Protein AF-0000000084719058 (afdb_homodimer)

Radius of gyration: 31.41 Å; Cα contacts (8 Å, |Δi|>4): 1201; chains: 2; bounding box: 149×82×89 Å

Secondary structure (DSSP, 8-state):
-----------------EEE----EEEEEEEEEEETTEEEEEEEEEETTEEEEEEEEEE-SS---HHHHHHHHHHHHHHTT---TTBPPEEEEEE-SSSEEEEE----EEEHHHHHHHHHHHT-PPPHHHHHHHHHHHHHHHHHHHT-B-TTS-B---------GGGEEEETTS-EEE---HHHHHHHT-----TT------GGG--HHHHTTPPP-HHHHHHHHHHHHHHHHHS--TTTTT-HHHHHHHHHHHHHTSSSSS-------HHHHHHHHHHHHT--HHHHHHHHTTS-HHHHHHHHHHT-SSGGGS-S-HHHHHHHHHHHHHHTT---SHHHHHHHHHHHHS--GGGGTHHHHHHHHTT---------------/-----------------EEE----EEEEEEEEEEETTEEEEEEEEEETTEEEEEEEEEE-SS---HHHHHHHHHHHHHHTT---TTBPPEEEEEE-SSSEEEEE----EEEHHHHHHHHHHHT-PPPHHHHHHHHHHHHHHHHHHHT-B-TTS-B---------GGGEEEETTS-EEE---HHHHHHHT-----TT------GGG--HHHHTTPPP-HHHHHHHHHHHHHHHHHS--TTTTT-HHHHHHHHHHHHHTSSSSS-------HHHHHHHHHHHHT--HHHHHHHHTTS-HHHHHHHHHHT-SSGGGS-S-HHHHHHHHHHHHHHTT---SHHHHHHHHHHHHS--GGGGTHHHHTTTTTT---------------

Sequence (764 aa):
MSSRQNPDPSPKPSPPVVIETGMASFELVRSLGQGHHGELLLTRQRYAGGLGGYTVVKRLNRVVRQEDYQRLVEEARLAGQMRHPNILAVQMLGGSAAEPLLFVEYTEGQRLGDVMRRAERAGRDFSEAFACYVTAEVAEGLHYAHTLVDDKGRHLGIVHRDVTPQGILLGREGEVKLVDFGAAWSRLEGRISTEGDSDLGNVSYSSPERANLDQLDGRSDLFSLGLVFLQLLTGRHLLDAEQRHEAELLGRQLRARGESGWGGLEELSAPRTADLLKRMRELRSEQVEAAIQGLPELPRAVLRRLLAPRREERFATGAELARVLRDHVWSKGWRYGRPELVAEVAALEGPVPGDLENTGDEARRGRGGGKERPGGGGPKGPMSSRQNPDPSPKPSPPVVIETGMASFELVRSLGQGHHGELLLTRQRYAGGLGGYTVVKRLNRVVRQEDYQRLVEEARLAGQMRHPNILAVQMLGGSAAEPLLFVEYTEGQRLGDVMRRAERAGRDFSEAFACYVTAEVAEGLHYAHTLVDDKGRHLGIVHRDVTPQGILLGREGEVKLVDFGAAWSRLEGRISTEGDSDLGNVSYSSPERANLDQLDGRSDLFSLGLVFLQLLTGRHLLDAEQRHEAELLGRQLRARGESGWGGLEELSAPRTADLLKRMRELRSEQVEAAIQGLPELPRAVLRRLLAPRREERFATGAELARVLRDHVWSKGWRYGRPELVAEVAALEGPVPGDLENTGDEARRGRGGGKERPGGGGPKGP

Solvent-accessible surface area (backbone atoms only — not comparable to full-atom values): 42307 Å² total; per-residue (Å²): 137,84,79,76,76,71,77,73,75,73,79,71,78,74,76,80,53,73,45,61,35,33,74,34,44,25,35,58,74,45,76,62,24,44,50,97,78,17,31,37,30,36,25,23,37,58,48,100,89,41,70,32,17,66,34,29,35,37,35,60,75,63,84,49,46,71,70,48,40,54,48,48,50,48,34,43,28,55,44,21,53,50,74,48,89,18,37,62,34,38,72,45,65,29,28,43,84,82,52,49,28,37,34,31,61,57,71,66,59,43,36,40,41,58,53,51,50,45,24,54,74,65,74,46,78,64,52,69,62,52,37,34,49,56,49,22,40,44,24,42,33,49,30,51,46,38,62,33,51,49,101,86,66,46,71,65,68,43,34,50,79,63,50,45,46,71,27,28,36,38,26,70,84,29,44,46,24,38,49,77,56,64,64,26,48,67,48,74,72,68,50,63,76,57,93,70,69,68,70,68,60,76,63,89,39,49,26,33,49,57,53,66,68,45,88,78,52,56,42,41,40,44,22,11,45,30,50,47,42,44,24,43,72,68,73,43,52,70,79,26,70,75,47,78,69,58,41,51,49,55,48,44,55,53,50,71,44,58,74,60,70,45,60,43,78,70,73,59,52,68,68,56,46,50,50,49,33,52,49,36,53,63,48,50,65,66,57,50,50,64,62,37,65,88,48,58,68,66,64,30,55,52,42,54,26,29,55,34,62,53,64,88,61,27,58,83,43,25,55,58,51,19,50,55,34,51,49,48,35,53,74,72,67,51,85,76,52,38,70,48,48,36,51,53,58,52,64,57,66,51,83,54,75,72,65,63,60,64,65,59,58,58,66,64,57,64,68,65,64,75,77,75,71,78,75,75,77,70,78,81,72,137,136,84,79,75,74,71,77,74,76,73,79,71,78,72,76,80,53,74,46,60,36,34,73,34,45,26,34,58,74,44,76,60,26,44,49,96,76,17,31,36,30,36,24,22,36,58,49,100,91,41,68,32,17,65,33,29,36,38,35,60,74,64,83,52,47,72,69,48,39,54,47,49,51,49,36,44,28,56,44,21,52,50,75,48,91,18,38,63,33,39,73,44,65,30,28,42,85,84,50,49,28,38,33,29,62,56,71,66,59,43,39,40,40,57,53,51,50,46,24,56,74,65,72,47,80,63,53,68,62,54,37,35,48,54,48,20,42,45,24,41,33,49,30,50,47,39,62,33,52,50,99,86,66,45,71,65,67,43,32,50,80,63,49,45,45,72,26,27,34,38,26,69,83,29,43,45,23,40,48,78,56,66,63,27,48,67,48,75,71,67,50,65,76,57,94,70,68,68,73,67,61,77,62,89,38,52,26,34,49,57,52,64,68,44,88,79,49,55,43,41,40,45,23,11,45,28,47,48,41,43,24,44,72,68,74,42,51,73,80,26,69,75,48,76,69,56,39,52,50,55,48,43,54,52,51,72,42,57,74,59,73,44,60,42,80,70,74,59,52,70,68,55,46,50,51,50,34,52,51,37,54,62,47,49,65,67,56,50,49,65,63,37,64,89,49,59,68,65,65,30,54,51,43,54,27,28,57,33,62,52,62,90,63,26,58,85,43,24,54,60,51,20,50,55,36,51,49,49,34,53,75,72,68,51,84,76,52,38,70,49,49,35,52,55,56,53,64,58,66,51,83,54,76,73,66,64,62,65,66,61,62,62,70,70,57,65,73,67,67,79,81,76,74,80,83,76,75,82,90,80,82,126

Foldseek 3Di:
DDPPPDPDPDPDPPPDDDDDPPDWDWAFDDWQAAEPAFTKTWIFTDDPVGTHDIWIKGWGDDQQDPVNLVLVVVVLVLQQVDDDLAAWGFPDWDDDSRIIIIIIGDFAFDQQLVLLLLCVLLVHADDLLLLLQLLLSNQVSLQCQQQDADPVRHGLQFEQQADDSRQWTQGLQQGTYGHDSPVRRVPSVPDQPPPPPLPCPPLLLFALCVLVVHDDGSLRVLLSSLQVSLCNHPVFGLVCLVPVPCRVVVSVVSVVQPPDHNYYPPPPDPVVSNVSSVCNNVPDLVSQCSSCVPDDDLSSVQSSQSNPNDSVSHDPGSNVSSVSSVVVCVVVVHDDGRVNNSVSSVVSVPDSVVVVPPVPPPVVPPVPPDPPPPPPPPDPDD/DPPPPDPDPDPDPPPDDDDDPPDWDWAFPDWQAAEPAFTKTWIFTDDPVGTHDIWIKGWGDDQCDPVNLVLVVVVLVLQQVDDDLAAWGFPDWDDDSRIIIIITGDFAFDQQLVLLLLCVLLVHADDLLLLLQLLLSNQVSLQCQQQDADPVRHGLQFEQQADDSRQWTQGLQQGTYGHDSPVRRVPSVPDQPPPPPLPCPPLLLFALCVLVVHDDGSLRVLLSSLQVSLCNHPVFGLVCLPPVPCRVVVSVVSVVQPPDHNYYPPPPDPVVSNVSSVCNNVPDLVSQCSSCVPDDDLSSVQSSQSNPNDSVSHDPGSNVSSVSSVVVCVVVVHDDGRVNNSVSSVVSVPDSVVVVPPVPPPVVPPVPPDPPDDPPPDDDDD

Structure (mmCIF, N/CA/C/O backbone):
data_AF-0000000084719058-model_v1
#
loop_
_entity.id
_entity.type
_entity.pdbx_description
1 polymer 'Putative serine/threonine protein kinase'
#
loop_
_atom_site.group_PDB
_atom_site.id
_atom_site.type_symbol
_atom_site.label_atom_id
_atom_site.label_alt_id
_atom_site.label_comp_id
_atom_site.label_asym_id
_atom_site.label_entity_id
_atom_site.label_seq_id
_atom_site.pdbx_PDB_ins_code
_atom_site.Cartn_x
_atom_site.Cartn_y
_atom_site.Cartn_z
_atom_site.occupancy
_atom_site.B_iso_or_equiv
_atom_site.auth_seq_id
_atom_site.auth_comp_id
_atom_site.auth_asym_id
_atom_site.auth_atom_id
_atom_site.pdbx_PDB_model_num
ATOM 1 N N . MET A 1 1 ? 68.625 -5.832 7.762 1 33.41 1 MET A N 1
ATOM 2 C CA . MET A 1 1 ? 67.875 -5.023 6.809 1 33.41 1 MET A CA 1
ATOM 3 C C . MET A 1 1 ? 66.438 -5.559 6.648 1 33.41 1 MET A C 1
ATOM 5 O O . MET A 1 1 ? 66.25 -6.629 6.07 1 33.41 1 MET A O 1
ATOM 9 N N . SER A 1 2 ? 65.5 -5.352 7.66 1 41.25 2 SER A N 1
ATOM 10 C CA . SER A 1 2 ? 64.125 -5.785 7.809 1 41.25 2 SER A CA 1
ATOM 11 C C . SER A 1 2 ? 63.25 -5.203 6.711 1 41.25 2 SER A C 1
ATOM 13 O O . SER A 1 2 ? 63.188 -3.984 6.535 1 41.25 2 SER A O 1
ATOM 15 N N . SER A 1 3 ? 63 -5.941 5.586 1 41.34 3 SER A N 1
ATOM 16 C CA . SER A 1 3 ? 62.031 -5.656 4.527 1 41.34 3 SER A CA 1
ATOM 17 C C . SER A 1 3 ? 60.656 -5.414 5.098 1 41.34 3 SER A C 1
ATOM 19 O O . SER A 1 3 ? 60 -6.344 5.574 1 41.34 3 SER A O 1
ATOM 21 N N . ARG A 1 4 ? 60.375 -4.203 5.605 1 42.56 4 ARG A N 1
ATOM 22 C CA . ARG A 1 4 ? 59 -3.811 5.914 1 42.56 4 ARG A CA 1
ATOM 23 C C . ARG A 1 4 ? 58.094 -4.027 4.715 1 42.56 4 ARG A C 1
ATOM 25 O O . ARG A 1 4 ? 58.25 -3.381 3.68 1 42.56 4 ARG A O 1
ATOM 32 N N . GLN A 1 5 ? 57.5 -5.238 4.539 1 42.47 5 GLN A N 1
ATOM 33 C CA . GLN A 1 5 ? 56.406 -5.473 3.582 1 42.47 5 GLN A CA 1
ATOM 34 C C . GLN A 1 5 ? 55.312 -4.414 3.707 1 42.47 5 GLN A C 1
ATOM 36 O O . GLN A 1 5 ? 54.812 -4.184 4.801 1 42.47 5 GLN A O 1
ATOM 41 N N . ASN A 1 6 ? 55.375 -3.412 2.869 1 46.06 6 ASN A N 1
ATOM 42 C CA . ASN A 1 6 ? 54.281 -2.438 2.73 1 46.06 6 ASN A CA 1
ATOM 43 C C . ASN A 1 6 ? 52.938 -3.113 2.719 1 46.06 6 ASN A C 1
ATOM 45 O O . ASN A 1 6 ? 52.719 -4.105 2.016 1 46.06 6 ASN A O 1
ATOM 49 N N . PRO A 1 7 ? 52.094 -2.932 3.736 1 47.59 7 PRO A N 1
ATOM 50 C CA . PRO A 1 7 ? 50.75 -3.535 3.707 1 47.59 7 PRO A CA 1
ATOM 51 C C . PRO A 1 7 ? 50.062 -3.334 2.369 1 47.59 7 PRO A C 1
ATOM 53 O O . PRO A 1 7 ? 50.312 -2.355 1.666 1 47.59 7 PRO A O 1
ATOM 56 N N . ASP A 1 8 ? 49.75 -4.379 1.621 1 48.31 8 ASP A N 1
ATOM 57 C CA . ASP A 1 8 ? 48.938 -4.395 0.406 1 48.31 8 ASP A CA 1
ATOM 58 C C . ASP A 1 8 ? 47.812 -3.385 0.493 1 48.31 8 ASP A C 1
ATOM 60 O O . ASP A 1 8 ? 47.125 -3.297 1.517 1 48.31 8 ASP A O 1
ATOM 64 N N . PRO A 1 9 ? 47.875 -2.328 -0.291 1 47.25 9 PRO A N 1
ATOM 65 C CA . PRO A 1 9 ? 46.812 -1.327 -0.229 1 47.25 9 PRO A CA 1
ATOM 66 C C . PRO A 1 9 ? 45.406 -1.954 -0.196 1 47.25 9 PRO A C 1
ATOM 68 O O . PRO A 1 9 ? 45.188 -3.023 -0.772 1 47.25 9 PRO A O 1
ATOM 71 N N . SER A 1 10 ? 44.656 -1.807 0.808 1 51.84 10 SER A N 1
ATOM 72 C CA . SER A 1 10 ? 43.25 -2.186 0.901 1 51.84 10 SER A CA 1
ATOM 73 C C . SER A 1 10 ? 42.5 -1.92 -0.41 1 51.84 10 SER A C 1
ATOM 75 O O . SER A 1 10 ? 42.719 -0.875 -1.034 1 51.84 10 SER A O 1
ATOM 77 N N . PRO A 1 11 ? 42.062 -2.93 -1.131 1 48.12 11 PRO A N 1
ATOM 78 C CA . PRO A 1 11 ? 41.406 -2.719 -2.416 1 48.12 11 PRO A CA 1
ATOM 79 C C . PRO A 1 11 ? 40.438 -1.526 -2.396 1 48.12 11 PRO A C 1
ATOM 81 O O . PRO A 1 11 ? 39.719 -1.316 -1.412 1 48.12 11 PRO A O 1
ATOM 84 N N . LYS A 1 12 ? 40.719 -0.501 -3.096 1 53.31 12 LYS A N 1
ATOM 85 C CA . LYS A 1 12 ? 39.844 0.65 -3.275 1 53.31 12 LYS A CA 1
ATOM 86 C C . LYS A 1 12 ? 38.406 0.207 -3.549 1 53.31 12 LYS A C 1
ATOM 88 O O . LYS A 1 12 ? 38.156 -0.717 -4.332 1 53.31 12 LYS A O 1
ATOM 93 N N . PRO A 1 13 ? 37.438 0.691 -2.707 1 60.03 13 PRO A N 1
ATOM 94 C CA . PRO A 1 13 ? 36.062 0.285 -2.949 1 60.03 13 PRO A CA 1
ATOM 95 C C . PRO A 1 13 ? 35.625 0.504 -4.398 1 60.03 13 PRO A C 1
ATOM 97 O O . PRO A 1 13 ? 36 1.509 -5.012 1 60.03 13 PRO A O 1
ATOM 100 N N . SER A 1 14 ? 35.344 -0.544 -5.141 1 66.62 14 SER A N 1
ATOM 101 C CA . SER A 1 14 ? 34.844 -0.447 -6.512 1 66.62 14 SER A CA 1
ATOM 102 C C . SER A 1 14 ? 33.781 0.646 -6.637 1 66.62 14 SER A C 1
ATOM 104 O O . SER A 1 14 ? 33 0.879 -5.707 1 66.62 14 SER A O 1
ATOM 106 N N . PRO A 1 15 ? 34.062 1.536 -7.555 1 71.62 15 PRO A N 1
ATOM 107 C CA . PRO A 1 15 ? 33.062 2.598 -7.762 1 71.62 15 PRO A CA 1
ATOM 108 C C . PRO A 1 15 ? 31.641 2.072 -7.773 1 71.62 15 PRO A C 1
ATOM 110 O O . PRO A 1 15 ? 31.391 0.942 -8.203 1 71.62 15 PRO A O 1
ATOM 113 N N . PRO A 1 16 ? 30.766 2.902 -7.207 1 77.62 16 PRO A N 1
ATOM 114 C CA . PRO A 1 16 ? 29.359 2.457 -7.176 1 77.62 16 PRO A CA 1
ATOM 115 C C . PRO A 1 16 ? 28.781 2.234 -8.57 1 77.62 16 PRO A C 1
ATOM 117 O O . PRO A 1 16 ? 29.125 2.959 -9.508 1 77.62 16 PRO A O 1
ATOM 120 N N . VAL A 1 17 ? 28.078 1.172 -8.766 1 82.44 17 VAL A N 1
ATOM 121 C CA . VAL A 1 17 ? 27.391 0.888 -10.016 1 82.44 17 VAL A CA 1
ATOM 122 C C . VAL A 1 17 ? 26.141 1.771 -10.125 1 82.44 17 VAL A C 1
ATOM 124 O O . VAL A 1 17 ? 25.312 1.8 -9.219 1 82.44 17 VAL A O 1
ATOM 127 N N . VAL A 1 18 ? 26.156 2.611 -11.219 1 85 18 VAL A N 1
ATOM 128 C CA . VAL A 1 18 ? 25.062 3.566 -11.406 1 85 18 VAL A CA 1
ATOM 129 C C . VAL A 1 18 ? 24.188 3.131 -12.578 1 85 18 VAL A C 1
ATOM 131 O O . VAL A 1 18 ? 24.703 2.721 -13.625 1 85 18 VAL A O 1
ATOM 134 N N . ILE A 1 19 ? 22.844 3.188 -12.383 1 84.31 19 ILE A N 1
ATOM 135 C CA . ILE A 1 19 ? 21.844 2.885 -13.383 1 84.31 19 ILE A CA 1
ATOM 136 C C . ILE A 1 19 ? 21.109 4.164 -13.781 1 84.31 19 ILE A C 1
ATOM 138 O O . ILE A 1 19 ? 20.656 4.93 -12.922 1 84.31 19 ILE A O 1
ATOM 142 N N . GLU A 1 20 ? 21 4.312 -15.062 1 83.62 20 GLU A N 1
ATOM 143 C CA . GLU A 1 20 ? 20.312 5.488 -15.57 1 83.62 20 GLU A CA 1
ATOM 144 C C . GLU A 1 20 ? 18.906 5.133 -16.047 1 83.62 20 GLU A C 1
ATOM 146 O O . GLU A 1 20 ? 18.703 4.094 -16.672 1 83.62 20 GLU A O 1
ATOM 151 N N . THR A 1 21 ? 17.906 5.945 -15.672 1 79.56 21 THR A N 1
ATOM 152 C CA . THR A 1 21 ? 16.516 5.668 -16.031 1 79.56 21 THR A CA 1
ATOM 153 C C . THR A 1 21 ? 16.297 5.863 -17.531 1 79.56 21 THR A C 1
ATOM 155 O O . THR A 1 21 ? 15.312 5.379 -18.078 1 79.56 21 THR A O 1
ATOM 158 N N . GLY A 1 22 ? 17.188 6.5 -18.172 1 78.81 22 GLY A N 1
ATOM 159 C CA . GLY A 1 22 ? 16.859 6.973 -19.5 1 78.81 22 GLY A CA 1
ATOM 160 C C . GLY A 1 22 ? 15.75 8.008 -19.516 1 78.81 22 GLY A C 1
ATOM 161 O O . GLY A 1 22 ? 15.406 8.57 -18.469 1 78.81 22 GLY A O 1
ATOM 162 N N . MET A 1 23 ? 15.258 8.383 -20.719 1 79.38 23 MET A N 1
ATOM 163 C CA . MET A 1 23 ? 14.188 9.367 -20.859 1 79.38 23 MET A CA 1
ATOM 164 C C . MET A 1 23 ? 12.828 8.68 -21.016 1 79.38 23 MET A C 1
ATOM 166 O O . MET A 1 23 ? 12.672 7.82 -21.891 1 79.38 23 MET A O 1
ATOM 170 N N . ALA A 1 24 ? 12.023 8.883 -20.031 1 85.19 24 ALA A N 1
ATOM 171 C CA . ALA A 1 24 ? 10.648 8.43 -20.172 1 85.19 24 ALA A CA 1
ATOM 172 C C . ALA A 1 24 ? 9.695 9.602 -20.375 1 85.19 24 ALA A C 1
ATOM 174 O O . ALA A 1 24 ? 9.93 10.695 -19.859 1 85.19 24 ALA A O 1
ATOM 175 N N . SER A 1 25 ? 8.711 9.344 -21.25 1 88.12 25 SER A N 1
ATOM 176 C CA . SER A 1 25 ? 7.73 10.375 -21.562 1 88.12 25 SER A CA 1
ATOM 177 C C . SER A 1 25 ? 6.367 10.039 -20.953 1 88.12 25 SER A C 1
ATOM 179 O O . SER A 1 25 ? 5.938 8.891 -20.984 1 88.12 25 SER A O 1
ATOM 181 N N . PHE A 1 26 ? 5.75 11.062 -20.391 1 90.56 26 PHE A N 1
ATOM 182 C CA . PHE A 1 26 ? 4.422 10.922 -19.812 1 90.56 26 PHE A CA 1
ATOM 183 C C . PHE A 1 26 ? 3.445 11.906 -20.453 1 90.56 26 PHE A C 1
ATOM 185 O O . PHE A 1 26 ? 3.785 13.07 -20.672 1 90.56 26 PHE A O 1
ATOM 192 N N . GLU A 1 27 ? 2.336 11.398 -20.75 1 93 27 GLU A N 1
ATOM 193 C CA . GLU A 1 27 ? 1.269 12.234 -21.297 1 93 27 GLU A CA 1
ATOM 194 C C . GLU A 1 27 ? 0.389 12.797 -20.172 1 93 27 GLU A C 1
ATOM 196 O O . GLU A 1 27 ? 0.002 12.07 -19.266 1 93 27 GLU A O 1
ATOM 201 N N . LEU A 1 28 ? 0.099 14.086 -20.297 1 92.75 28 LEU A N 1
ATOM 202 C CA . LEU A 1 28 ? -0.793 14.719 -19.328 1 92.75 28 LEU A CA 1
ATOM 203 C C . LEU A 1 28 ? -2.238 14.297 -19.562 1 92.75 28 LEU A C 1
ATOM 205 O O . LEU A 1 28 ? -2.744 14.406 -20.688 1 92.75 28 LEU A O 1
ATOM 209 N N . VAL A 1 29 ? -2.816 13.766 -18.578 1 91.44 29 VAL A N 1
ATOM 210 C CA . VAL A 1 29 ? -4.234 13.422 -18.641 1 91.44 29 VAL A CA 1
ATOM 211 C C . VAL A 1 29 ? -5.074 14.602 -18.156 1 91.44 29 VAL A C 1
ATOM 213 O O . VAL A 1 29 ? -5.938 15.094 -18.891 1 91.44 29 VAL A O 1
ATOM 216 N N . ARG A 1 30 ? -4.801 15.078 -16.922 1 89.19 30 ARG A N 1
ATOM 217 C CA . ARG A 1 30 ? -5.473 16.234 -16.359 1 89.19 30 ARG A CA 1
ATOM 218 C C . ARG A 1 30 ? -4.746 16.734 -15.109 1 89.19 30 ARG A C 1
ATOM 220 O O . ARG A 1 30 ? -3.9 16.031 -14.555 1 89.19 30 ARG A O 1
ATOM 227 N N . SER A 1 31 ? -5.129 17.906 -14.773 1 86.81 31 SER A N 1
ATOM 228 C CA . SER A 1 31 ? -4.668 18.438 -13.492 1 86.81 31 SER A CA 1
ATOM 229 C C . SER A 1 31 ? -5.504 17.906 -12.336 1 86.81 31 SER A C 1
ATOM 231 O O . SER A 1 31 ? -6.727 17.797 -12.445 1 86.81 31 SER A O 1
ATOM 233 N N . LEU A 1 32 ? -4.832 17.484 -11.297 1 80.19 32 LEU A N 1
ATOM 234 C CA . LEU A 1 32 ? -5.527 17.031 -10.102 1 80.19 32 LEU A CA 1
ATOM 235 C C . LEU A 1 32 ? -5.715 18.172 -9.117 1 80.19 32 LEU A C 1
ATOM 237 O O . LEU A 1 32 ? -6.344 18 -8.062 1 80.19 32 LEU A O 1
ATOM 241 N N . GLY A 1 33 ? -5.238 19.281 -9.445 1 72.81 33 GLY A N 1
ATOM 242 C CA . GLY A 1 33 ? -5.398 20.453 -8.609 1 72.81 33 GLY A CA 1
ATOM 243 C C . GLY A 1 33 ? -4.082 21.125 -8.266 1 72.81 33 GLY A C 1
ATOM 244 O O . GLY A 1 33 ? -3.012 20.578 -8.508 1 72.81 33 GLY A O 1
ATOM 245 N N . GLN A 1 34 ? -4.211 22.375 -7.906 1 70.5 34 GLN A N 1
ATOM 246 C CA . GLN A 1 34 ? -3.086 23.219 -7.504 1 70.5 34 GLN A CA 1
ATOM 247 C C . GLN A 1 34 ? -3.135 23.516 -6.012 1 70.5 34 GLN A C 1
ATOM 249 O O . GLN A 1 34 ? -4.207 23.781 -5.457 1 70.5 34 GLN A O 1
ATOM 254 N N . GLY A 1 35 ? -2.062 23.109 -5.32 1 61.66 35 GLY A N 1
ATOM 255 C CA . GLY A 1 35 ? -1.974 23.484 -3.916 1 61.66 35 GLY A CA 1
ATOM 256 C C . GLY A 1 35 ? -0.807 24.406 -3.617 1 61.66 35 GLY A C 1
ATOM 257 O O . GLY A 1 35 ? -0.2 24.969 -4.531 1 61.66 35 GLY A O 1
ATOM 258 N N . HIS A 1 36 ? -0.596 24.656 -2.285 1 59.75 36 HIS A N 1
ATOM 259 C CA . HIS A 1 36 ? 0.451 25.547 -1.796 1 59.75 36 HIS A CA 1
ATOM 260 C C . HIS A 1 36 ? 1.83 25.062 -2.242 1 59.75 36 HIS A C 1
ATOM 262 O O . HIS A 1 36 ? 2.729 25.891 -2.463 1 59.75 36 HIS A O 1
ATOM 268 N N . HIS A 1 37 ? 1.876 23.828 -2.475 1 64.12 37 HIS A N 1
ATOM 269 C CA . HIS A 1 37 ? 3.203 23.281 -2.727 1 64.12 37 HIS A CA 1
ATOM 270 C C . HIS A 1 37 ? 3.371 22.891 -4.191 1 64.12 37 HIS A C 1
ATOM 272 O O . HIS A 1 37 ? 4.371 22.266 -4.566 1 64.12 37 HIS A O 1
ATOM 278 N N . GLY A 1 38 ? 2.451 23.219 -4.977 1 72.81 38 GLY A N 1
ATOM 279 C CA . GLY A 1 38 ? 2.6 22.922 -6.391 1 72.81 38 GLY A CA 1
ATOM 280 C C . GLY A 1 38 ? 1.338 22.344 -7.012 1 72.81 38 GLY A C 1
ATOM 281 O O . GLY A 1 38 ? 0.262 22.406 -6.414 1 72.81 38 GLY A O 1
ATOM 282 N N . GLU A 1 39 ? 1.589 21.969 -8.211 1 80.5 39 GLU A N 1
ATOM 283 C CA . GLU A 1 39 ? 0.494 21.391 -8.977 1 80.5 39 GLU A CA 1
ATOM 284 C C . GLU A 1 39 ? 0.672 19.891 -9.133 1 80.5 39 GLU A C 1
ATOM 286 O O . GLU A 1 39 ? 1.781 19.406 -9.383 1 80.5 39 GLU A O 1
ATOM 291 N N . LEU A 1 40 ? -0.459 19.188 -8.906 1 83.62 40 LEU A N 1
ATOM 292 C CA . LEU A 1 40 ? -0.457 17.75 -9.148 1 83.62 40 LEU A CA 1
ATOM 293 C C . LEU A 1 40 ? -1.077 17.422 -10.5 1 83.62 40 LEU A C 1
ATOM 295 O O . LEU A 1 40 ? -2.178 17.875 -10.812 1 83.62 40 LEU A O 1
ATOM 299 N N . LEU A 1 41 ? -0.3 16.656 -11.289 1 89.5 41 LEU A N 1
ATOM 300 C CA . LEU A 1 41 ? -0.724 16.281 -12.625 1 89.5 41 LEU A CA 1
ATOM 301 C C . LEU A 1 41 ? -0.917 14.766 -12.727 1 89.5 41 LEU A C 1
ATOM 303 O O . LEU A 1 41 ? -0.051 13.992 -12.305 1 89.5 41 LEU A O 1
ATOM 307 N N . LEU A 1 42 ? -2.115 14.438 -13.203 1 91.94 42 LEU A N 1
ATOM 308 C CA . LEU A 1 42 ? -2.314 13.039 -13.57 1 91.94 42 LEU A CA 1
ATOM 309 C C . LEU A 1 42 ? -1.735 12.75 -14.953 1 91.94 42 LEU A C 1
ATOM 311 O O . LEU A 1 42 ? -2.066 13.438 -15.922 1 91.94 42 LEU A O 1
ATOM 315 N N . THR A 1 43 ? -0.864 11.781 -15.016 1 92.75 43 THR A N 1
ATOM 316 C CA . THR A 1 43 ? -0.171 11.477 -16.266 1 92.75 43 THR A CA 1
ATOM 317 C C . THR A 1 43 ? -0.183 9.977 -16.531 1 92.75 43 THR A C 1
ATOM 319 O O . THR A 1 43 ? -0.592 9.188 -15.688 1 92.75 43 THR A O 1
ATOM 322 N N . ARG A 1 44 ? 0.141 9.594 -17.766 1 90.81 44 ARG A N 1
ATOM 323 C CA . ARG A 1 44 ? 0.367 8.211 -18.156 1 90.81 44 ARG A CA 1
ATOM 324 C C . ARG A 1 44 ? 1.633 8.086 -19 1 90.81 44 ARG A C 1
ATOM 326 O O . ARG A 1 44 ? 1.887 8.914 -19.875 1 90.81 44 ARG A O 1
ATOM 333 N N . GLN A 1 45 ? 2.373 7.105 -18.719 1 88.94 45 GLN A N 1
ATOM 334 C CA . GLN A 1 45 ? 3.582 6.93 -19.516 1 88.94 45 GLN A CA 1
ATOM 335 C C . GLN A 1 45 ? 3.242 6.578 -20.969 1 88.94 45 GLN A C 1
ATOM 337 O O . GLN A 1 45 ? 2.338 5.777 -21.219 1 88.94 45 GLN A O 1
ATOM 342 N N . ARG A 1 46 ? 4.023 7.141 -21.781 1 87.38 46 ARG A N 1
ATOM 343 C CA . ARG A 1 46 ? 3.865 6.879 -23.219 1 87.38 46 ARG A CA 1
ATOM 344 C C . ARG A 1 46 ? 4.734 5.703 -23.656 1 87.38 46 ARG A C 1
ATOM 346 O O . ARG A 1 46 ? 5.922 5.648 -23.328 1 87.38 46 ARG A O 1
ATOM 353 N N . TYR A 1 47 ? 4.031 4.785 -24.266 1 81.5 47 TYR A N 1
ATOM 354 C CA . TYR A 1 47 ? 4.711 3.672 -24.906 1 81.5 47 TYR A CA 1
ATOM 355 C C . TYR A 1 47 ? 4.43 3.662 -26.406 1 81.5 47 TYR A C 1
ATOM 357 O O . TYR A 1 47 ? 3.52 4.348 -26.875 1 81.5 47 TYR A O 1
ATOM 365 N N . ALA A 1 48 ? 5.324 3.006 -27.234 1 74.06 48 ALA A N 1
ATOM 366 C CA . ALA A 1 48 ? 5.078 2.873 -28.672 1 74.06 48 ALA A CA 1
ATOM 367 C C . ALA A 1 48 ? 3.678 2.33 -28.938 1 74.06 48 ALA A C 1
ATOM 369 O O . ALA A 1 48 ? 3.004 2.764 -29.875 1 74.06 48 ALA A O 1
ATOM 370 N N . GLY A 1 49 ? 3.152 1.466 -28.047 1 72.88 49 GLY A N 1
ATOM 371 C CA . GLY A 1 49 ? 1.869 0.815 -28.266 1 72.88 49 GLY A CA 1
ATOM 372 C C . GLY A 1 49 ? 0.739 1.456 -27.469 1 72.88 49 GLY A C 1
ATOM 373 O O . GLY A 1 49 ? -0.357 0.898 -27.391 1 72.88 49 GLY A O 1
ATOM 374 N N . GLY A 1 50 ? 0.973 2.646 -26.984 1 79.56 50 GLY A N 1
ATOM 375 C CA . GLY A 1 50 ? -0.107 3.291 -26.25 1 79.56 50 GLY A CA 1
ATOM 376 C C . GLY A 1 50 ? 0.32 3.818 -24.891 1 79.56 50 GLY A C 1
ATOM 377 O O . GLY A 1 50 ? 1.512 4.004 -24.641 1 79.56 50 GLY A O 1
ATOM 378 N N . LEU A 1 51 ? -0.676 4.156 -24.125 1 82.69 51 LEU A N 1
ATOM 379 C CA . LEU A 1 51 ? -0.429 4.738 -22.812 1 82.69 51 LEU A CA 1
ATOM 380 C C . LEU A 1 51 ? -0.436 3.66 -21.734 1 82.69 51 LEU A C 1
ATOM 382 O O . LEU A 1 51 ? -1.208 2.701 -21.812 1 82.69 51 LEU A O 1
ATOM 386 N N . GLY A 1 52 ? 0.478 3.836 -20.844 1 83.38 52 GLY A N 1
ATOM 387 C CA . GLY A 1 52 ? 0.554 2.936 -19.703 1 83.38 52 GLY A CA 1
ATOM 388 C C . GLY A 1 52 ? -0.332 3.359 -18.547 1 83.38 52 GLY A C 1
ATOM 389 O O . GLY A 1 52 ? -1.426 3.887 -18.75 1 83.38 52 GLY A O 1
ATOM 390 N N . GLY A 1 53 ? 0.088 2.988 -17.391 1 80.44 53 GLY A N 1
ATOM 391 C CA . GLY A 1 53 ? -0.685 3.271 -16.203 1 80.44 53 GLY A CA 1
ATOM 392 C C . GLY A 1 53 ? -0.561 4.711 -15.734 1 80.44 53 GLY A C 1
ATOM 393 O O . GLY A 1 53 ? 0.264 5.465 -16.25 1 80.44 53 GLY A O 1
ATOM 394 N N . TYR A 1 54 ? -1.406 5.082 -14.828 1 86.12 54 TYR A N 1
ATOM 395 C CA . TYR A 1 54 ? -1.469 6.441 -14.305 1 86.12 54 TYR A CA 1
ATOM 396 C C . TYR A 1 54 ? -0.319 6.703 -13.336 1 86.12 54 TYR A C 1
ATOM 398 O O . TYR A 1 54 ? 0.094 5.809 -12.594 1 86.12 54 TYR A O 1
ATOM 406 N N . THR A 1 55 ? 0.207 7.84 -13.43 1 87.94 55 THR A N 1
ATOM 407 C CA . THR A 1 55 ? 1.194 8.375 -12.5 1 87.94 55 THR A CA 1
ATOM 408 C C . THR A 1 55 ? 0.878 9.828 -12.156 1 87.94 55 THR A C 1
ATOM 410 O O . THR A 1 55 ? 0.328 10.562 -12.977 1 87.94 55 THR A O 1
ATOM 413 N N . VAL A 1 56 ? 1.255 10.219 -10.922 1 90.06 56 VAL A N 1
ATOM 414 C CA . VAL A 1 56 ? 1.048 11.609 -10.516 1 90.06 56 VAL A CA 1
ATOM 415 C C . VAL A 1 56 ? 2.379 12.359 -10.539 1 90.06 56 VAL A C 1
ATOM 417 O O . VAL A 1 56 ? 3.393 11.844 -10.055 1 90.06 56 VAL A O 1
ATOM 420 N N . VAL A 1 57 ? 2.357 13.484 -11.117 1 89.5 57 VAL A N 1
ATOM 421 C CA . VAL A 1 57 ? 3.535 14.344 -11.156 1 89.5 57 VAL A CA 1
ATOM 422 C C . VAL A 1 57 ? 3.244 15.656 -10.43 1 89.5 57 VAL A C 1
ATOM 424 O O . VAL A 1 57 ? 2.26 16.328 -10.727 1 89.5 57 VAL A O 1
ATOM 427 N N . LYS A 1 58 ? 4.047 15.875 -9.445 1 83.69 58 LYS A N 1
ATOM 428 C CA . LYS A 1 58 ? 3.98 17.172 -8.773 1 83.69 58 LYS A CA 1
ATOM 429 C C . LYS A 1 58 ? 4.965 18.156 -9.383 1 83.69 58 LYS A C 1
ATOM 431 O O . LYS A 1 58 ? 6.16 17.891 -9.469 1 83.69 58 LYS A O 1
ATOM 436 N N . ARG A 1 59 ? 4.434 19.234 -9.805 1 81.62 59 ARG A N 1
ATOM 437 C CA . ARG A 1 59 ? 5.207 20.344 -10.367 1 81.62 59 ARG A CA 1
ATOM 438 C C . ARG A 1 59 ? 5.184 21.547 -9.445 1 81.62 59 ARG A C 1
ATOM 440 O O . ARG A 1 59 ? 4.117 21.969 -8.984 1 81.62 59 ARG A O 1
ATOM 447 N N . LEU A 1 60 ? 6.391 22.062 -9.148 1 70.06 60 LEU A N 1
ATOM 448 C CA . LEU A 1 60 ? 6.465 23.234 -8.266 1 70.06 60 LEU A CA 1
ATOM 449 C C . LEU A 1 60 ? 6 24.484 -8.992 1 70.06 60 LEU A C 1
ATOM 451 O O . LEU A 1 60 ? 6.195 24.625 -10.203 1 70.06 60 LEU A O 1
ATOM 455 N N . ASN A 1 61 ? 5.148 25.266 -8.32 1 62.66 61 ASN A N 1
ATOM 456 C CA . ASN A 1 61 ? 4.621 26.5 -8.891 1 62.66 61 ASN A CA 1
ATOM 457 C C . ASN A 1 61 ? 5.738 27.469 -9.25 1 62.66 61 ASN A C 1
ATOM 459 O O . ASN A 1 61 ? 5.625 28.219 -10.219 1 62.66 61 ASN A O 1
ATOM 463 N N . ARG A 1 62 ? 6.688 27.859 -8.336 1 56.84 62 ARG A N 1
ATOM 464 C CA . ARG A 1 62 ? 7.539 29.047 -8.484 1 56.84 62 ARG A CA 1
ATOM 465 C C . ARG A 1 62 ? 8.852 28.688 -9.164 1 56.84 62 ARG A C 1
ATOM 467 O O . ARG A 1 62 ? 9.258 27.516 -9.18 1 56.84 62 ARG A O 1
ATOM 474 N N . VAL A 1 63 ? 9.281 29.75 -9.953 1 53.06 63 VAL A N 1
ATOM 475 C CA . VAL A 1 63 ? 10.648 29.719 -10.445 1 53.06 63 VAL A CA 1
ATOM 476 C C . VAL A 1 63 ? 11.586 29.25 -9.344 1 53.06 63 VAL A C 1
ATOM 478 O O . VAL A 1 63 ? 11.672 29.859 -8.281 1 53.06 63 VAL A O 1
ATOM 481 N N . VAL A 1 64 ? 11.914 28.031 -9.422 1 58.03 64 VAL A N 1
ATOM 482 C CA . VAL A 1 64 ? 12.719 27.375 -8.398 1 58.03 64 VAL A CA 1
ATOM 483 C C . VAL A 1 64 ? 14.078 28.062 -8.289 1 58.03 64 VAL A C 1
ATOM 485 O O . VAL A 1 64 ? 14.836 28.109 -9.266 1 58.03 64 VAL A O 1
ATOM 488 N N . ARG A 1 65 ? 14.125 29.203 -7.344 1 64.69 65 ARG A N 1
ATOM 489 C CA . ARG A 1 65 ? 15.477 29.609 -6.973 1 64.69 65 ARG A CA 1
ATOM 490 C C . ARG A 1 65 ? 16.328 28.422 -6.57 1 64.69 65 ARG A C 1
ATOM 492 O O . ARG A 1 65 ? 15.805 27.344 -6.27 1 64.69 65 ARG A O 1
ATOM 499 N N . GLN A 1 66 ? 17.578 28.531 -6.824 1 68.44 66 GLN A N 1
ATOM 500 C CA . GLN A 1 66 ? 18.531 27.484 -6.465 1 68.44 66 GLN A CA 1
ATOM 501 C C . GLN A 1 66 ? 18.219 26.922 -5.086 1 68.44 66 GLN A C 1
ATOM 503 O O . GLN A 1 66 ? 18.312 25.703 -4.879 1 68.44 66 GLN A O 1
ATOM 508 N N . GLU A 1 67 ? 17.859 27.875 -4.219 1 67.19 67 GLU A N 1
ATOM 509 C CA . GLU A 1 67 ? 17.531 27.453 -2.857 1 67.19 67 GLU A CA 1
ATOM 510 C C . GLU A 1 67 ? 16.297 26.562 -2.83 1 67.19 67 GLU A C 1
ATOM 512 O O . GLU A 1 67 ? 16.234 25.594 -2.078 1 67.19 67 GLU A O 1
ATOM 517 N N . ASP A 1 68 ? 15.414 26.906 -3.775 1 66.38 68 ASP A N 1
ATOM 518 C CA . ASP A 1 68 ? 14.172 26.141 -3.842 1 66.38 68 ASP A CA 1
ATOM 519 C C . ASP A 1 68 ? 14.422 24.734 -4.383 1 66.38 68 ASP A C 1
ATOM 521 O O . ASP A 1 68 ? 13.828 23.766 -3.912 1 66.38 68 ASP A O 1
ATOM 525 N N . TYR A 1 69 ? 15.359 24.734 -5.203 1 70.5 69 TYR A N 1
ATOM 526 C CA . TYR A 1 69 ? 15.703 23.438 -5.793 1 70.5 69 TYR A CA 1
ATOM 527 C C . TYR A 1 69 ? 16.344 22.531 -4.754 1 70.5 69 TYR A C 1
ATOM 529 O O . TYR A 1 69 ? 15.984 21.344 -4.66 1 70.5 69 TYR A O 1
ATOM 537 N N . GLN A 1 70 ? 17.266 23.078 -4.098 1 72.56 70 GLN A N 1
ATOM 538 C CA . GLN A 1 70 ? 17.953 22.266 -3.09 1 72.56 70 GLN A CA 1
ATOM 539 C C . GLN A 1 70 ? 16.969 21.734 -2.053 1 72.56 70 GLN A C 1
ATOM 541 O O . GLN A 1 70 ? 17.109 20.594 -1.604 1 72.56 70 GLN A O 1
ATOM 546 N N . ARG A 1 71 ? 16.047 22.531 -1.82 1 69.12 71 ARG A N 1
ATOM 547 C CA . ARG A 1 71 ? 15.016 22.125 -0.868 1 69.12 71 ARG A CA 1
ATOM 548 C C . ARG A 1 71 ? 14.18 20.984 -1.426 1 69.12 71 ARG A C 1
ATOM 550 O O . ARG A 1 71 ? 13.867 20.031 -0.711 1 69.12 71 ARG A O 1
ATOM 557 N N . LEU A 1 72 ? 13.82 21.141 -2.613 1 69.88 72 LEU A N 1
ATOM 558 C CA . LEU A 1 72 ? 13.016 20.109 -3.244 1 69.88 72 LEU A CA 1
ATOM 559 C C . LEU A 1 72 ? 13.773 18.797 -3.32 1 69.88 72 LEU A C 1
ATOM 561 O O . LEU A 1 72 ? 13.195 17.719 -3.137 1 69.88 72 LEU A O 1
ATOM 565 N N . VAL A 1 73 ? 15.039 18.953 -3.572 1 75.69 73 VAL A N 1
ATOM 566 C CA . VAL A 1 73 ? 15.898 17.766 -3.67 1 75.69 73 VAL A CA 1
ATOM 567 C C . VAL A 1 73 ? 15.945 17.062 -2.32 1 75.69 73 VAL A C 1
ATOM 569 O O . VAL A 1 73 ? 15.836 15.828 -2.256 1 75.69 73 VAL A O 1
ATOM 572 N N . GLU A 1 74 ? 16.047 17.844 -1.341 1 73.19 74 GLU A N 1
ATOM 573 C CA . GLU A 1 74 ? 16.078 17.25 -0.003 1 73.19 74 GLU A CA 1
ATOM 574 C C . GLU A 1 74 ? 14.727 16.641 0.357 1 73.19 74 GLU A C 1
ATOM 576 O O . GLU A 1 74 ? 14.68 15.555 0.955 1 73.19 74 GLU A O 1
ATOM 581 N N . GLU A 1 75 ? 13.719 17.297 -0.006 1 72.06 75 GLU A N 1
ATOM 582 C CA . GLU A 1 75 ? 12.375 16.75 0.166 1 72.06 75 GLU A CA 1
ATOM 583 C C . GLU A 1 75 ? 12.227 15.414 -0.561 1 72.06 75 GLU A C 1
ATOM 585 O O . GLU A 1 75 ? 11.766 14.438 0.021 1 72.06 75 GLU A O 1
ATOM 590 N N . ALA A 1 76 ? 12.641 15.508 -1.764 1 78.81 76 ALA A N 1
ATOM 591 C CA . ALA A 1 76 ? 12.531 14.297 -2.58 1 78.81 76 ALA A CA 1
ATOM 592 C C . ALA A 1 76 ? 13.344 13.156 -1.979 1 78.81 76 ALA A C 1
ATOM 594 O O . ALA A 1 76 ? 12.891 12.008 -1.957 1 78.81 76 ALA A O 1
ATOM 595 N N . ARG A 1 77 ? 14.43 13.531 -1.487 1 82.06 77 ARG A N 1
ATOM 596 C CA . ARG A 1 77 ? 15.328 12.531 -0.917 1 82.06 77 ARG A CA 1
ATOM 597 C C . ARG A 1 77 ? 14.719 11.898 0.332 1 82.06 77 ARG A C 1
ATOM 599 O O . ARG A 1 77 ? 14.695 10.672 0.465 1 82.06 77 ARG A O 1
ATOM 606 N N . LEU A 1 78 ? 14.195 12.734 1.224 1 78.44 78 LEU A N 1
ATOM 607 C CA . LEU A 1 78 ? 13.625 12.25 2.475 1 78.44 78 LEU A CA 1
ATOM 608 C C . LEU A 1 78 ? 12.273 11.594 2.236 1 78.44 78 LEU A C 1
ATOM 610 O O . LEU A 1 78 ? 11.992 10.516 2.77 1 78.44 78 LEU A O 1
ATOM 614 N N . ALA A 1 79 ? 11.477 12.258 1.433 1 82.75 79 ALA A N 1
ATOM 615 C CA . ALA A 1 79 ? 10.172 11.703 1.104 1 82.75 79 ALA A CA 1
ATOM 616 C C . ALA A 1 79 ? 10.305 10.352 0.399 1 82.75 79 ALA A C 1
ATOM 618 O O . ALA A 1 79 ? 9.484 9.461 0.596 1 82.75 79 ALA A O 1
ATOM 619 N N . GLY A 1 80 ? 11.32 10.297 -0.374 1 82.69 80 GLY A N 1
ATOM 620 C CA . GLY A 1 80 ? 11.562 9.062 -1.097 1 82.69 80 GLY A CA 1
ATOM 621 C C . GLY A 1 80 ? 11.883 7.891 -0.185 1 82.69 80 GLY A C 1
ATOM 622 O O . GLY A 1 80 ? 11.75 6.734 -0.586 1 82.69 80 GLY A O 1
ATOM 623 N N . GLN A 1 81 ? 12.203 8.211 1.001 1 83.06 81 GLN A N 1
ATOM 624 C CA . GLN A 1 81 ? 12.578 7.16 1.944 1 83.06 81 GLN A CA 1
ATOM 625 C C . GLN A 1 81 ? 11.344 6.617 2.67 1 83.06 81 GLN A C 1
ATOM 627 O O . GLN A 1 81 ? 11.406 5.555 3.289 1 83.06 81 GLN A O 1
ATOM 632 N N . MET A 1 82 ? 10.359 7.332 2.65 1 88.38 82 MET A N 1
ATOM 633 C CA . MET A 1 82 ? 9.164 6.922 3.383 1 88.38 82 MET A CA 1
ATOM 634 C C . MET A 1 82 ? 8.336 5.938 2.564 1 88.38 82 MET A C 1
ATOM 636 O O . MET A 1 82 ? 7.875 6.266 1.471 1 88.38 82 MET A O 1
ATOM 640 N N . ARG A 1 83 ? 8.273 4.762 3.07 1 90.12 83 ARG A N 1
ATOM 641 C CA . ARG A 1 83 ? 7.43 3.715 2.494 1 90.12 83 ARG A CA 1
ATOM 642 C C . ARG A 1 83 ? 6.484 3.133 3.539 1 90.12 83 ARG A C 1
ATOM 644 O O . ARG A 1 83 ? 6.918 2.426 4.453 1 90.12 83 ARG A O 1
ATOM 651 N N . HIS A 1 84 ? 5.336 3.477 3.445 1 94.44 84 HIS A N 1
ATOM 652 C CA . HIS A 1 84 ? 4.301 3.033 4.371 1 94.44 84 HIS A CA 1
ATOM 653 C C . HIS A 1 84 ? 2.951 2.912 3.67 1 94.44 84 HIS A C 1
ATOM 655 O O . HIS A 1 84 ? 2.615 3.734 2.816 1 94.44 84 HIS A O 1
ATOM 661 N N . PRO A 1 85 ? 2.146 1.894 4.074 1 95.19 85 PRO A N 1
ATOM 662 C CA . PRO A 1 85 ? 0.851 1.71 3.414 1 95.19 85 PRO A CA 1
ATOM 663 C C . PRO A 1 85 ? -0.063 2.924 3.561 1 95.19 85 PRO A C 1
ATOM 665 O O . PRO A 1 85 ? -0.997 3.098 2.771 1 95.19 85 PRO A O 1
ATOM 668 N N . ASN A 1 86 ? 0.185 3.762 4.551 1 97.5 86 ASN A N 1
ATOM 669 C CA . ASN A 1 86 ? -0.701 4.887 4.824 1 97.5 86 ASN A CA 1
ATOM 670 C C . ASN A 1 86 ? -0.072 6.211 4.398 1 97.5 86 ASN A C 1
ATOM 672 O O . ASN A 1 86 ? -0.484 7.277 4.859 1 97.5 86 ASN A O 1
ATOM 676 N N . ILE A 1 87 ? 0.954 6.191 3.611 1 94.88 87 ILE A N 1
ATOM 677 C CA . ILE A 1 87 ? 1.605 7.379 3.074 1 94.88 87 ILE A CA 1
ATOM 678 C C . ILE A 1 87 ? 1.776 7.234 1.562 1 94.88 87 ILE A C 1
ATOM 680 O O . ILE A 1 87 ? 2.258 6.207 1.082 1 94.88 87 ILE A O 1
ATOM 684 N N . LEU A 1 88 ? 1.312 8.211 0.86 1 92.12 88 LEU A N 1
ATOM 685 C CA . LEU A 1 88 ? 1.574 8.219 -0.575 1 92.12 88 LEU A CA 1
ATOM 686 C C . LEU A 1 88 ? 3.07 8.312 -0.853 1 92.12 88 LEU A C 1
ATOM 688 O O . LEU A 1 88 ? 3.732 9.242 -0.391 1 92.12 88 LEU A O 1
ATOM 692 N N . ALA A 1 89 ? 3.58 7.473 -1.647 1 90.75 89 ALA A N 1
ATOM 693 C CA . ALA A 1 89 ? 5.027 7.34 -1.802 1 90.75 89 ALA A CA 1
ATOM 694 C C . ALA A 1 89 ? 5.543 8.242 -2.92 1 90.75 89 ALA A C 1
ATOM 696 O O . ALA A 1 89 ? 4.965 8.289 -4.008 1 90.75 89 ALA A O 1
ATOM 697 N N . VAL A 1 90 ? 6.586 8.969 -2.607 1 88.19 90 VAL A N 1
ATOM 698 C CA . VAL A 1 90 ? 7.359 9.641 -3.646 1 88.19 90 VAL A CA 1
ATOM 699 C C . VAL A 1 90 ? 8.258 8.641 -4.355 1 88.19 90 VAL A C 1
ATOM 701 O O . VAL A 1 90 ? 9.008 7.898 -3.709 1 88.19 90 VAL A O 1
ATOM 704 N N . GLN A 1 91 ? 8.195 8.633 -5.602 1 87.06 91 GLN A N 1
ATOM 705 C CA . GLN A 1 91 ? 8.898 7.605 -6.367 1 87.06 91 GLN A CA 1
ATOM 706 C C . GLN A 1 91 ? 10.258 8.102 -6.848 1 87.06 91 GLN A C 1
ATOM 708 O O . GLN A 1 91 ? 11.25 7.383 -6.773 1 87.06 91 GLN A O 1
ATOM 713 N N . MET A 1 92 ? 10.297 9.305 -7.352 1 84.94 92 MET A N 1
ATOM 714 C CA . MET A 1 92 ? 11.562 9.82 -7.867 1 84.94 92 MET A CA 1
ATOM 715 C C . MET A 1 92 ? 11.484 11.32 -8.117 1 84.94 92 MET A C 1
ATOM 717 O O . MET A 1 92 ? 10.391 11.875 -8.258 1 84.94 92 MET A O 1
ATOM 721 N N . LEU A 1 93 ? 12.602 11.906 -8.07 1 85.75 93 LEU A N 1
ATOM 722 C CA . LEU A 1 93 ? 12.773 13.258 -8.586 1 85.75 93 LEU A CA 1
ATOM 723 C C . LEU A 1 93 ? 13.305 13.234 -10.016 1 85.75 93 LEU A C 1
ATOM 725 O O . LEU A 1 93 ? 14.344 12.633 -10.281 1 85.75 93 LEU A O 1
ATOM 729 N N . GLY A 1 94 ? 12.531 13.711 -10.859 1 86.19 94 GLY A N 1
ATOM 730 C CA . GLY A 1 94 ? 12.938 13.852 -12.25 1 86.19 94 GLY A CA 1
ATOM 731 C C . GLY A 1 94 ? 12.914 15.281 -12.742 1 86.19 94 GLY A C 1
ATOM 732 O O . GLY A 1 94 ? 13.102 16.219 -11.961 1 86.19 94 GLY A O 1
ATOM 733 N N . GLY A 1 95 ? 12.875 15.375 -14.062 1 81.94 95 GLY A N 1
ATOM 734 C CA . GLY A 1 95 ? 12.898 16.703 -14.656 1 81.94 95 GLY A CA 1
ATOM 735 C C . GLY A 1 95 ? 14.289 17.297 -14.742 1 81.94 95 GLY A C 1
ATOM 736 O O . GLY A 1 95 ? 15.266 16.578 -14.969 1 81.94 95 GLY A O 1
ATOM 737 N N . SER A 1 96 ? 14.273 18.656 -14.773 1 78.38 96 SER A N 1
ATOM 738 C CA . SER A 1 96 ? 15.516 19.422 -14.812 1 78.38 96 SER A CA 1
ATOM 739 C C . SER A 1 96 ? 15.625 20.359 -13.602 1 78.38 96 SER A C 1
ATOM 741 O O . SER A 1 96 ? 14.68 20.5 -12.836 1 78.38 96 SER A O 1
ATOM 743 N N . ALA A 1 97 ? 16.781 20.859 -13.398 1 75.19 97 ALA A N 1
ATOM 744 C CA . ALA A 1 97 ? 16.969 21.812 -12.305 1 75.19 97 ALA A CA 1
ATOM 745 C C . ALA A 1 97 ? 16.016 23 -12.445 1 75.19 97 ALA A C 1
ATOM 747 O O . ALA A 1 97 ? 15.539 23.547 -11.453 1 75.19 97 ALA A O 1
ATOM 748 N N . ALA A 1 98 ? 15.742 23.281 -13.711 1 77.25 98 ALA A N 1
ATOM 749 C CA . ALA A 1 98 ? 14.859 24.422 -13.977 1 77.25 98 ALA A CA 1
ATOM 750 C C . ALA A 1 98 ? 13.398 24.047 -13.75 1 77.25 98 ALA A C 1
ATOM 752 O O . ALA A 1 98 ? 12.57 24.891 -13.414 1 77.25 98 ALA A O 1
ATOM 753 N N . GLU A 1 99 ? 13.125 22.766 -13.945 1 82.12 99 GLU A N 1
ATOM 754 C CA . GLU A 1 99 ? 11.766 22.266 -13.789 1 82.12 99 GLU A CA 1
ATOM 755 C C . GLU A 1 99 ? 11.758 20.891 -13.109 1 82.12 99 GLU A C 1
ATOM 757 O O . GLU A 1 99 ? 11.469 19.875 -13.742 1 82.12 99 GLU A O 1
ATOM 762 N N . PRO A 1 100 ? 12.031 21 -11.805 1 82.38 100 PRO A N 1
ATOM 763 C CA . PRO A 1 100 ? 12 19.719 -11.102 1 82.38 100 PRO A CA 1
ATOM 764 C C . PRO A 1 100 ? 10.602 19.109 -11.016 1 82.38 100 PRO A C 1
ATOM 766 O O . PRO A 1 100 ? 9.617 19.844 -10.859 1 82.38 100 PRO A O 1
ATOM 769 N N . LEU A 1 101 ? 10.516 17.859 -11.234 1 85.69 101 LEU A N 1
ATOM 770 C CA . LEU A 1 101 ? 9.273 17.094 -11.195 1 85.69 101 LEU A CA 1
ATOM 771 C C . LEU A 1 101 ? 9.359 15.977 -10.172 1 85.69 101 LEU A C 1
ATOM 773 O O . LEU A 1 101 ? 10.289 15.172 -10.203 1 85.69 101 LEU A O 1
ATOM 777 N N . LEU A 1 102 ? 8.422 16.047 -9.281 1 86.62 102 LEU A N 1
ATOM 778 C CA . LEU A 1 102 ? 8.344 14.953 -8.312 1 86.62 102 LEU A CA 1
ATOM 779 C C . LEU A 1 102 ? 7.32 13.914 -8.758 1 86.62 102 LEU A C 1
ATOM 781 O O . LEU A 1 102 ? 6.137 14.219 -8.914 1 86.62 102 LEU A O 1
ATOM 785 N N . PHE A 1 103 ? 7.801 12.734 -9.016 1 88.31 103 PHE A N 1
ATOM 786 C CA . PHE A 1 103 ? 6.906 11.641 -9.359 1 88.31 103 PHE A CA 1
ATOM 787 C C . PHE A 1 103 ? 6.395 10.945 -8.109 1 88.31 103 PHE A C 1
ATOM 789 O O . PHE A 1 103 ? 7.184 10.531 -7.254 1 88.31 103 PHE A O 1
ATOM 796 N N . VAL A 1 104 ? 5.086 10.867 -8.016 1 89.5 104 VAL A N 1
ATOM 797 C CA . VAL A 1 104 ? 4.41 10.32 -6.844 1 89.5 104 VAL A CA 1
ATOM 798 C C . VAL A 1 104 ? 3.492 9.172 -7.262 1 89.5 104 VAL A C 1
ATOM 800 O O . VAL A 1 104 ? 2.959 9.172 -8.375 1 89.5 104 VAL A O 1
ATOM 803 N N . GLU A 1 105 ? 3.334 8.203 -6.402 1 89.62 105 GLU A N 1
ATOM 804 C CA . GLU A 1 105 ? 2.467 7.066 -6.695 1 89.62 105 GLU A CA 1
ATOM 805 C C . GLU A 1 105 ? 1.032 7.516 -6.957 1 89.62 105 GLU A C 1
ATOM 807 O O . GLU A 1 105 ? 0.559 8.477 -6.344 1 89.62 105 GLU A O 1
ATOM 812 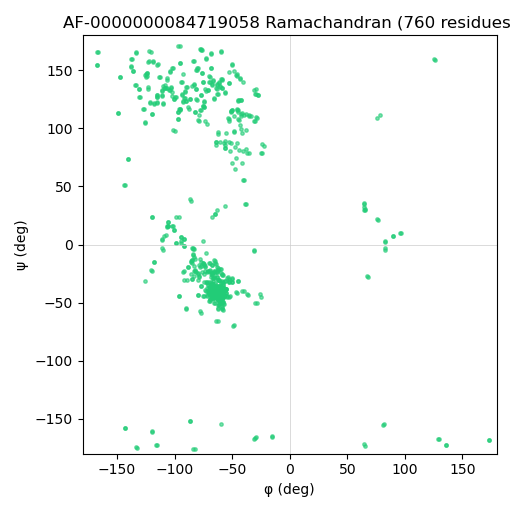N N . TYR A 1 106 ? 0.444 6.82 -7.918 1 89.94 106 TYR A N 1
ATOM 813 C CA . TYR A 1 106 ? -0.977 7.055 -8.148 1 89.94 106 TYR A CA 1
ATOM 814 C C . TYR A 1 106 ? -1.827 6.066 -7.359 1 89.94 106 TYR A C 1
ATOM 816 O O . TYR A 1 106 ? -1.562 4.863 -7.371 1 89.94 106 TYR A O 1
ATOM 824 N N . THR A 1 107 ? -2.77 6.57 -6.652 1 90.25 107 THR A N 1
ATOM 825 C CA . THR A 1 107 ? -3.818 5.781 -6.016 1 90.25 107 THR A CA 1
ATOM 826 C C . THR A 1 107 ? -5.199 6.324 -6.379 1 90.25 107 THR A C 1
ATOM 828 O O . THR A 1 107 ? -5.512 7.484 -6.094 1 90.25 107 THR A O 1
ATOM 831 N N . GLU A 1 108 ? -5.949 5.477 -7.07 1 89.94 108 GLU A N 1
ATOM 832 C CA . GLU A 1 108 ? -7.305 5.898 -7.414 1 89.94 108 GLU A CA 1
ATOM 833 C C . GLU A 1 108 ? -8.164 6.047 -6.164 1 89.94 108 GLU A C 1
ATOM 835 O O . GLU A 1 108 ? -8.227 5.141 -5.328 1 89.94 108 GLU A O 1
ATOM 840 N N . GLY A 1 109 ? -8.727 7.176 -6.035 1 92.06 109 GLY A N 1
ATOM 841 C CA . GLY A 1 109 ? -9.547 7.406 -4.855 1 92.06 109 GLY A CA 1
ATOM 842 C C . GLY A 1 109 ? -10.023 8.836 -4.73 1 92.06 109 GLY A C 1
ATOM 843 O O . GLY A 1 1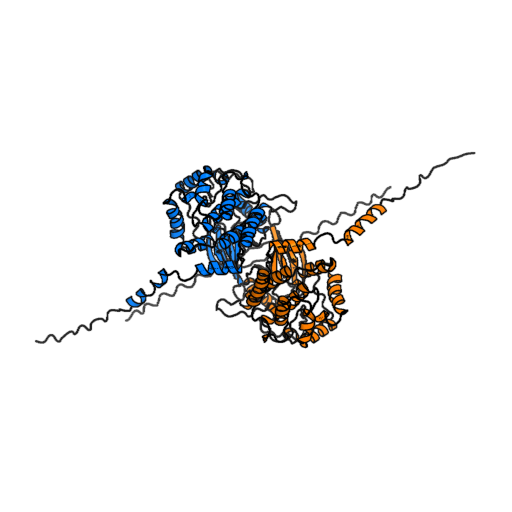09 ? -10.039 9.578 -5.715 1 92.06 109 GLY A O 1
ATOM 844 N N . GLN A 1 110 ? -10.562 9.133 -3.541 1 92.06 110 GLN A N 1
ATOM 845 C CA . GLN A 1 110 ? -11.109 10.453 -3.24 1 92.06 110 GLN A CA 1
ATOM 846 C C . GLN A 1 110 ? -10.477 11.039 -1.981 1 92.06 110 GLN A C 1
ATOM 848 O O . GLN A 1 110 ? -10.148 10.297 -1.047 1 92.06 110 GLN A O 1
ATOM 853 N N . ARG A 1 111 ? -10.352 12.32 -2.047 1 90.56 111 ARG A N 1
ATOM 854 C CA . ARG A 1 111 ? -9.898 12.992 -0.833 1 90.56 111 ARG A CA 1
ATOM 855 C C . ARG A 1 111 ? -10.969 12.945 0.252 1 90.56 111 ARG A C 1
ATOM 857 O O . ARG A 1 111 ? -12.156 13.086 -0.035 1 90.56 111 ARG A O 1
ATOM 864 N N . LEU A 1 112 ? -10.555 12.727 1.48 1 94.56 112 LEU A N 1
ATOM 865 C CA . LEU A 1 112 ? -11.492 12.656 2.596 1 94.56 112 LEU A CA 1
ATOM 866 C C . LEU A 1 112 ? -12.336 13.93 2.672 1 94.56 112 LEU A C 1
ATOM 868 O O . LEU A 1 112 ? -13.531 13.867 2.965 1 94.56 112 LEU A O 1
ATOM 872 N N . GLY A 1 113 ? -11.695 15.109 2.387 1 91.12 113 GLY A N 1
ATOM 873 C CA . GLY A 1 113 ? -12.445 16.359 2.391 1 91.12 113 GLY A CA 1
ATOM 874 C C . GLY A 1 113 ? -13.625 16.344 1.438 1 91.12 113 GLY A C 1
ATOM 875 O O . GLY A 1 113 ? -14.703 16.844 1.771 1 91.12 113 GLY A O 1
ATOM 876 N N . ASP A 1 114 ? -13.445 15.75 0.297 1 88.81 114 ASP A N 1
ATOM 877 C CA . ASP A 1 114 ? -14.516 15.648 -0.688 1 88.81 114 ASP A CA 1
ATOM 878 C C . ASP A 1 114 ? -15.609 14.695 -0.214 1 88.81 114 ASP A C 1
ATOM 880 O O . ASP A 1 114 ? -16.797 14.961 -0.401 1 88.81 114 ASP A O 1
ATOM 884 N N . VAL A 1 115 ? -15.211 13.641 0.36 1 94.12 115 VAL A N 1
ATOM 885 C CA . VAL A 1 115 ? -16.156 12.656 0.878 1 94.12 115 VAL A CA 1
ATOM 886 C C . VAL A 1 115 ? -16.984 13.273 2.004 1 94.12 115 VAL A C 1
ATOM 888 O O . VAL A 1 115 ? -18.203 13.078 2.076 1 94.12 115 VAL A O 1
ATOM 891 N N . MET A 1 116 ? -16.328 14.023 2.848 1 92.38 116 MET A N 1
ATOM 892 C CA . MET A 1 116 ? -17.016 14.703 3.947 1 92.38 116 MET A CA 1
ATOM 893 C C . MET A 1 116 ? -18.047 15.688 3.42 1 92.38 116 MET A C 1
ATOM 895 O O . MET A 1 116 ? -19.156 15.766 3.941 1 92.38 116 MET A O 1
ATOM 899 N N . ARG A 1 117 ? -17.719 16.359 2.428 1 88.69 117 ARG A N 1
ATOM 900 C CA . ARG A 1 117 ? -18.641 17.312 1.822 1 88.69 117 ARG A CA 1
ATOM 901 C C . ARG A 1 117 ? -19.844 16.609 1.216 1 88.69 117 ARG A C 1
ATOM 903 O O . ARG A 1 117 ? -20.984 17.062 1.363 1 88.69 117 ARG A O 1
ATOM 910 N N . ARG A 1 118 ? -19.594 15.586 0.566 1 90.06 118 ARG A N 1
ATOM 911 C CA . ARG A 1 118 ? -20.672 14.805 -0.024 1 90.06 118 ARG A CA 1
ATOM 912 C C . ARG A 1 118 ? -21.609 14.273 1.052 1 90.06 118 ARG A C 1
ATOM 914 O O . ARG A 1 118 ? -22.828 14.305 0.886 1 90.06 118 ARG A O 1
ATOM 921 N N . ALA A 1 119 ? -21.031 13.773 2.051 1 91.31 119 ALA A N 1
ATOM 922 C CA . ALA A 1 119 ? -21.844 13.273 3.16 1 91.31 119 ALA A CA 1
ATOM 923 C C . ALA A 1 119 ? -22.703 14.383 3.75 1 91.31 119 ALA A C 1
ATOM 925 O O . ALA A 1 119 ? -23.891 14.172 4.02 1 91.31 119 ALA A O 1
ATOM 926 N N . GLU A 1 120 ? -22.094 15.5 3.924 1 86.69 120 GLU A N 1
ATOM 927 C CA . GLU A 1 120 ? -22.828 16.641 4.453 1 86.69 120 GLU A CA 1
ATOM 928 C C . GLU A 1 120 ? -24 17.016 3.555 1 86.69 120 GLU A C 1
ATOM 930 O O . GLU A 1 120 ? -25.125 17.219 4.035 1 86.6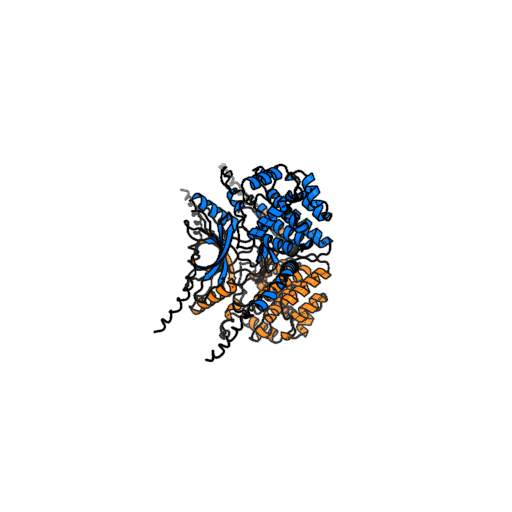9 120 GLU A O 1
ATOM 935 N N . ARG A 1 121 ? -23.781 17.062 2.336 1 85.25 121 ARG A N 1
ATOM 936 C CA . ARG A 1 121 ? -24.812 17.406 1.369 1 85.25 121 ARG A CA 1
ATOM 937 C C . ARG A 1 121 ? -25.938 16.391 1.365 1 85.25 121 ARG A C 1
ATOM 939 O O . ARG A 1 121 ? -27.094 16.734 1.179 1 85.25 121 ARG A O 1
ATOM 946 N N . ALA A 1 122 ? -25.578 15.219 1.55 1 88.19 122 ALA A N 1
ATOM 947 C CA . ALA A 1 122 ? -26.547 14.133 1.536 1 88.19 122 ALA A CA 1
ATOM 948 C C . ALA A 1 122 ? -27.234 13.984 2.895 1 88.19 122 ALA A C 1
ATOM 950 O O . ALA A 1 122 ? -28.141 13.172 3.055 1 88.19 122 ALA A O 1
ATOM 951 N N . GLY A 1 123 ? -26.812 14.781 3.869 1 89 123 GLY A N 1
ATOM 952 C CA . GLY A 1 123 ? -27.359 14.672 5.215 1 89 123 GLY A CA 1
ATOM 953 C C . GLY A 1 123 ? -27.047 13.344 5.883 1 89 123 GLY A C 1
ATOM 954 O O . GLY A 1 123 ? -27.875 12.789 6.605 1 89 123 GLY A O 1
ATOM 955 N N . ARG A 1 124 ? -25.938 12.836 5.543 1 91.31 124 ARG A N 1
ATOM 956 C CA . ARG A 1 124 ? -25.531 11.547 6.09 1 91.31 124 ARG A CA 1
ATOM 957 C C . ARG A 1 124 ? -24.312 11.695 6.996 1 91.31 124 ARG A C 1
ATOM 959 O O . ARG A 1 124 ? -23.438 12.539 6.742 1 91.31 124 ARG A O 1
ATOM 966 N N . ASP A 1 125 ? -24.281 10.906 8.039 1 91.69 125 ASP A N 1
ATOM 967 C CA . ASP A 1 125 ? -23.156 10.875 8.969 1 91.69 125 ASP A CA 1
ATOM 968 C C . ASP A 1 125 ? -22.266 9.656 8.711 1 91.69 125 ASP A C 1
ATOM 970 O O . ASP A 1 125 ? -22.734 8.641 8.188 1 91.69 125 ASP A O 1
ATOM 974 N N . PHE A 1 126 ? -21.031 9.844 9.047 1 95.81 126 PHE A N 1
ATOM 975 C CA . PHE A 1 126 ? -20.141 8.688 9.047 1 95.81 126 PHE A CA 1
ATOM 976 C C . PHE A 1 126 ? -20.391 7.816 10.273 1 95.81 126 PHE A C 1
ATOM 978 O O . PHE A 1 126 ? -20.781 8.32 11.328 1 95.81 126 PHE A O 1
ATOM 985 N N . SER A 1 127 ? -20.203 6.516 10.117 1 97.31 127 SER A N 1
ATOM 986 C CA . SER A 1 127 ? -20.25 5.645 11.289 1 97.31 127 SER A CA 1
ATOM 987 C C . SER A 1 127 ? -19.062 5.902 12.219 1 97.31 127 SER A C 1
ATOM 989 O O . SER A 1 127 ? -18.016 6.375 11.781 1 97.31 127 SER A O 1
ATOM 991 N N . GLU A 1 128 ? -19.234 5.656 13.469 1 97.75 128 GLU A N 1
ATOM 992 C CA . GLU A 1 128 ? -18.141 5.754 14.422 1 97.75 128 GLU A CA 1
ATOM 993 C C . GLU A 1 128 ? -16.984 4.844 14.031 1 97.75 128 GLU A C 1
ATOM 995 O O . GLU A 1 128 ? -15.812 5.211 14.18 1 97.75 128 GLU A O 1
ATOM 1000 N N . ALA A 1 129 ? -17.266 3.627 13.508 1 98.19 129 ALA A N 1
ATOM 1001 C CA . ALA A 1 129 ? -16.25 2.676 13.07 1 98.19 129 ALA A CA 1
ATOM 1002 C C . ALA A 1 129 ? -15.398 3.262 11.945 1 98.19 129 ALA A C 1
ATOM 1004 O O . ALA A 1 129 ? -14.18 3.1 11.938 1 98.19 129 ALA A O 1
ATOM 1005 N N . PHE A 1 130 ? -16.078 3.977 11.055 1 98.19 130 PHE A N 1
ATOM 1006 C CA . PHE A 1 130 ? -15.375 4.652 9.969 1 98.19 130 PHE A CA 1
ATOM 1007 C C . PHE A 1 130 ? -14.398 5.688 10.516 1 98.19 130 PHE A C 1
ATOM 1009 O O . PHE A 1 130 ? -13.227 5.699 10.141 1 98.19 130 PHE A O 1
ATOM 1016 N N . ALA A 1 131 ? -14.922 6.512 11.344 1 98.62 131 ALA A N 1
ATOM 1017 C CA . ALA A 1 131 ? -14.109 7.578 11.93 1 98.62 131 ALA A CA 1
ATOM 1018 C C . ALA A 1 131 ? -12.891 7.012 12.648 1 98.62 131 ALA A C 1
ATOM 1020 O O . ALA A 1 131 ? -11.773 7.504 12.484 1 98.62 131 ALA A O 1
ATOM 1021 N N . CYS A 1 132 ? -13.141 5.945 13.414 1 98.75 132 CYS A N 1
ATOM 1022 C CA . CYS A 1 132 ? -12.062 5.312 14.164 1 98.75 132 CYS A CA 1
ATOM 1023 C C . CYS A 1 132 ? -11.047 4.672 13.227 1 98.75 132 CYS A C 1
ATOM 1025 O O . CYS A 1 132 ? -9.836 4.816 13.422 1 98.75 132 CYS A O 1
ATOM 1027 N N . TYR A 1 133 ? -11.516 4.012 12.219 1 98.38 133 TYR A N 1
ATOM 1028 C CA . TYR A 1 133 ? -10.648 3.289 11.297 1 98.38 133 TYR A CA 1
ATOM 1029 C C . TYR A 1 133 ? -9.758 4.25 10.523 1 98.38 133 TYR A C 1
ATOM 1031 O O . TYR A 1 133 ? -8.539 4.082 10.492 1 98.38 133 TYR A O 1
ATOM 1039 N N . VAL A 1 134 ? -10.344 5.273 9.938 1 98.75 134 VAL A N 1
ATOM 1040 C CA . VAL A 1 134 ? -9.594 6.246 9.148 1 98.75 134 VAL A CA 1
ATOM 1041 C C . VAL A 1 134 ? -8.562 6.945 10.031 1 98.75 134 VAL A C 1
ATOM 1043 O O . VAL A 1 134 ? -7.398 7.07 9.656 1 98.75 134 VAL A O 1
ATOM 1046 N N . THR A 1 135 ? -8.977 7.352 11.211 1 98.88 135 THR A N 1
ATOM 1047 C CA . THR A 1 135 ? -8.086 8.055 12.133 1 98.88 135 THR A CA 1
ATOM 1048 C C . THR A 1 135 ? -6.93 7.148 12.555 1 98.88 135 THR A C 1
ATOM 1050 O O . THR A 1 135 ? -5.777 7.59 12.617 1 98.88 135 THR A O 1
ATOM 1053 N N . ALA A 1 136 ? -7.238 5.902 12.812 1 98.75 136 ALA A N 1
ATOM 1054 C CA . ALA A 1 136 ? -6.195 4.957 13.211 1 98.75 136 ALA A CA 1
ATOM 1055 C C . ALA A 1 136 ? -5.18 4.762 12.086 1 98.75 136 ALA A C 1
ATOM 1057 O O . ALA A 1 136 ? -3.973 4.723 12.336 1 98.75 136 ALA A O 1
ATOM 1058 N N . GLU A 1 137 ? -5.645 4.59 10.859 1 98.56 137 GLU A N 1
ATOM 1059 C CA . GLU A 1 137 ? -4.758 4.406 9.711 1 98.56 137 GLU A CA 1
ATOM 1060 C C . GLU A 1 137 ? -3.84 5.609 9.531 1 98.56 137 GLU A C 1
ATOM 1062 O O . GLU A 1 137 ? -2.635 5.453 9.32 1 98.56 137 GLU A O 1
ATOM 1067 N N . VAL A 1 138 ? -4.395 6.785 9.648 1 98.69 138 VAL A N 1
ATOM 1068 C CA . VAL A 1 138 ? -3.609 8.008 9.5 1 98.69 138 VAL A CA 1
ATOM 1069 C C . VAL A 1 138 ? -2.6 8.109 10.641 1 98.69 138 VAL A C 1
ATOM 1071 O O . VAL A 1 138 ? -1.443 8.477 10.43 1 98.69 138 VAL A O 1
ATOM 1074 N N . ALA A 1 139 ? -3.039 7.785 11.859 1 98.81 139 ALA A N 1
ATOM 1075 C CA . ALA A 1 139 ? -2.156 7.824 13.023 1 98.81 139 ALA A CA 1
ATOM 1076 C C . ALA A 1 139 ? -0.951 6.906 12.828 1 98.81 139 ALA A C 1
ATOM 1078 O O . ALA A 1 139 ? 0.169 7.254 13.211 1 98.81 139 ALA A O 1
ATOM 1079 N N . GLU A 1 140 ? -1.17 5.816 12.227 1 98 140 GLU A N 1
ATOM 1080 C CA . GLU A 1 140 ? -0.076 4.887 11.961 1 98 140 GLU A CA 1
ATOM 1081 C C . GLU A 1 140 ? 0.922 5.469 10.969 1 98 140 GLU A C 1
ATOM 1083 O O . GLU A 1 140 ? 2.135 5.34 11.148 1 98 140 GLU A O 1
ATOM 1088 N N . GLY A 1 141 ? 0.407 6.039 9.914 1 97.38 141 GLY A N 1
ATOM 1089 C CA . GLY A 1 141 ? 1.284 6.707 8.969 1 97.38 141 GLY A CA 1
ATOM 1090 C C . GLY A 1 141 ? 2.113 7.812 9.594 1 97.38 141 GLY A C 1
ATOM 1091 O O . GLY A 1 141 ? 3.314 7.918 9.344 1 97.38 141 GLY A O 1
ATOM 1092 N N . LEU A 1 142 ? 1.471 8.602 10.438 1 97.69 142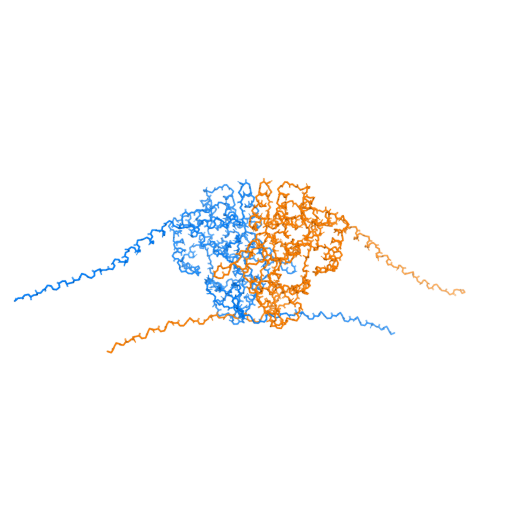 LEU A N 1
ATOM 1093 C CA . LEU A 1 142 ? 2.168 9.68 11.133 1 97.69 142 LEU A CA 1
ATOM 1094 C C . LEU A 1 142 ? 3.234 9.125 12.07 1 97.69 142 LEU A C 1
ATOM 1096 O O . LEU A 1 142 ? 4.344 9.656 12.133 1 97.69 142 LEU A O 1
ATOM 1100 N N . HIS A 1 143 ? 2.842 8.07 12.797 1 97.56 143 HIS A N 1
ATOM 1101 C CA . HIS A 1 143 ? 3.799 7.461 13.711 1 97.56 143 HIS A CA 1
ATOM 1102 C C . HIS A 1 143 ? 5.059 7.02 12.977 1 97.56 143 HIS A C 1
ATOM 1104 O O . HIS A 1 143 ? 6.172 7.258 13.453 1 97.56 143 HIS A O 1
ATOM 1110 N N . TYR A 1 144 ? 4.902 6.414 11.828 1 95.81 144 TYR A N 1
ATOM 1111 C CA . TYR A 1 144 ? 6.023 5.988 11.008 1 95.81 144 TYR A CA 1
ATOM 1112 C C . TYR A 1 144 ? 6.922 7.168 10.648 1 95.81 144 TYR A C 1
ATOM 1114 O O . TYR A 1 144 ? 8.141 7.113 10.836 1 95.81 144 TYR A O 1
ATOM 1122 N N . ALA A 1 145 ? 6.344 8.203 10.148 1 93.88 145 ALA A N 1
ATOM 1123 C CA . ALA A 1 145 ? 7.098 9.391 9.758 1 93.88 145 ALA A CA 1
ATOM 1124 C C . ALA A 1 145 ? 7.824 10 10.953 1 93.88 145 ALA A C 1
ATOM 1126 O O . ALA A 1 145 ? 9 10.359 10.859 1 93.88 145 ALA A O 1
ATOM 1127 N N . HIS A 1 146 ? 7.117 10.078 12.109 1 94.88 146 HIS A N 1
ATOM 1128 C CA . HIS A 1 146 ? 7.656 10.711 13.305 1 94.88 146 HIS A CA 1
ATOM 1129 C C . HIS A 1 146 ? 8.859 9.938 13.844 1 94.88 146 HIS A C 1
ATOM 1131 O O . HIS A 1 146 ? 9.703 10.508 14.531 1 94.88 146 HIS A O 1
ATOM 1137 N N . THR A 1 147 ? 8.93 8.688 13.539 1 94.12 147 THR A N 1
ATOM 1138 C CA . THR A 1 147 ? 9.93 7.844 14.18 1 94.12 147 THR A CA 1
ATOM 1139 C C . THR A 1 147 ? 11 7.418 13.18 1 94.12 147 THR A C 1
ATOM 1141 O O . THR A 1 147 ? 11.852 6.582 13.484 1 94.12 147 THR A O 1
ATOM 1144 N N . LEU A 1 148 ? 10.898 7.91 12.039 1 88.75 148 LEU A N 1
ATOM 1145 C CA . LEU A 1 148 ? 11.883 7.551 11.023 1 88.75 148 LEU A CA 1
ATOM 1146 C C . LEU A 1 148 ? 13.281 7.98 11.453 1 88.75 148 LEU A C 1
ATOM 1148 O O . LEU A 1 148 ? 13.469 9.07 11.992 1 88.75 148 LEU A O 1
ATOM 1152 N N . VAL A 1 149 ? 14.227 7.09 11.164 1 87.44 149 VAL A N 1
ATOM 1153 C CA . VAL A 1 149 ? 15.617 7.367 11.516 1 87.44 149 VAL A CA 1
ATOM 1154 C C . VAL A 1 149 ? 16.484 7.305 10.258 1 87.44 149 VAL A C 1
ATOM 1156 O O . VAL A 1 149 ? 16.109 6.688 9.258 1 87.44 149 VAL A O 1
ATOM 1159 N N . ASP A 1 150 ? 17.578 7.941 10.305 1 78.81 150 ASP A N 1
ATOM 1160 C CA . ASP A 1 150 ? 18.531 7.863 9.195 1 78.81 150 ASP A CA 1
ATOM 1161 C C . ASP A 1 150 ? 19.391 6.613 9.297 1 78.81 150 ASP A C 1
ATOM 1163 O O . ASP A 1 150 ? 19.141 5.742 10.133 1 78.81 150 ASP A O 1
ATOM 1167 N N . ASP A 1 151 ? 20.406 6.488 8.336 1 73.5 151 ASP A N 1
ATOM 1168 C CA . ASP A 1 151 ? 21.25 5.301 8.242 1 73.5 151 ASP A CA 1
ATOM 1169 C C . ASP A 1 151 ? 22.094 5.113 9.5 1 73.5 151 ASP A C 1
ATOM 1171 O O . ASP A 1 151 ? 22.547 4.008 9.789 1 73.5 151 ASP A O 1
ATOM 1175 N N . LYS A 1 152 ? 22.281 6.168 10.32 1 82.25 152 LYS A N 1
ATOM 1176 C CA . LYS A 1 152 ? 23.078 6.117 11.547 1 82.25 152 LYS A CA 1
ATOM 1177 C C . LYS A 1 152 ? 22.203 5.941 12.773 1 82.25 152 LYS A C 1
ATOM 1179 O O . LYS A 1 152 ? 22.672 6.012 13.906 1 82.25 152 LYS A O 1
ATOM 1184 N N . GLY A 1 153 ? 20.875 5.84 12.562 1 85 153 GLY A N 1
ATOM 1185 C CA . GLY A 1 153 ? 19.922 5.582 13.641 1 85 153 GLY A CA 1
ATOM 1186 C C . GLY A 1 153 ? 19.406 6.848 14.297 1 85 153 GLY A C 1
ATOM 1187 O O . GLY A 1 153 ? 18.766 6.793 15.352 1 85 153 GLY A O 1
ATOM 1188 N N . ARG A 1 154 ? 19.734 7.969 13.75 1 86.5 154 ARG A N 1
ATOM 1189 C CA . ARG A 1 154 ? 19.266 9.227 14.32 1 86.5 154 ARG A CA 1
ATOM 1190 C C . ARG A 1 154 ? 17.844 9.555 13.844 1 86.5 154 ARG A C 1
ATOM 1192 O O . ARG A 1 154 ? 17.531 9.391 12.664 1 86.5 154 ARG A O 1
ATOM 1199 N N . HIS A 1 155 ? 17.078 10.008 14.805 1 87.44 155 HIS A N 1
ATOM 1200 C CA . HIS A 1 155 ? 15.719 10.406 14.461 1 87.44 155 HIS A CA 1
ATOM 1201 C C . HIS A 1 155 ? 15.719 11.586 13.492 1 87.44 155 HIS A C 1
ATOM 1203 O O . HIS A 1 155 ? 16.422 12.578 13.711 1 87.44 155 HIS A O 1
ATOM 1209 N N . LEU A 1 156 ? 14.922 11.523 12.453 1 82.12 156 LEU A N 1
ATOM 1210 C CA . LEU A 1 156 ? 14.883 12.555 11.422 1 82.12 156 LEU A CA 1
ATOM 1211 C C . LEU A 1 156 ? 13.938 13.68 11.812 1 82.12 156 LEU A C 1
ATOM 1213 O O . LEU A 1 156 ? 13.977 14.766 11.227 1 82.12 156 LEU A O 1
ATOM 1217 N N . GLY A 1 157 ? 13.094 13.445 12.828 1 82.44 157 GLY A N 1
ATOM 1218 C CA . GLY A 1 157 ? 12.219 14.5 13.328 1 82.44 157 GLY A CA 1
ATOM 1219 C C . GLY A 1 157 ? 11.195 14.969 12.312 1 82.44 157 GLY A C 1
ATOM 1220 O O . GLY A 1 157 ? 10.867 16.156 12.258 1 82.44 157 GLY A O 1
ATOM 1221 N N . ILE A 1 158 ? 10.711 14.109 11.508 1 88.19 158 ILE A N 1
ATOM 1222 C CA . ILE A 1 158 ? 9.75 14.461 10.477 1 88.19 158 ILE A CA 1
ATOM 1223 C C . ILE A 1 158 ? 8.383 14.711 11.102 1 88.19 158 ILE A C 1
ATOM 1225 O O . ILE A 1 158 ? 7.828 13.836 11.773 1 88.19 158 ILE A O 1
ATOM 1229 N N . VAL A 1 159 ? 7.898 15.953 10.945 1 92 159 VAL A N 1
ATOM 1230 C CA . VAL A 1 159 ? 6.543 16.344 11.312 1 92 159 VAL A CA 1
ATOM 1231 C C . VAL A 1 159 ? 5.766 16.75 10.062 1 92 159 VAL A C 1
ATOM 1233 O O . VAL A 1 159 ? 6.254 17.531 9.242 1 92 159 VAL A O 1
ATOM 1236 N N . HIS A 1 160 ? 4.617 16.219 9.836 1 90.31 160 HIS A N 1
ATOM 1237 C CA . HIS A 1 160 ? 3.846 16.453 8.625 1 90.31 160 HIS A CA 1
ATOM 1238 C C . HIS A 1 160 ? 3.467 17.922 8.492 1 90.31 160 HIS A C 1
ATOM 1240 O O . HIS A 1 160 ? 3.672 18.531 7.434 1 90.31 160 HIS A O 1
ATOM 1246 N N . ARG A 1 161 ? 2.795 18.516 9.555 1 88.12 161 ARG A N 1
ATOM 1247 C CA . ARG A 1 161 ? 2.525 19.938 9.742 1 88.12 161 ARG A CA 1
ATOM 1248 C C . ARG A 1 161 ? 1.295 20.375 8.961 1 88.12 161 ARG A C 1
ATOM 1250 O O . ARG A 1 161 ? 0.852 21.516 9.07 1 88.12 161 ARG A O 1
ATOM 1257 N N . ASP A 1 162 ? 0.74 19.484 8.195 1 84.94 162 ASP A N 1
ATOM 1258 C CA . ASP A 1 162 ? -0.423 19.875 7.402 1 84.94 162 ASP A CA 1
ATOM 1259 C C . ASP A 1 162 ? -1.433 18.734 7.316 1 84.94 162 ASP A C 1
ATOM 1261 O O . ASP A 1 162 ? -1.879 18.375 6.227 1 84.94 162 ASP A O 1
ATOM 1265 N N . VAL A 1 163 ? -1.825 18.156 8.406 1 92.75 163 VAL A N 1
ATOM 1266 C CA . VAL A 1 163 ? -2.83 17.094 8.469 1 92.75 163 VAL A CA 1
ATOM 1267 C C . VAL A 1 163 ? -4.227 17.703 8.367 1 92.75 163 VAL A C 1
ATOM 1269 O O . VAL A 1 163 ? -4.656 18.438 9.266 1 92.75 163 VAL A O 1
ATOM 1272 N N . THR A 1 164 ? -4.879 17.547 7.238 1 90.19 164 THR A N 1
ATOM 1273 C CA . THR A 1 164 ? -6.227 18.016 6.949 1 90.19 164 THR A CA 1
ATOM 1274 C C . THR A 1 164 ? -7.031 16.969 6.203 1 90.19 164 THR A C 1
ATOM 1276 O O . THR A 1 164 ? -6.465 15.992 5.691 1 90.19 164 THR A O 1
ATOM 1279 N N . PRO A 1 165 ? -8.375 17.031 6.215 1 92.38 165 PRO A N 1
ATOM 1280 C CA . PRO A 1 165 ? -9.164 16.078 5.43 1 92.38 165 PRO A CA 1
ATOM 1281 C C . PRO A 1 165 ? -8.742 16.031 3.963 1 92.38 165 PRO A C 1
ATOM 1283 O O . PRO A 1 165 ? -8.727 14.961 3.359 1 92.38 165 PRO A O 1
ATOM 1286 N N . GLN A 1 166 ? -8.281 17.172 3.418 1 87 166 GLN A N 1
ATOM 1287 C CA . GLN A 1 166 ? -7.875 17.219 2.018 1 87 166 GLN A CA 1
ATOM 1288 C C . GLN A 1 166 ? -6.535 16.531 1.809 1 87 166 GLN A C 1
ATOM 1290 O O . GLN A 1 166 ? -6.172 16.188 0.679 1 87 166 GLN A O 1
ATOM 1295 N N . GLY A 1 167 ? -5.844 16.344 2.867 1 88.19 167 GLY A N 1
ATOM 1296 C CA . GLY A 1 167 ? -4.555 15.664 2.809 1 88.19 167 GLY A CA 1
ATOM 1297 C C . GLY A 1 167 ? -4.66 14.172 3.033 1 88.19 167 GLY A C 1
ATOM 1298 O O . GLY A 1 167 ? -3.645 13.484 3.154 1 88.19 167 GLY A O 1
ATOM 1299 N N . ILE A 1 168 ? -5.863 13.641 3.15 1 94.62 168 ILE A N 1
ATOM 1300 C CA . ILE A 1 168 ? -6.094 12.219 3.346 1 94.62 168 ILE A CA 1
ATOM 1301 C C . ILE A 1 168 ? -6.84 11.641 2.143 1 94.62 168 ILE A C 1
ATOM 1303 O O . ILE A 1 168 ? -7.898 12.148 1.765 1 94.62 168 ILE A O 1
ATOM 1307 N N . LEU A 1 169 ? -6.234 10.656 1.527 1 94.69 169 LEU A N 1
ATOM 1308 C CA . LEU A 1 169 ? -6.809 9.992 0.36 1 94.69 169 LEU A CA 1
ATOM 1309 C C . LEU A 1 169 ? -7.453 8.664 0.749 1 94.69 169 LEU A C 1
ATOM 1311 O O . LEU A 1 169 ? -6.844 7.855 1.449 1 94.69 169 LEU A O 1
ATOM 1315 N N . LEU A 1 170 ? -8.719 8.5 0.403 1 97.19 170 LEU A N 1
ATOM 1316 C CA . LEU A 1 170 ? -9.406 7.223 0.502 1 97.19 170 LEU A CA 1
ATOM 1317 C C . LEU A 1 170 ? -9.406 6.496 -0.839 1 97.19 170 LEU A C 1
ATOM 1319 O O . LEU A 1 170 ? -10.109 6.898 -1.769 1 97.19 170 LEU A O 1
ATOM 1323 N N . GLY A 1 171 ? -8.609 5.438 -0.912 1 95.88 171 GLY A N 1
ATOM 1324 C CA . GLY A 1 171 ? -8.461 4.699 -2.156 1 95.88 171 GLY A CA 1
ATOM 1325 C C . GLY A 1 171 ? -9.68 3.867 -2.504 1 95.88 171 GLY A C 1
ATOM 1326 O O . GLY A 1 171 ? -10.453 3.488 -1.621 1 95.88 171 GLY A O 1
ATOM 1327 N N . ARG A 1 172 ? -9.797 3.521 -3.74 1 94.44 172 ARG A N 1
ATOM 1328 C CA . ARG A 1 172 ? -10.914 2.732 -4.242 1 94.44 172 ARG A CA 1
ATOM 1329 C C . ARG A 1 172 ? -10.875 1.313 -3.689 1 94.44 172 ARG A C 1
ATOM 1331 O O . ARG A 1 172 ? -11.906 0.642 -3.615 1 94.44 172 ARG A O 1
ATOM 1338 N N . GLU A 1 173 ? -9.672 0.915 -3.326 1 94.81 173 GLU A N 1
ATOM 1339 C CA . GLU A 1 173 ? -9.516 -0.434 -2.791 1 94.81 173 GLU A CA 1
ATOM 1340 C C . GLU A 1 173 ? -9.43 -0.417 -1.268 1 94.81 173 GLU A C 1
ATOM 1342 O O . GLU A 1 173 ? -8.969 -1.384 -0.657 1 94.81 173 GLU A O 1
ATOM 1347 N N . GLY A 1 174 ? -9.773 0.748 -0.648 1 95.81 174 GLY A N 1
ATOM 1348 C CA . GLY A 1 174 ? -9.883 0.843 0.799 1 95.81 174 GLY A CA 1
ATOM 1349 C C . GLY A 1 174 ? -8.633 1.374 1.461 1 95.81 174 GLY A C 1
ATOM 1350 O O . GLY A 1 174 ? -8.5 1.325 2.686 1 95.81 174 GLY A O 1
ATOM 1351 N N . GLU A 1 175 ? -7.715 1.865 0.717 1 96.12 175 GLU A N 1
ATOM 1352 C CA . GLU A 1 175 ? -6.504 2.471 1.268 1 96.12 175 GLU A CA 1
ATOM 1353 C C . GLU A 1 175 ? -6.816 3.797 1.955 1 96.12 175 GLU A C 1
ATOM 1355 O O . GLU A 1 175 ? -7.746 4.504 1.558 1 96.12 175 GLU A O 1
ATOM 1360 N N . VAL A 1 176 ? -6.145 4.09 2.992 1 98.19 176 VAL A N 1
ATOM 1361 C CA . VAL A 1 176 ? -6.125 5.398 3.633 1 98.19 176 VAL A CA 1
ATOM 1362 C C . VAL A 1 176 ? -4.703 5.957 3.625 1 98.19 176 VAL A C 1
ATOM 1364 O O . VAL A 1 176 ? -3.814 5.418 4.289 1 98.19 176 VAL A O 1
ATOM 1367 N N . LYS A 1 177 ? -4.512 7.016 2.861 1 96.69 177 LYS A N 1
ATOM 1368 C CA . LYS A 1 177 ? -3.139 7.473 2.68 1 96.69 177 LYS A CA 1
ATOM 1369 C C . LYS A 1 177 ? -3.02 8.977 2.922 1 96.69 177 LYS A C 1
ATOM 1371 O O . LYS A 1 177 ? -3.875 9.75 2.484 1 96.69 177 LYS A O 1
ATOM 1376 N N . LEU A 1 178 ? -2.031 9.375 3.67 1 94.69 178 LEU A N 1
ATOM 1377 C CA . LEU A 1 178 ? -1.629 10.773 3.766 1 94.69 178 LEU A CA 1
ATOM 1378 C C . LEU A 1 178 ? -0.963 11.234 2.475 1 94.69 178 LEU A C 1
ATOM 1380 O O . LEU A 1 178 ? -0.131 10.523 1.908 1 94.69 178 LEU A O 1
ATOM 1384 N N . VAL A 1 179 ? -1.536 12.445 2.135 1 85.25 179 VAL A N 1
ATOM 1385 C CA . VAL A 1 179 ? -1.026 13.008 0.89 1 85.25 179 VAL A CA 1
ATOM 1386 C C . VAL A 1 179 ? -0.027 14.125 1.197 1 85.25 179 VAL A C 1
ATOM 1388 O O . VAL A 1 179 ? -0.221 14.898 2.139 1 85.25 179 VAL A O 1
ATOM 1391 N N . ASP A 1 180 ? 1.122 14.25 0.691 1 74.75 180 ASP A N 1
ATOM 1392 C CA . ASP A 1 180 ? 2.039 15.375 0.567 1 74.75 180 ASP A CA 1
ATOM 1393 C C . ASP A 1 180 ? 2.729 15.672 1.896 1 74.75 180 ASP A C 1
ATOM 1395 O O . ASP A 1 180 ? 2.143 16.297 2.779 1 74.75 180 ASP A O 1
ATOM 1399 N N . PHE A 1 181 ? 3.83 15.484 2.168 1 74.75 181 PHE A N 1
ATOM 1400 C CA . PHE A 1 181 ? 4.668 15.867 3.297 1 74.75 181 PHE A CA 1
ATOM 1401 C C . PHE A 1 181 ? 5.477 17.125 2.971 1 74.75 181 PHE A C 1
ATOM 1403 O O . PHE A 1 181 ? 6.574 17.312 3.502 1 74.75 181 PHE A O 1
ATOM 1410 N N . GLY A 1 182 ? 4.977 17.875 2.041 1 67.94 182 GLY A N 1
ATOM 1411 C CA . GLY A 1 182 ? 5.672 19.062 1.577 1 67.94 182 GLY A CA 1
ATOM 1412 C C . GLY A 1 182 ? 5.988 20.047 2.693 1 67.94 182 GLY A C 1
ATOM 1413 O O . GLY A 1 182 ? 7.078 20.625 2.732 1 67.94 182 GLY A O 1
ATOM 1414 N N . ALA A 1 183 ? 5.102 20.219 3.617 1 60.41 183 ALA A N 1
ATOM 1415 C CA . ALA A 1 183 ? 5.273 21.156 4.723 1 60.41 183 ALA A CA 1
ATOM 1416 C C . ALA A 1 183 ? 6.328 20.656 5.707 1 60.41 183 ALA A C 1
ATOM 1418 O O . ALA A 1 183 ? 6.906 21.438 6.457 1 60.41 183 ALA A O 1
ATOM 1419 N N . ALA A 1 184 ? 6.516 19.359 5.656 1 63 184 ALA A N 1
ATOM 1420 C CA . ALA A 1 184 ? 7.488 18.766 6.566 1 63 184 ALA A CA 1
ATOM 1421 C C . ALA A 1 184 ? 8.906 19.219 6.23 1 63 184 ALA A C 1
ATOM 1423 O O . ALA A 1 184 ? 9.758 19.312 7.117 1 63 184 ALA A O 1
ATOM 1424 N N . TRP A 1 185 ? 9.094 19.5 5.027 1 60.56 185 TRP A N 1
ATOM 1425 C CA . TRP A 1 185 ? 10.461 19.672 4.559 1 60.56 185 TRP A CA 1
ATOM 1426 C C . TRP A 1 185 ? 10.891 21.141 4.652 1 60.56 185 TRP A C 1
ATOM 1428 O O . TRP A 1 185 ? 12.086 21.438 4.691 1 60.56 185 TRP A O 1
ATOM 1438 N N . SER A 1 186 ? 9.914 22.078 4.668 1 53.19 186 SER A N 1
ATOM 1439 C CA . SER A 1 186 ? 10.266 23.484 4.754 1 53.19 186 SER A CA 1
ATOM 1440 C C . SER A 1 186 ? 10.992 23.797 6.055 1 53.19 186 SER A C 1
ATOM 1442 O O . SER A 1 186 ? 11.812 24.719 6.113 1 53.19 186 SER A O 1
ATOM 1444 N N . ARG A 1 187 ? 10.898 23.031 7.168 1 51.44 187 ARG A N 1
ATOM 1445 C CA . ARG A 1 187 ? 11.43 23.484 8.453 1 51.44 187 ARG A CA 1
ATOM 1446 C C . ARG A 1 187 ? 12.539 22.562 8.945 1 51.44 187 ARG A C 1
ATOM 1448 O O . ARG A 1 187 ? 13.195 22.859 9.945 1 51.44 187 ARG A O 1
ATOM 1455 N N . LEU A 1 188 ? 12.742 21.297 8.391 1 45.94 188 LEU A N 1
ATOM 1456 C CA . LEU A 1 188 ? 13.883 20.5 8.836 1 45.94 188 LEU A CA 1
ATOM 1457 C C . LEU A 1 188 ? 15.18 21.297 8.68 1 45.94 188 LEU A C 1
ATOM 1459 O O . LEU A 1 188 ? 16.141 21.078 9.43 1 45.94 188 LEU A O 1
ATOM 1463 N N . GLU A 1 189 ? 15.297 22.219 7.75 1 42.78 189 GLU A N 1
ATOM 1464 C CA . GLU A 1 189 ? 16.578 22.906 7.586 1 42.78 189 GLU A CA 1
ATOM 1465 C C . GLU A 1 189 ? 16.672 24.109 8.516 1 42.78 189 GLU A C 1
ATOM 1467 O O . GLU A 1 189 ? 17.609 24.906 8.414 1 42.78 189 GLU A O 1
ATOM 1472 N N . GLY A 1 190 ? 16.25 24.109 9.664 1 39.53 190 GLY A N 1
ATOM 1473 C CA . GLY A 1 190 ? 16.516 25.188 10.594 1 39.53 190 GLY A CA 1
ATOM 1474 C C . GLY A 1 190 ? 15.852 26.5 10.219 1 39.53 190 GLY A C 1
ATOM 1475 O O . GLY A 1 190 ? 16.109 27.531 10.82 1 39.53 190 GLY A O 1
ATOM 1476 N N . ARG A 1 191 ? 15.594 26.734 8.961 1 41.03 191 ARG A N 1
ATOM 1477 C CA . ARG A 1 191 ? 15.266 28.141 8.68 1 41.03 191 ARG A CA 1
ATOM 1478 C C . ARG A 1 191 ? 13.867 28.484 9.195 1 41.03 191 ARG A C 1
ATOM 1480 O O . ARG A 1 191 ? 12.93 27.703 9.047 1 41.03 191 ARG A O 1
ATOM 1487 N N . ILE A 1 192 ? 13.883 29.25 10.32 1 36.19 192 ILE A N 1
ATOM 1488 C CA . ILE A 1 192 ? 12.758 30.047 10.797 1 36.19 192 ILE A CA 1
ATOM 1489 C C . ILE A 1 192 ? 11.891 30.484 9.617 1 36.19 192 ILE A C 1
ATOM 1491 O O . ILE A 1 192 ? 12.422 30.875 8.578 1 36.19 192 ILE A O 1
ATOM 1495 N N . SER A 1 193 ? 10.734 29.891 9.539 1 36.72 193 SER A N 1
ATOM 1496 C CA . SER A 1 193 ? 9.836 30.547 8.602 1 36.72 193 SER A CA 1
ATOM 1497 C C . SER A 1 193 ? 10.234 32 8.375 1 36.72 193 SER A C 1
ATOM 1499 O O . SER A 1 193 ? 10.406 32.75 9.336 1 36.72 193 SER A O 1
ATOM 1501 N N . THR A 1 194 ? 11.102 32.375 7.539 1 32.72 194 THR A N 1
ATOM 1502 C CA . THR A 1 194 ? 11.148 33.812 7.27 1 32.72 194 THR A CA 1
ATOM 1503 C C . THR A 1 194 ? 9.773 34.438 7.469 1 32.72 194 THR A C 1
ATOM 1505 O O . THR A 1 194 ? 8.75 33.812 7.164 1 32.72 194 THR A O 1
ATOM 1508 N N . GLU A 1 195 ? 9.625 35.531 8.242 1 35.59 195 GLU A N 1
ATOM 1509 C CA . GLU A 1 195 ? 8.5 36.375 8.625 1 35.59 195 GLU A CA 1
ATOM 1510 C C . GLU A 1 195 ? 7.383 36.312 7.59 1 35.59 195 GLU A C 1
ATOM 1512 O O . GLU A 1 195 ? 6.203 36.406 7.93 1 35.59 195 GLU A O 1
ATOM 1517 N N . GLY A 1 196 ? 7.703 36.406 6.234 1 32.69 196 GLY A N 1
ATOM 1518 C CA . GLY A 1 196 ? 6.777 36.625 5.137 1 32.69 196 GLY A CA 1
ATOM 1519 C C . GLY A 1 196 ? 6.203 35.344 4.559 1 32.69 196 GLY A C 1
ATOM 1520 O O . GLY A 1 196 ? 5.5 35.375 3.545 1 32.69 196 GLY A O 1
ATOM 1521 N N . ASP A 1 197 ? 6.98 34.406 4.641 1 35.09 197 ASP A N 1
ATOM 1522 C CA . ASP A 1 197 ? 6.41 33.312 3.867 1 35.09 197 ASP A CA 1
ATOM 1523 C C . ASP A 1 197 ? 5.016 32.969 4.367 1 35.09 197 ASP A C 1
ATOM 1525 O O . ASP A 1 197 ? 4.836 32.625 5.543 1 35.09 197 ASP A O 1
ATOM 1529 N N . SER A 1 198 ? 4.055 33.562 3.867 1 35.75 198 SER A N 1
ATOM 1530 C CA . SER A 1 198 ? 2.6 33.469 3.793 1 35.75 198 SER A CA 1
ATOM 1531 C C . SER A 1 198 ? 2.135 32.031 3.848 1 35.75 198 SER A C 1
ATOM 1533 O O . SER A 1 198 ? 0.957 31.734 3.623 1 35.75 198 SER A O 1
ATOM 1535 N N . ASP A 1 199 ? 3.078 31.203 3.846 1 40.44 199 ASP A N 1
ATOM 1536 C CA . ASP A 1 199 ? 2.512 29.859 3.689 1 40.44 199 ASP A CA 1
ATOM 1537 C C . ASP A 1 199 ? 1.657 29.484 4.898 1 40.44 199 ASP A C 1
ATOM 1539 O O . ASP A 1 199 ? 2.09 28.703 5.75 1 40.44 199 ASP A O 1
ATOM 1543 N N . LEU A 1 200 ? 1.119 30.484 5.559 1 41.84 200 LEU A N 1
ATOM 1544 C CA . LEU A 1 200 ? 0.103 30.062 6.52 1 41.84 200 LEU A CA 1
ATOM 1545 C C . LEU A 1 200 ? -0.767 28.953 5.945 1 41.84 200 LEU A C 1
ATOM 1547 O O . LEU A 1 200 ? -1.492 29.172 4.973 1 41.84 200 LEU A O 1
ATOM 1551 N N . GLY A 1 201 ? -0.169 27.875 5.5 1 47.31 201 GLY A N 1
ATOM 1552 C CA . GLY A 1 201 ? -0.967 26.703 5.184 1 47.31 201 GLY A CA 1
ATOM 1553 C C . GLY A 1 201 ? -2.371 26.766 5.754 1 47.31 201 GLY A C 1
ATOM 1554 O O . GLY A 1 201 ? -2.896 27.844 6.008 1 47.31 201 GLY A O 1
ATOM 1555 N N . ASN A 1 202 ? -3.137 25.562 5.805 1 58.34 202 ASN A N 1
ATOM 1556 C CA . ASN A 1 202 ? -4.465 25.406 6.387 1 58.34 202 ASN A CA 1
ATOM 1557 C C . ASN A 1 202 ? -4.449 25.656 7.891 1 58.34 202 ASN A C 1
ATOM 1559 O O . ASN A 1 202 ? -4.012 24.812 8.664 1 58.34 202 ASN A O 1
ATOM 1563 N N . VAL A 1 203 ? -4.633 26.906 8.273 1 70.5 203 VAL A N 1
ATOM 1564 C CA . VAL A 1 203 ? -4.582 27.344 9.664 1 70.5 203 VAL A CA 1
ATOM 1565 C C . VAL A 1 203 ? -5.734 26.734 10.453 1 70.5 203 VAL A C 1
ATOM 1567 O O . VAL A 1 203 ? -5.66 26.609 11.672 1 70.5 203 VAL A O 1
ATOM 1570 N N . SER A 1 204 ? -6.664 26.203 9.758 1 79.31 204 SER A N 1
ATOM 1571 C CA . SER A 1 204 ? -7.855 25.719 10.445 1 79.31 204 SER A CA 1
ATOM 1572 C C . SER A 1 204 ? -7.578 24.406 11.172 1 79.31 204 SER A C 1
ATOM 1574 O O . SER A 1 204 ? -8.312 24.031 12.086 1 79.31 204 SER A O 1
ATOM 1576 N N . TYR A 1 205 ? -6.547 23.781 10.852 1 88.5 205 TYR A N 1
ATOM 1577 C CA . TYR A 1 205 ? -6.219 22.516 11.5 1 88.5 205 TYR A CA 1
ATOM 1578 C C . TYR A 1 205 ? -4.883 22.594 12.227 1 88.5 205 TYR A C 1
ATOM 1580 O O . TYR A 1 205 ? -4.238 21.578 12.477 1 88.5 205 TYR A O 1
ATOM 1588 N N . SER A 1 206 ? -4.562 23.812 12.547 1 88.19 206 SER A N 1
ATOM 1589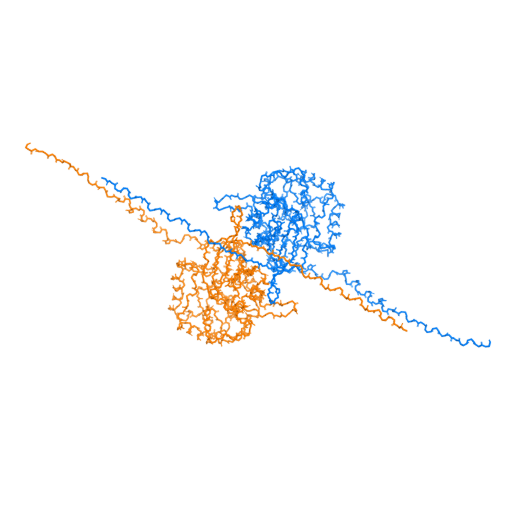 C CA . SER A 1 206 ? -3.301 24.031 13.242 1 88.19 206 SER A CA 1
ATOM 1590 C C . SER A 1 206 ? -3.432 23.75 14.734 1 88.19 206 SER A C 1
ATOM 1592 O O . SER A 1 206 ? -4.488 23.984 15.328 1 88.19 206 SER A O 1
ATOM 1594 N N . SER A 1 207 ? -2.34 23.328 15.312 1 93.19 207 SER A N 1
ATOM 1595 C CA . SER A 1 207 ? -2.26 23.156 16.75 1 93.19 207 SER A CA 1
ATOM 1596 C C . SER A 1 207 ? -1.934 24.469 17.453 1 93.19 207 SER A C 1
ATOM 1598 O O . SER A 1 207 ? -1.463 25.422 16.812 1 93.19 207 SER A O 1
ATOM 1600 N N . PRO A 1 208 ? -2.277 24.531 18.734 1 94 208 PRO A N 1
ATOM 1601 C CA . PRO A 1 208 ? -1.932 25.75 19.484 1 94 208 PRO A CA 1
ATOM 1602 C C . PRO A 1 208 ? -0.455 26.125 19.359 1 94 208 PRO A C 1
ATOM 1604 O O . PRO A 1 208 ? -0.121 27.281 19.141 1 94 208 PRO A O 1
ATOM 1607 N N . GLU A 1 209 ? 0.461 25.172 19.469 1 93.75 209 GLU A N 1
ATOM 1608 C CA . GLU A 1 209 ? 1.885 25.484 19.359 1 93.75 209 GLU A CA 1
ATOM 1609 C C . GLU A 1 209 ? 2.242 25.953 17.953 1 93.75 209 GLU A C 1
ATOM 1611 O O . GLU A 1 209 ? 3.15 26.766 17.781 1 93.75 209 GLU A O 1
ATOM 1616 N N . ARG A 1 210 ? 1.606 25.391 16.969 1 89.12 210 ARG A N 1
ATOM 1617 C CA . ARG A 1 210 ? 1.823 25.891 15.617 1 89.12 210 ARG A CA 1
ATOM 1618 C C . ARG A 1 210 ? 1.353 27.344 15.484 1 89.12 210 ARG A C 1
ATOM 1620 O O . ARG A 1 210 ? 2.043 28.172 14.898 1 89.12 210 ARG A O 1
ATOM 1627 N N . ALA A 1 211 ? 0.19 27.609 15.992 1 87 211 ALA A N 1
ATOM 1628 C CA . ALA A 1 211 ? -0.354 28.953 15.977 1 87 211 ALA A CA 1
ATOM 1629 C C . ALA A 1 211 ? 0.565 29.922 16.719 1 87 211 ALA A C 1
ATOM 1631 O O . ALA A 1 211 ? 0.648 31.109 16.359 1 87 211 ALA A O 1
ATOM 1632 N N . ASN A 1 212 ? 1.185 29.438 17.703 1 89.12 212 ASN A N 1
ATOM 1633 C CA . ASN A 1 212 ? 2.104 30.25 18.5 1 89.12 212 ASN A CA 1
ATOM 1634 C C . ASN A 1 212 ? 3.49 30.297 17.875 1 89.12 212 ASN A C 1
ATOM 1636 O O . ASN A 1 212 ? 4.406 30.906 18.422 1 89.12 212 ASN A O 1
ATOM 1640 N N . LEU A 1 213 ? 3.662 29.547 16.734 1 85.25 213 LEU A N 1
ATOM 1641 C CA . LEU A 1 213 ? 4.926 29.469 16.016 1 85.25 213 LEU A CA 1
ATOM 1642 C C . LEU A 1 213 ? 6.008 28.812 16.875 1 85.25 213 LEU A C 1
ATOM 1644 O O . LEU A 1 213 ? 7.172 29.219 16.812 1 85.25 213 LEU A O 1
ATOM 1648 N N . ASP A 1 214 ? 5.566 27.938 17.734 1 88.31 214 ASP A N 1
ATOM 1649 C CA . ASP A 1 214 ? 6.512 27.156 18.516 1 88.31 214 ASP A CA 1
ATOM 1650 C C . ASP A 1 214 ? 7.129 26.031 17.672 1 88.31 214 ASP A C 1
ATOM 1652 O O . ASP A 1 214 ? 6.699 25.797 16.547 1 88.31 214 ASP A O 1
ATOM 1656 N N . GLN A 1 215 ? 8.234 25.438 18.266 1 88.69 215 GLN A N 1
ATOM 1657 C CA . GLN A 1 215 ? 8.766 24.219 17.656 1 88.69 215 GLN A CA 1
ATOM 1658 C C . GLN A 1 215 ? 7.73 23.094 17.703 1 88.69 215 GLN A C 1
ATOM 1660 O O . GLN A 1 215 ? 7.043 22.922 18.719 1 88.69 215 GLN A O 1
ATOM 1665 N N . LEU A 1 216 ? 7.68 22.422 16.609 1 91.88 216 LEU A N 1
ATOM 1666 C CA . LEU A 1 216 ? 6.656 21.391 16.5 1 91.88 216 LEU A CA 1
ATOM 1667 C C . LEU A 1 216 ? 7.262 20 16.672 1 91.88 216 LEU A C 1
ATOM 1669 O O . LEU A 1 216 ? 8.445 19.797 16.406 1 91.88 216 LEU A O 1
ATOM 1673 N N . ASP A 1 217 ? 6.508 19.062 17.203 1 93.81 217 ASP A N 1
ATOM 1674 C CA . ASP A 1 217 ? 6.809 17.641 17.203 1 93.81 217 ASP A CA 1
ATOM 1675 C C . ASP A 1 217 ? 5.586 16.828 16.781 1 93.81 217 ASP A C 1
ATOM 1677 O O . ASP A 1 217 ? 4.582 17.391 16.328 1 93.81 217 ASP A O 1
ATOM 1681 N N . GLY A 1 218 ? 5.672 15.539 16.844 1 96.12 218 GLY A N 1
ATOM 1682 C CA . GLY A 1 218 ? 4.637 14.664 16.328 1 96.12 218 GLY A CA 1
ATOM 1683 C C . GLY A 1 218 ? 3.279 14.898 16.969 1 96.12 218 GLY A C 1
ATOM 1684 O O . GLY A 1 218 ? 2.244 14.648 16.344 1 96.12 218 GLY A O 1
ATOM 1685 N N . ARG A 1 219 ? 3.26 15.414 18.188 1 97.81 219 ARG A N 1
ATOM 1686 C CA . ARG A 1 219 ? 2.014 15.641 18.906 1 97.81 219 ARG A CA 1
ATOM 1687 C C . ARG A 1 219 ? 1.213 16.766 18.281 1 97.81 219 ARG A C 1
ATOM 1689 O O . ARG A 1 219 ? -0.002 16.859 18.469 1 97.81 219 ARG A O 1
ATOM 1696 N N . SER A 1 220 ? 1.872 17.672 17.531 1 96.31 220 SER A N 1
ATOM 1697 C CA . SER A 1 220 ? 1.172 18.703 16.781 1 96.31 220 SER A CA 1
ATOM 1698 C C . SER A 1 220 ? 0.342 18.109 15.648 1 96.31 220 SER A C 1
ATOM 1700 O O . SER A 1 220 ? -0.792 18.531 15.406 1 96.31 220 SER A O 1
ATOM 1702 N N . ASP A 1 221 ? 0.98 17.125 14.992 1 96.81 221 ASP A N 1
ATOM 1703 C CA . ASP A 1 221 ? 0.245 16.422 13.953 1 96.81 221 ASP A CA 1
ATOM 1704 C C . ASP A 1 221 ? -0.957 15.68 14.531 1 96.81 221 ASP A C 1
ATOM 1706 O O . ASP A 1 221 ? -2.025 15.633 13.922 1 96.81 221 ASP A O 1
ATOM 1710 N N . LEU A 1 222 ? -0.792 15.094 15.703 1 98.62 222 LEU A N 1
ATOM 1711 C CA . LEU A 1 222 ? -1.87 14.344 16.328 1 98.62 222 LEU A CA 1
ATOM 1712 C C . LEU A 1 222 ? -3.014 15.266 16.734 1 98.62 222 LEU A C 1
ATOM 1714 O O . LEU A 1 222 ? -4.18 14.867 16.703 1 98.62 222 LEU A O 1
ATOM 1718 N N . PHE A 1 223 ? -2.684 16.516 17.141 1 98.12 223 PHE A N 1
ATOM 1719 C CA . PHE A 1 223 ? -3.725 17.5 17.391 1 98.12 223 PHE A CA 1
ATOM 1720 C C . PHE A 1 223 ? -4.551 17.75 16.141 1 98.12 223 PHE A C 1
ATOM 1722 O O . PHE A 1 223 ? -5.781 17.703 16.188 1 98.12 223 PHE A O 1
ATOM 1729 N N . SER A 1 224 ? -3.854 18 15.023 1 95.94 224 SER A N 1
ATOM 1730 C CA . SER A 1 224 ? -4.535 18.234 13.758 1 95.94 224 SER A CA 1
ATOM 1731 C C . SER A 1 224 ? -5.406 17.031 13.367 1 95.94 224 SER A C 1
ATOM 1733 O O . SER A 1 224 ? -6.527 17.219 12.891 1 95.94 224 SER A O 1
ATOM 1735 N N . LEU A 1 225 ? -4.895 15.836 13.586 1 98.38 225 LEU A N 1
ATOM 1736 C CA . LEU A 1 225 ? -5.664 14.625 13.32 1 98.38 225 LEU A CA 1
ATOM 1737 C C . LEU A 1 225 ? -6.891 14.555 14.227 1 98.38 225 LEU A C 1
ATOM 1739 O O . LEU A 1 225 ? -7.941 14.062 13.812 1 98.38 225 LEU A O 1
ATOM 1743 N N . GLY A 1 226 ? -6.734 15.016 15.492 1 98.56 226 GLY A N 1
ATOM 1744 C CA . GLY A 1 226 ? -7.871 15.109 16.391 1 98.56 226 GLY A CA 1
ATOM 1745 C C . GLY A 1 226 ? -8.984 15.992 15.859 1 98.56 226 GLY A C 1
ATOM 1746 O O . GLY A 1 226 ? -10.164 15.68 16.031 1 98.56 226 GLY A O 1
ATOM 1747 N N . LEU A 1 227 ? -8.609 17.109 15.258 1 96.44 227 LEU A N 1
ATOM 1748 C CA . LEU A 1 227 ? -9.602 17.984 14.648 1 96.44 227 LEU A CA 1
ATOM 1749 C C . LEU A 1 227 ? -10.344 17.266 13.523 1 96.44 227 LEU A C 1
ATOM 1751 O O . LEU A 1 227 ? -11.562 17.391 13.398 1 96.44 227 LEU A O 1
ATOM 1755 N N . VAL A 1 228 ? -9.641 16.5 12.727 1 96.62 228 VAL A N 1
ATOM 1756 C CA . VAL A 1 228 ? -10.25 15.711 11.664 1 96.62 228 VAL A CA 1
ATOM 1757 C C . VAL A 1 228 ? -11.195 14.672 12.266 1 96.62 228 VAL A C 1
ATOM 1759 O O . VAL A 1 228 ? -12.328 14.516 11.812 1 96.62 228 VAL A O 1
ATOM 1762 N N . PHE A 1 229 ? -10.75 13.969 13.344 1 98.62 229 PHE A N 1
ATOM 1763 C CA . PHE A 1 229 ? -11.531 12.945 14.023 1 98.62 229 PHE A CA 1
ATOM 1764 C C . PHE A 1 229 ? -12.82 13.531 14.586 1 98.62 229 PHE A C 1
ATOM 1766 O O . PHE A 1 229 ? -13.898 12.945 14.438 1 98.62 229 PHE A O 1
ATOM 1773 N N . LEU A 1 230 ? -12.734 14.688 15.18 1 97.44 230 LEU A N 1
ATOM 1774 C CA . LEU A 1 230 ? -13.898 15.383 15.703 1 97.44 230 LEU A CA 1
ATOM 1775 C C . LEU A 1 230 ? -14.914 15.664 14.602 1 97.44 230 LEU A C 1
ATOM 1777 O O . LEU A 1 230 ? -16.109 15.414 14.766 1 97.44 230 LEU A O 1
ATOM 1781 N N . GLN A 1 231 ? -14.422 16.141 13.539 1 94.88 231 GLN A N 1
ATOM 1782 C CA . GLN A 1 231 ? -15.305 16.469 12.43 1 94.88 231 GLN A CA 1
ATOM 1783 C C . GLN A 1 231 ? -15.961 15.227 11.844 1 94.88 231 GLN A C 1
ATOM 1785 O O . GLN A 1 231 ? -17.125 15.273 11.414 1 94.88 231 GLN A O 1
ATOM 1790 N N . LEU A 1 232 ? -15.234 14.164 11.781 1 97.19 232 LEU A N 1
ATOM 1791 C CA . LEU A 1 232 ? -15.797 12.914 11.289 1 97.19 232 LEU A CA 1
ATOM 1792 C C . LEU A 1 232 ? -16.953 12.453 12.18 1 97.19 232 LEU A C 1
ATOM 1794 O O . LEU A 1 232 ? -17.938 11.898 11.695 1 97.19 232 LEU A O 1
ATOM 1798 N N . LEU A 1 233 ? -16.812 12.688 13.461 1 97.06 233 LEU A N 1
ATOM 1799 C CA . LEU A 1 233 ? -17.781 12.18 14.422 1 97.06 233 LEU A CA 1
ATOM 1800 C C . LEU A 1 233 ? -18.969 13.133 14.539 1 97.06 233 LEU A C 1
ATOM 1802 O O . LEU A 1 233 ? -20.094 12.703 14.797 1 97.06 233 LEU A O 1
ATOM 1806 N N . THR A 1 234 ? -18.703 14.461 14.312 1 93.75 234 THR A N 1
ATOM 1807 C CA . THR A 1 234 ? -19.734 15.414 14.688 1 93.75 234 THR A CA 1
ATOM 1808 C C . THR A 1 234 ? -20.203 16.219 13.469 1 93.75 234 THR A C 1
ATOM 1810 O O . THR A 1 234 ? -21.234 16.875 13.5 1 93.75 234 THR A O 1
ATOM 1813 N N . GLY A 1 235 ? -19.312 16.25 12.477 1 89.94 235 GLY A N 1
ATOM 1814 C CA . GLY A 1 235 ? -19.578 17.109 11.336 1 89.94 235 GLY A CA 1
ATOM 1815 C C . GLY A 1 235 ? -19.188 18.547 11.57 1 89.94 235 GLY A C 1
ATOM 1816 O O . GLY A 1 235 ? -19.328 19.391 10.68 1 89.94 235 GLY A O 1
ATOM 1817 N N . ARG A 1 236 ? -18.594 18.797 12.773 1 87.25 236 ARG A N 1
ATOM 1818 C CA . ARG A 1 236 ? -18.297 20.172 13.141 1 87.25 236 ARG A CA 1
ATOM 1819 C C . ARG A 1 236 ? -16.812 20.344 13.484 1 87.25 236 ARG A C 1
ATOM 1821 O O . ARG A 1 236 ? -16.188 19.422 14.039 1 87.25 236 ARG A O 1
ATOM 1828 N N . HIS A 1 237 ? -16.312 21.484 13.109 1 86.75 237 HIS A N 1
ATOM 1829 C CA . HIS A 1 237 ? -14.961 21.859 13.523 1 86.75 237 HIS A CA 1
ATOM 1830 C C . HIS A 1 237 ? -14.945 22.391 14.953 1 86.75 237 HIS A C 1
ATOM 1832 O O . HIS A 1 237 ? -15.93 22.953 15.414 1 86.75 237 HIS A O 1
ATOM 1838 N N . LEU A 1 238 ? -13.883 22.25 15.625 1 87.06 238 LEU A N 1
ATOM 1839 C CA . LEU A 1 238 ? -13.727 22.641 17.016 1 87.06 238 LEU A CA 1
ATOM 1840 C C . LEU A 1 238 ? -14.07 24.109 17.219 1 87.06 238 LEU A C 1
ATOM 1842 O O . LEU A 1 238 ? -14.742 24.469 18.188 1 87.06 238 LEU A O 1
ATOM 1846 N N . LEU A 1 239 ? -13.641 24.969 16.297 1 77.31 239 LEU A N 1
ATOM 1847 C CA . LEU A 1 239 ? -13.797 26.406 16.469 1 77.31 239 LEU A CA 1
ATOM 1848 C C . LEU A 1 239 ? -15.172 26.859 15.992 1 77.31 239 LEU A C 1
ATOM 1850 O O . LEU A 1 239 ? -15.523 28.031 16.125 1 77.31 239 LEU A O 1
ATOM 1854 N N . ASP A 1 240 ? -15.922 26.031 15.273 1 64.56 240 ASP A N 1
ATOM 1855 C CA . ASP A 1 240 ? -17.297 26.344 14.891 1 64.56 240 ASP A CA 1
ATOM 1856 C C . ASP A 1 240 ? -18.219 26.281 16.094 1 64.56 240 ASP A C 1
ATOM 1858 O O . ASP A 1 240 ? -19.234 26.984 16.141 1 64.56 240 ASP A O 1
ATOM 1862 N N . ALA A 1 241 ? -18.047 25.312 16.938 1 49.97 241 ALA A N 1
ATOM 1863 C CA . ALA A 1 241 ? -18.984 25.031 18.016 1 49.97 241 ALA A CA 1
ATOM 1864 C C . ALA A 1 241 ? -19.297 26.312 18.812 1 49.97 241 ALA A C 1
ATOM 1866 O O . ALA A 1 241 ? -20.375 26.422 19.406 1 49.97 241 ALA A O 1
ATOM 1867 N N . GLU A 1 242 ? -18.375 27.25 18.875 1 47.91 242 GLU A N 1
ATOM 1868 C CA . GLU A 1 242 ? -18.75 28.422 19.656 1 47.91 242 GLU A CA 1
ATOM 1869 C C . GLU A 1 242 ? -19.688 29.328 18.859 1 47.91 242 GLU A C 1
ATOM 1871 O O . GLU A 1 242 ? -20.609 29.938 19.422 1 47.91 242 GLU A O 1
ATOM 1876 N N . GLN A 1 243 ? -19.312 29.828 17.656 1 42.81 243 GLN A N 1
ATOM 1877 C CA . GLN A 1 243 ? -20.172 30.781 16.969 1 42.81 243 GLN A CA 1
ATOM 1878 C C . GLN A 1 243 ? -20.969 30.094 15.852 1 42.81 243 GLN A C 1
ATOM 1880 O O . GLN A 1 243 ? -20.391 29.438 14.992 1 42.81 243 GLN A O 1
ATOM 1885 N N . ARG A 1 244 ? -22.172 29.719 16.031 1 38.97 244 ARG A N 1
ATOM 1886 C CA . ARG A 1 244 ? -23.094 29.109 15.094 1 38.97 244 ARG A CA 1
ATOM 1887 C C . ARG A 1 244 ? -22.812 29.562 13.664 1 38.97 244 ARG A C 1
ATOM 1889 O O . ARG A 1 244 ? -23 28.797 12.711 1 38.97 244 ARG A O 1
ATOM 1896 N N . HIS A 1 245 ? -22.688 30.797 13.375 1 34.94 245 HIS A N 1
ATOM 1897 C CA . HIS A 1 245 ? -22.781 31.453 12.078 1 34.94 245 HIS A CA 1
ATOM 1898 C C . HIS A 1 245 ? -21.547 31.156 11.219 1 34.94 245 HIS A C 1
ATOM 1900 O O . HIS A 1 245 ? -21.656 31.016 10 1 34.94 245 HIS A O 1
ATOM 1906 N N . GLU A 1 246 ? -20.406 31.141 11.773 1 35.28 246 GLU A N 1
ATOM 1907 C CA . GLU A 1 246 ? -19.188 31.219 10.977 1 35.28 246 GLU A CA 1
ATOM 1908 C C . GLU A 1 246 ? -18.797 29.844 10.453 1 35.28 246 GLU A C 1
ATOM 1910 O O . GLU A 1 246 ? -18.031 29.734 9.484 1 35.28 246 GLU A O 1
ATOM 1915 N N . ALA A 1 247 ? -19.172 28.781 11 1 36.31 247 ALA A N 1
ATOM 1916 C CA . ALA A 1 247 ? -18.953 27.422 10.547 1 36.31 247 ALA A CA 1
ATOM 1917 C C . ALA A 1 247 ? -19.562 27.203 9.164 1 36.31 247 ALA A C 1
ATOM 1919 O O . ALA A 1 247 ? -18.984 26.484 8.336 1 36.31 247 ALA A O 1
ATOM 1920 N N . GLU A 1 248 ? -20.797 27.812 9.031 1 37.06 248 GLU A N 1
ATOM 1921 C CA . GLU A 1 248 ? -21.453 27.828 7.73 1 37.06 248 GLU A CA 1
ATOM 1922 C C . GLU A 1 248 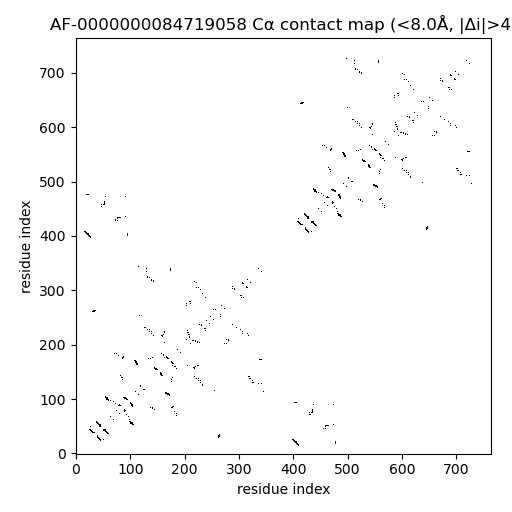? -20.578 28.469 6.668 1 37.06 248 GLU A C 1
ATOM 1924 O O . GLU A 1 248 ? -20.562 28.047 5.516 1 37.06 248 GLU A O 1
ATOM 1929 N N . LEU A 1 249 ? -19.938 29.484 7.062 1 34.84 249 LEU A N 1
ATOM 1930 C CA . LEU A 1 249 ? -19.109 30.203 6.117 1 34.84 249 LEU A CA 1
ATOM 1931 C C . LEU A 1 249 ? -17.875 29.391 5.727 1 34.84 249 LEU A C 1
ATOM 1933 O O . LEU A 1 249 ? -17.5 29.359 4.555 1 34.84 249 LEU A O 1
ATOM 1937 N N . LEU A 1 250 ? -17.344 28.688 6.656 1 38.5 250 LEU A N 1
ATOM 1938 C CA . LEU A 1 250 ? -16.234 27.797 6.359 1 38.5 250 LEU A CA 1
ATOM 1939 C C . LEU A 1 250 ? -16.703 26.609 5.52 1 38.5 250 LEU A C 1
ATOM 1941 O O . LEU A 1 250 ? -16.031 26.203 4.566 1 38.5 250 LEU A O 1
ATOM 1945 N N . GLY A 1 251 ? -17.844 26.047 5.855 1 39.66 251 GLY A N 1
ATOM 1946 C CA . GLY A 1 251 ? -18.516 25.047 5.039 1 39.66 251 GLY A CA 1
ATOM 1947 C C . GLY A 1 251 ? -18.906 25.562 3.67 1 39.66 251 GLY A C 1
ATOM 1948 O O . GLY A 1 251 ? -18.781 24.844 2.67 1 39.66 251 GLY A O 1
ATOM 1949 N N . ARG A 1 252 ? -19.594 26.719 3.637 1 36.84 252 ARG A N 1
ATOM 1950 C CA . ARG A 1 252 ? -19.984 27.391 2.396 1 36.84 252 ARG A CA 1
ATOM 1951 C C . ARG A 1 252 ? -18.75 27.719 1.552 1 36.84 252 ARG A C 1
ATOM 1953 O O . ARG A 1 252 ? -18.812 27.688 0.321 1 36.84 252 ARG A O 1
ATOM 1960 N N . GLN A 1 253 ? -17.734 28.156 2.209 1 37.03 253 GLN A N 1
ATOM 1961 C CA . GLN A 1 253 ? -16.484 28.438 1.521 1 37.03 253 GLN A CA 1
ATOM 1962 C C . GLN A 1 253 ? -15.836 27.156 0.999 1 37.03 253 GLN A C 1
ATOM 1964 O O . GLN A 1 253 ? -15.266 27.141 -0.094 1 37.03 253 GLN A O 1
ATOM 1969 N N . LEU A 1 254 ? -16.047 26.141 1.78 1 38.81 254 LEU A N 1
ATOM 1970 C CA . LEU A 1 254 ? -15.688 24.828 1.27 1 38.81 254 LEU A CA 1
ATOM 1971 C C . LEU A 1 254 ? -16.656 24.375 0.172 1 38.81 254 LEU A C 1
ATOM 1973 O O . LEU A 1 254 ? -16.25 23.672 -0.759 1 38.81 254 LEU A O 1
ATOM 1977 N N . ARG A 1 255 ? -18.031 24.688 0.291 1 37.31 255 ARG A N 1
ATOM 1978 C CA . ARG A 1 255 ? -19.062 24.406 -0.7 1 37.31 255 ARG A CA 1
ATOM 1979 C C . ARG A 1 255 ? -18.812 25.172 -1.991 1 37.31 255 ARG A C 1
ATOM 1981 O O . ARG A 1 255 ? -19.109 24.688 -3.082 1 37.31 255 ARG A O 1
ATOM 1988 N N . ALA A 1 256 ? -18.922 26.531 -1.849 1 34.31 256 ALA A N 1
ATOM 1989 C CA . ALA A 1 256 ? -18.797 27.312 -3.074 1 34.31 256 ALA A CA 1
ATOM 1990 C C . ALA A 1 256 ? -17.625 26.828 -3.92 1 34.31 256 ALA A C 1
ATOM 1992 O O . ALA A 1 256 ? -17.609 27.031 -5.137 1 34.31 256 ALA A O 1
ATOM 1993 N N . ARG A 1 257 ? -16.609 26.344 -3.283 1 36.59 257 ARG A N 1
ATOM 1994 C CA . ARG A 1 257 ? -15.367 25.953 -3.943 1 36.59 257 ARG A CA 1
ATOM 1995 C C . ARG A 1 257 ? -15.492 24.547 -4.551 1 36.59 257 ARG A C 1
ATOM 1997 O O . ARG A 1 257 ? -14.562 24.062 -5.191 1 36.59 257 ARG A O 1
ATOM 2004 N N . GLY A 1 258 ? -16.297 23.766 -4.176 1 34.19 258 GLY A N 1
ATOM 2005 C CA . GLY A 1 258 ? -16.516 22.438 -4.711 1 34.19 258 GLY A CA 1
ATOM 2006 C C . GLY A 1 258 ? -16.766 22.422 -6.207 1 34.19 258 GLY A C 1
ATOM 2007 O O . GLY A 1 258 ? -17.016 21.359 -6.793 1 34.19 258 GLY A O 1
ATOM 2008 N N . GLU A 1 259 ? -17.594 23.344 -6.66 1 31.67 259 GLU A N 1
ATOM 2009 C CA . GLU A 1 259 ? -17.859 23.125 -8.078 1 31.67 259 GLU A CA 1
ATOM 2010 C C . GLU A 1 259 ? -16.562 22.922 -8.859 1 31.67 259 GLU A C 1
ATOM 2012 O O . GLU A 1 259 ? -16.547 22.219 -9.867 1 31.67 259 GLU A O 1
ATOM 2017 N N . SER A 1 260 ? -15.727 24.016 -9.016 1 31.58 260 SER A N 1
ATOM 2018 C CA . SER A 1 260 ? -14.57 23.812 -9.883 1 31.58 260 SER A CA 1
ATOM 2019 C C . SER A 1 260 ? -13.578 22.844 -9.258 1 31.58 260 SER A C 1
ATOM 2021 O O . SER A 1 260 ? -13.617 22.594 -8.055 1 31.58 260 SER A O 1
ATOM 2023 N N . GLY A 1 261 ? -12.5 22.172 -9.898 1 30 261 GLY A N 1
ATOM 2024 C CA . GLY A 1 261 ? -11.383 21.266 -9.68 1 30 261 GLY A CA 1
ATOM 2025 C C . GLY A 1 261 ? -10.781 21.391 -8.297 1 30 261 GLY A C 1
ATOM 2026 O O . GLY A 1 261 ? -11.289 22.125 -7.453 1 30 261 GLY A O 1
ATOM 2027 N N . TRP A 1 262 ? -9.453 20.703 -8.102 1 30.94 262 TRP A N 1
ATOM 2028 C CA . TRP A 1 262 ? -8.539 20.75 -6.961 1 30.94 262 TRP A CA 1
ATOM 2029 C C . TRP A 1 262 ? -8.492 22.141 -6.359 1 30.94 262 TRP A C 1
ATOM 2031 O O . TRP A 1 262 ? -7.719 23 -6.809 1 30.94 262 TRP A O 1
ATOM 2041 N N . GLY A 1 263 ? -9.508 22.844 -6.332 1 31.94 263 GLY A N 1
ATOM 2042 C CA . GLY A 1 263 ? -9.391 24.234 -5.906 1 31.94 263 GLY A CA 1
ATOM 2043 C C . GLY A 1 263 ? -8.703 24.391 -4.562 1 31.94 263 GLY A C 1
ATOM 2044 O O . GLY A 1 263 ? -8.859 23.547 -3.676 1 31.94 263 GLY A O 1
ATOM 2045 N N . GLY A 1 264 ? -7.473 24.891 -4.559 1 32.22 264 GLY A N 1
ATOM 2046 C CA . GLY A 1 264 ? -6.609 25.328 -3.477 1 32.22 264 GLY A CA 1
ATOM 2047 C C . GLY A 1 264 ? -7.379 25.891 -2.289 1 32.22 264 GLY A C 1
ATOM 2048 O O . GLY A 1 264 ? -8.562 26.203 -2.402 1 32.22 264 GLY A O 1
ATOM 2049 N N . LEU A 1 265 ? -6.992 25.438 -1.099 1 33.31 265 LEU A N 1
ATOM 2050 C CA . LEU A 1 265 ? -7.348 26.125 0.137 1 33.31 265 LEU A CA 1
ATOM 2051 C C . LEU A 1 265 ? -7.641 27.609 -0.127 1 33.31 265 LEU A C 1
ATOM 2053 O O . LEU A 1 265 ? -6.809 28.312 -0.694 1 33.31 265 LEU A O 1
ATOM 2057 N N . GLU A 1 266 ? -8.742 27.891 -0.603 1 35.12 266 GLU A N 1
ATOM 2058 C CA . GLU A 1 266 ? -9 29.328 -0.595 1 35.12 266 GLU A CA 1
ATOM 2059 C C . GLU A 1 266 ? -8.305 30 0.577 1 35.12 266 GLU A C 1
ATOM 2061 O O . GLU A 1 266 ? -8.328 29.5 1.702 1 35.12 266 GLU A O 1
ATOM 2066 N N . GLU A 1 267 ? -7.281 30.688 0.276 1 42.31 267 GLU A N 1
ATOM 2067 C CA . GLU A 1 267 ? -6.602 31.625 1.164 1 42.31 267 GLU A CA 1
ATOM 2068 C C . GLU A 1 267 ? -7.598 32.344 2.059 1 42.31 267 GLU A C 1
ATOM 2070 O O . GLU A 1 267 ? -8.469 33.094 1.567 1 42.31 267 GLU A O 1
ATOM 2075 N N . LEU A 1 268 ? -8.117 31.719 3.162 1 48.47 268 LEU A N 1
ATOM 2076 C CA . LEU A 1 268 ? -8.805 32.594 4.109 1 48.47 268 LEU A CA 1
ATOM 2077 C C . LEU A 1 268 ? -8.25 34 4.047 1 48.47 268 LEU A C 1
ATOM 2079 O O . LEU A 1 268 ? -7.062 34.188 3.781 1 48.47 268 LEU A O 1
ATOM 2083 N N . SER A 1 269 ? -9.227 34.844 3.893 1 54.84 269 SER A N 1
ATOM 2084 C CA . SER A 1 269 ? -8.758 36.219 3.986 1 54.84 269 SER A CA 1
ATOM 2085 C C . SER A 1 269 ? -7.824 36.406 5.18 1 54.84 269 SER A C 1
ATOM 2087 O O . SER A 1 269 ? -7.871 35.625 6.137 1 54.84 269 SER A O 1
ATOM 2089 N N . ALA A 1 270 ? -6.922 37.188 5 1 57.69 270 ALA A N 1
ATOM 2090 C CA . ALA A 1 270 ? -5.93 37.5 6.027 1 57.69 270 ALA A CA 1
ATOM 2091 C C . ALA A 1 270 ? -6.598 37.75 7.375 1 57.69 270 ALA A C 1
ATOM 2093 O O . ALA A 1 270 ? -6.164 37.219 8.398 1 57.69 270 ALA A O 1
ATOM 2094 N N . PRO A 1 271 ? -7.738 38.469 7.426 1 59.41 271 PRO A N 1
ATOM 2095 C CA . PRO A 1 271 ? -8.352 38.688 8.734 1 59.41 271 PRO A CA 1
ATOM 2096 C C . PRO A 1 271 ? -8.93 37.406 9.352 1 59.41 271 PRO A C 1
ATOM 2098 O O . PRO A 1 271 ? -8.836 37.219 10.562 1 59.41 271 PRO A O 1
ATOM 2101 N N . ARG A 1 272 ? -9.453 36.594 8.516 1 65.56 272 ARG A N 1
ATOM 2102 C CA . ARG A 1 272 ? -10.023 35.344 9.023 1 65.56 272 ARG A CA 1
ATOM 2103 C C . ARG A 1 272 ? -8.93 34.406 9.516 1 65.56 272 ARG A C 1
ATOM 2105 O O . ARG A 1 272 ? -9.086 33.75 10.539 1 65.56 272 ARG A O 1
ATOM 2112 N N . THR A 1 273 ? -7.938 34.406 8.766 1 71.56 273 THR A N 1
ATOM 2113 C CA . THR A 1 273 ? -6.801 33.594 9.148 1 71.56 273 THR A CA 1
ATOM 2114 C C . THR A 1 273 ? -6.238 34.031 10.5 1 71.56 273 THR A C 1
ATOM 2116 O O . THR A 1 273 ? -5.957 33.188 11.367 1 71.56 273 THR A O 1
ATOM 2119 N N . ALA A 1 274 ? -6.176 35.344 10.641 1 74.81 274 ALA A N 1
ATOM 2120 C CA . ALA A 1 274 ? -5.652 35.906 11.891 1 74.81 274 ALA A CA 1
ATOM 2121 C C . ALA A 1 274 ? -6.559 35.562 13.062 1 74.81 274 ALA A C 1
ATOM 2123 O O . ALA A 1 274 ? -6.082 35.25 14.156 1 74.81 274 ALA A O 1
ATOM 2124 N N . ASP A 1 275 ? -7.805 35.656 12.82 1 78.5 275 ASP A N 1
ATOM 2125 C CA . ASP A 1 275 ? -8.773 35.344 13.859 1 78.5 275 ASP A CA 1
ATOM 2126 C C . ASP A 1 275 ? -8.68 33.875 14.281 1 78.5 275 ASP A C 1
ATOM 2128 O O . ASP A 1 275 ? -8.688 33.562 15.469 1 78.5 275 ASP A O 1
ATOM 2132 N N . LEU A 1 276 ? -8.594 33 13.344 1 77.56 276 LEU A N 1
ATOM 2133 C CA . LEU A 1 276 ? -8.492 31.562 13.617 1 77.56 276 LEU A CA 1
ATOM 2134 C C . LEU A 1 276 ? -7.219 31.25 14.391 1 77.56 276 LEU A C 1
ATOM 2136 O O . LEU A 1 276 ? -7.246 30.453 15.344 1 77.56 276 LEU A O 1
ATOM 2140 N N . LEU A 1 277 ? -6.207 31.891 14 1 81.62 277 LEU A N 1
ATOM 2141 C CA . LEU A 1 277 ? -4.938 31.672 14.688 1 81.62 277 LEU A CA 1
ATOM 2142 C C . LEU A 1 277 ? -5.02 32.125 16.141 1 81.62 277 LEU A C 1
ATOM 2144 O O . LEU A 1 277 ? -4.504 31.453 17.031 1 81.62 277 LEU A O 1
ATOM 2148 N N . LYS A 1 278 ? -5.613 33.312 16.312 1 85.31 278 LYS A N 1
ATOM 2149 C CA . LYS A 1 278 ? -5.777 33.812 17.672 1 85.31 278 LYS A CA 1
ATOM 2150 C C . LYS A 1 278 ? -6.59 32.844 18.531 1 85.31 278 LYS A C 1
ATOM 2152 O O . LYS A 1 278 ? -6.227 32.562 19.672 1 85.31 278 LYS A O 1
ATOM 2157 N N . ARG A 1 279 ? -7.629 32.312 18 1 86.38 279 ARG A N 1
ATOM 2158 C CA . ARG A 1 279 ? -8.492 31.391 18.734 1 86.38 279 ARG A CA 1
ATOM 2159 C C . ARG A 1 279 ? -7.742 30.109 19.094 1 86.38 279 ARG A C 1
ATOM 2161 O O . ARG A 1 279 ? -7.926 29.562 20.188 1 86.38 279 ARG A O 1
ATOM 2168 N N . MET A 1 280 ? -6.961 29.688 18.188 1 88.94 280 MET A N 1
ATOM 2169 C CA . MET A 1 280 ? -6.191 28.469 18.453 1 88.94 280 MET A CA 1
ATOM 2170 C C . MET A 1 280 ? -5.141 28.719 19.531 1 88.94 280 MET A C 1
ATOM 2172 O O . MET A 1 280 ? -4.918 27.875 20.391 1 88.94 280 MET A O 1
ATOM 2176 N N . ARG A 1 281 ? -4.539 29.875 19.5 1 89.19 281 ARG A N 1
ATOM 2177 C CA . ARG A 1 281 ? -3.533 30.234 20.484 1 89.19 281 ARG A CA 1
ATOM 2178 C C . ARG A 1 281 ? -4.129 30.266 21.891 1 89.19 281 ARG A C 1
ATOM 2180 O O . ARG A 1 281 ? -3.449 29.953 22.859 1 89.19 281 ARG A O 1
ATOM 2187 N N . GLU A 1 282 ? -5.418 30.609 21.891 1 91.5 282 GLU A N 1
ATOM 2188 C CA . GLU A 1 282 ? -6.074 30.812 23.188 1 91.5 282 GLU A CA 1
ATOM 2189 C C . GLU A 1 282 ? -7.004 29.656 23.516 1 91.5 282 GLU A C 1
ATOM 2191 O O . GLU A 1 282 ? -7.906 29.797 24.344 1 91.5 282 GLU A O 1
ATOM 2196 N N . LEU A 1 283 ? -6.816 28.609 22.812 1 92.62 283 LEU A N 1
ATOM 2197 C CA . LEU A 1 283 ? -7.688 27.469 23.031 1 92.62 283 LEU A CA 1
ATOM 2198 C C . LEU A 1 283 ? -7.66 27.031 24.5 1 92.62 283 LEU A C 1
ATOM 2200 O O . LEU A 1 283 ? -6.586 26.906 25.094 1 92.62 283 LEU A O 1
ATOM 2204 N N . ARG A 1 284 ? -8.914 26.844 25.094 1 93.38 284 ARG A N 1
ATOM 2205 C CA . ARG A 1 284 ? -9.055 26.375 26.469 1 93.38 284 ARG A CA 1
ATOM 2206 C C . ARG A 1 284 ? -9.734 25.016 26.516 1 93.38 284 ARG A C 1
ATOM 2208 O O . ARG A 1 284 ? -10.469 24.641 25.609 1 93.38 284 ARG A O 1
ATOM 2215 N N . SER A 1 285 ? -9.469 24.266 27.578 1 94.88 285 SER A N 1
ATOM 2216 C CA . SER A 1 285 ? -10.016 22.922 27.75 1 94.88 285 SER A CA 1
ATOM 2217 C C . SER A 1 285 ? -11.539 22.938 27.734 1 94.88 285 SER A C 1
ATOM 2219 O O . SER A 1 285 ? -12.172 21.984 27.266 1 94.88 285 SER A O 1
ATOM 2221 N N . GLU A 1 286 ? -12.141 24 28.203 1 93.62 286 GLU A N 1
ATOM 2222 C CA . GLU A 1 286 ? -13.594 24.109 28.266 1 93.62 286 GLU A CA 1
ATOM 2223 C C . GLU A 1 286 ? -14.195 24.078 26.859 1 93.62 286 GLU A C 1
ATOM 2225 O O . GLU A 1 286 ? -15.297 23.547 26.656 1 93.62 286 GLU A O 1
ATOM 2230 N N . GLN A 1 287 ? -13.539 24.719 25.953 1 92.94 287 GLN A N 1
ATOM 2231 C CA . GLN A 1 287 ? -14.016 24.734 24.578 1 92.94 287 GLN A CA 1
ATOM 2232 C C . GLN A 1 287 ? -13.977 23.328 23.969 1 92.94 287 GLN A C 1
ATOM 2234 O O . GLN A 1 287 ? -14.891 22.938 23.234 1 92.94 287 GLN A O 1
ATOM 2239 N N . VAL A 1 288 ? -12.922 22.562 24.297 1 96 288 VAL A N 1
ATOM 2240 C CA . VAL A 1 288 ? -12.805 21.188 23.828 1 96 288 VAL A CA 1
ATOM 2241 C C . VAL A 1 288 ? -13.922 20.344 24.438 1 96 288 VAL A C 1
ATOM 2243 O O . VAL A 1 288 ? -14.609 19.594 23.719 1 96 288 VAL A O 1
ATOM 2246 N N . GLU A 1 289 ? -14.148 20.5 25.703 1 95.5 289 GLU A N 1
ATOM 2247 C CA . GLU A 1 289 ? -15.188 19.75 26.391 1 95.5 289 GLU A CA 1
ATOM 2248 C C . GLU A 1 289 ? -16.562 20.016 25.781 1 95.5 289 GLU A C 1
ATOM 2250 O O . GLU A 1 289 ? -17.375 19.109 25.625 1 95.5 289 GLU A O 1
ATOM 2255 N N . ALA A 1 290 ? -16.828 21.266 25.484 1 93.88 290 ALA A N 1
ATOM 2256 C CA . ALA A 1 290 ? -18.109 21.641 24.875 1 93.88 290 ALA A CA 1
ATOM 2257 C C . ALA A 1 290 ? -18.281 20.969 23.516 1 93.88 290 ALA A C 1
ATOM 2259 O O . ALA A 1 290 ? -19.391 20.547 23.172 1 93.88 290 ALA A O 1
ATOM 2260 N N . ALA A 1 291 ? -17.234 20.875 22.812 1 93.69 291 ALA A N 1
ATOM 2261 C CA . ALA A 1 291 ? -17.281 20.328 21.453 1 93.69 291 ALA A CA 1
ATOM 2262 C C . ALA A 1 291 ? -17.516 18.828 21.469 1 93.69 291 ALA A C 1
ATOM 2264 O O . ALA A 1 291 ? -18.062 18.266 20.531 1 93.69 291 ALA A O 1
ATOM 2265 N N . ILE A 1 292 ? -17.156 18.109 22.625 1 95.69 292 ILE A N 1
ATOM 2266 C CA . ILE A 1 292 ? -17.172 16.656 22.609 1 95.69 292 ILE A CA 1
ATOM 2267 C C . ILE A 1 292 ? -18.312 16.141 23.484 1 95.69 292 ILE A C 1
ATOM 2269 O O . ILE A 1 292 ? -18.484 14.93 23.656 1 95.69 292 ILE A O 1
ATOM 2273 N N . GLN A 1 293 ? -19.062 16.938 24.188 1 91.56 293 GLN A N 1
ATOM 2274 C CA . GLN A 1 293 ? -20.078 16.578 25.172 1 91.56 293 GLN A CA 1
ATOM 2275 C C . GLN A 1 293 ? -21.094 15.586 24.594 1 91.56 293 GLN A C 1
ATOM 2277 O O . GLN A 1 293 ? -21.562 14.695 25.297 1 91.56 293 GLN A O 1
ATOM 2282 N N . GLY A 1 294 ? -21.453 15.492 23.406 1 92.19 294 GLY A N 1
ATOM 2283 C CA . GLY A 1 294 ? -22.469 14.633 22.828 1 92.19 294 GLY A CA 1
ATOM 2284 C C . GLY A 1 294 ? -21.922 13.328 22.266 1 92.19 294 GLY A C 1
ATOM 2285 O O . GLY A 1 294 ? -22.672 12.461 21.844 1 92.19 294 GLY A O 1
ATOM 2286 N N . LEU A 1 295 ? -20.688 13.109 22.5 1 96.44 295 LEU A N 1
ATOM 2287 C CA . LEU A 1 295 ? -20.031 11.93 21.922 1 96.44 295 LEU A CA 1
ATOM 2288 C C . LEU A 1 295 ? -20.031 10.773 22.922 1 96.44 295 LEU A C 1
ATOM 2290 O O . LEU A 1 295 ? -20.125 10.984 24.125 1 96.44 295 LEU A O 1
ATOM 2294 N N . PRO A 1 296 ? -19.938 9.547 22.406 1 96.25 296 PRO A N 1
ATOM 2295 C CA . PRO A 1 296 ? -19.781 8.383 23.281 1 96.25 296 PRO A CA 1
ATOM 2296 C C . PRO A 1 296 ? -18.516 8.453 24.141 1 96.25 296 PRO A C 1
ATOM 2298 O O . PRO A 1 296 ? -17.625 9.25 23.859 1 96.25 296 PRO A O 1
ATOM 2301 N N . GLU A 1 297 ? -18.391 7.676 25.109 1 96.19 297 GLU A N 1
ATOM 2302 C CA . GLU A 1 297 ? -17.391 7.758 26.156 1 96.19 297 GLU A CA 1
ATOM 2303 C C . GLU A 1 297 ? -15.977 7.688 25.578 1 96.19 297 GLU A C 1
ATOM 2305 O O . GLU A 1 297 ? -15.156 8.578 25.812 1 96.19 297 GLU A O 1
ATOM 2310 N N . LEU A 1 298 ? -15.695 6.641 24.812 1 97.12 298 LEU A N 1
ATOM 2311 C CA . LEU A 1 298 ? -14.312 6.457 24.375 1 97.12 298 LEU A CA 1
ATOM 2312 C C . LEU A 1 298 ? -13.906 7.531 23.375 1 97.12 298 LEU A C 1
ATOM 2314 O O . LEU A 1 298 ? -12.859 8.164 23.531 1 97.12 298 LEU A O 1
ATOM 2318 N N . PRO A 1 299 ? -14.766 7.809 22.359 1 98 299 PRO A N 1
ATOM 2319 C CA . PRO A 1 299 ? -14.398 8.914 21.469 1 98 299 PRO A CA 1
ATOM 2320 C C . PRO A 1 299 ? -14.203 10.234 22.203 1 98 299 PRO A C 1
ATOM 2322 O O . PRO A 1 299 ? -13.297 11 21.875 1 98 299 PRO A O 1
ATOM 2325 N N . ARG A 1 300 ? -15.016 10.438 23.172 1 97.88 300 ARG A N 1
ATOM 2326 C CA . ARG A 1 300 ? -14.891 11.641 23.984 1 97.88 300 ARG A CA 1
ATOM 2327 C C . ARG A 1 300 ? -13.539 11.688 24.703 1 97.88 300 ARG A C 1
ATOM 2329 O O . ARG A 1 300 ? -12.844 12.703 24.672 1 97.88 300 ARG A O 1
ATOM 2336 N N . ALA A 1 301 ? -13.164 10.625 25.328 1 98.31 301 ALA A N 1
ATOM 2337 C CA . ALA A 1 301 ? -11.898 10.539 26.047 1 98.31 301 ALA A CA 1
ATOM 2338 C C . ALA A 1 301 ? -10.711 10.711 25.109 1 98.31 301 ALA A C 1
ATOM 2340 O O . ALA A 1 301 ? -9.734 11.391 25.438 1 98.31 301 ALA A O 1
ATOM 2341 N N . VAL A 1 302 ? -10.797 10.078 23.953 1 98.75 302 VAL A N 1
ATOM 2342 C CA . VAL A 1 302 ? -9.727 10.156 22.953 1 98.75 302 VAL A CA 1
ATOM 2343 C C . VAL A 1 302 ? -9.57 11.594 22.484 1 98.75 302 VAL A C 1
ATOM 2345 O O . VAL A 1 302 ? -8.461 12.125 22.422 1 98.75 302 VAL A O 1
ATOM 2348 N N . LEU A 1 303 ? -10.656 12.258 22.188 1 98.75 303 LEU A N 1
ATOM 2349 C CA . LEU A 1 303 ? -10.617 13.625 21.688 1 98.75 303 LEU A CA 1
ATOM 2350 C C . LEU A 1 303 ? -10.156 14.594 22.766 1 98.75 303 LEU A C 1
ATOM 2352 O O . LEU A 1 303 ? -9.461 15.57 22.484 1 98.75 303 LEU A O 1
ATOM 2356 N N . ARG A 1 304 ? -10.562 14.359 24 1 98.25 304 ARG A N 1
ATOM 2357 C CA . ARG A 1 304 ? -10.086 15.18 25.109 1 98.25 304 ARG A CA 1
ATOM 2358 C C . ARG A 1 304 ? -8.562 15.195 25.172 1 98.25 304 ARG A C 1
ATOM 2360 O O . ARG A 1 304 ? -7.953 16.25 25.391 1 98.25 304 ARG A O 1
ATOM 2367 N N . ARG A 1 305 ? -7.973 14.055 24.891 1 98.56 305 ARG A N 1
ATOM 2368 C CA . ARG A 1 305 ? -6.52 13.945 24.922 1 98.56 305 ARG A CA 1
ATOM 2369 C C . ARG A 1 305 ? -5.898 14.523 23.641 1 98.56 305 ARG A C 1
ATOM 2371 O O . ARG A 1 305 ? -4.895 15.234 23.703 1 98.56 305 ARG A O 1
ATOM 2378 N N . LEU A 1 306 ? -6.449 14.242 22.531 1 98.75 306 LEU A N 1
ATOM 2379 C CA . LEU A 1 306 ? -5.895 14.695 21.25 1 98.75 306 LEU A CA 1
ATOM 2380 C C . LEU A 1 306 ? -5.902 16.219 21.172 1 98.75 306 LEU A C 1
ATOM 2382 O O . LEU A 1 306 ? -4.965 16.812 20.641 1 98.75 306 LEU A O 1
ATOM 2386 N N . LEU A 1 307 ? -6.973 16.828 21.734 1 98.06 307 LEU A N 1
ATOM 2387 C CA . LEU A 1 307 ? -7.188 18.25 21.562 1 98.06 307 LEU A CA 1
ATOM 2388 C C . LEU A 1 307 ? -6.855 19.031 22.828 1 98.06 307 LEU A C 1
ATOM 2390 O O . LEU A 1 307 ? -7.34 20.141 23.031 1 98.06 307 LEU A O 1
ATOM 2394 N N . ALA A 1 308 ? -6.086 18.375 23.656 1 98.31 308 ALA A N 1
ATOM 2395 C CA . ALA A 1 308 ? -5.59 19.094 24.828 1 98.31 308 ALA A CA 1
ATOM 2396 C C . ALA A 1 308 ? -4.785 20.328 24.406 1 98.31 308 ALA A C 1
ATOM 2398 O O . ALA A 1 308 ? -3.934 20.234 23.516 1 98.31 308 ALA A O 1
ATOM 2399 N N . PRO A 1 309 ? -5.023 21.453 25.047 1 96.81 309 PRO A N 1
ATOM 2400 C CA . PRO A 1 309 ? -4.273 22.656 24.688 1 96.81 309 PRO A CA 1
ATOM 2401 C C . PRO A 1 309 ? -2.768 22.484 24.891 1 96.81 309 PRO A C 1
ATOM 2403 O O . PRO A 1 309 ? -1.976 22.953 24.062 1 96.81 309 PRO A O 1
ATOM 2406 N N . ARG A 1 310 ? -2.363 21.828 25.922 1 96.25 310 ARG A N 1
ATOM 2407 C CA . ARG A 1 310 ? -0.954 21.531 26.172 1 96.25 310 ARG A CA 1
ATOM 2408 C C . ARG A 1 310 ? -0.548 20.203 25.547 1 96.25 310 ARG A C 1
ATOM 2410 O O . ARG A 1 310 ? -1.129 19.172 25.844 1 96.25 310 ARG A O 1
ATOM 2417 N N . ARG A 1 311 ? 0.457 20.219 24.703 1 96.56 311 ARG A N 1
ATOM 2418 C CA . ARG A 1 311 ? 0.817 19.031 23.922 1 96.56 311 ARG A CA 1
ATOM 2419 C C . ARG A 1 311 ? 1.297 17.906 24.828 1 96.56 311 ARG A C 1
ATOM 2421 O O . ARG A 1 311 ? 1.17 16.734 24.484 1 96.56 311 ARG A O 1
ATOM 2428 N N . GLU A 1 312 ? 1.801 18.188 26.094 1 97 312 GLU A N 1
ATOM 2429 C CA . GLU A 1 312 ? 2.277 17.172 27.031 1 97 312 GLU A CA 1
ATOM 2430 C C . GLU A 1 312 ? 1.13 16.281 27.531 1 97 312 GLU A C 1
ATOM 2432 O O . GLU A 1 312 ? 1.359 15.203 28.062 1 97 312 GLU A O 1
ATOM 2437 N N . GLU A 1 313 ? -0.072 16.781 27.344 1 97.81 313 GLU A N 1
ATOM 2438 C CA . GLU A 1 313 ? -1.249 16.062 27.812 1 97.81 313 GLU A CA 1
ATOM 2439 C C . GLU A 1 313 ? -1.848 15.203 26.703 1 97.81 313 GLU A C 1
ATOM 2441 O O . GLU A 1 313 ? -2.818 14.477 26.938 1 97.81 313 GLU A O 1
ATOM 2446 N N . ARG A 1 314 ? -1.221 15.203 25.594 1 98.56 314 ARG A N 1
ATOM 2447 C CA . ARG A 1 314 ? -1.753 14.484 24.438 1 98.56 314 ARG A CA 1
ATOM 2448 C C . ARG A 1 314 ? -1.12 13.109 24.312 1 98.56 314 ARG A C 1
ATOM 2450 O O . ARG A 1 314 ? -0.281 12.727 25.125 1 98.56 314 ARG A O 1
ATOM 2457 N N . PHE A 1 315 ? -1.684 12.258 23.375 1 98.31 315 PHE A N 1
ATOM 2458 C CA . PHE A 1 315 ? -1.016 11.008 23.047 1 98.31 315 PHE A CA 1
ATOM 2459 C C . PHE A 1 315 ? 0.436 11.25 22.656 1 98.31 315 PHE A C 1
ATOM 2461 O O . PHE A 1 315 ? 0.731 12.195 21.922 1 98.31 315 PHE A O 1
ATOM 2468 N N . ALA A 1 316 ? 1.298 10.438 23.094 1 97.25 316 ALA A N 1
ATOM 2469 C CA . ALA A 1 316 ? 2.721 10.602 22.797 1 97.25 316 ALA A CA 1
ATOM 2470 C C . ALA A 1 316 ? 3.049 10.148 21.375 1 97.25 316 ALA A C 1
ATOM 2472 O O . ALA A 1 316 ? 3.953 10.695 20.75 1 97.25 316 ALA A O 1
ATOM 2473 N N . THR A 1 317 ? 2.348 9.102 20.938 1 98.06 317 THR A N 1
ATOM 2474 C CA . THR A 1 317 ? 2.68 8.547 19.625 1 98.06 317 THR A CA 1
ATOM 2475 C C . THR A 1 317 ? 1.412 8.211 18.844 1 98.06 317 THR A C 1
ATOM 2477 O O . THR A 1 317 ? 0.366 7.938 19.438 1 98.06 317 THR A O 1
ATOM 2480 N N . GLY A 1 318 ? 1.577 8.242 17.562 1 98.5 318 GLY A N 1
ATOM 2481 C CA . GLY A 1 318 ? 0.492 7.789 16.703 1 98.5 318 GLY A CA 1
ATOM 2482 C C . GLY A 1 318 ? 0.151 6.324 16.906 1 98.5 318 GLY A C 1
ATOM 2483 O O . GLY A 1 318 ? -1.007 5.926 16.75 1 98.5 318 GLY A O 1
ATOM 2484 N N . ALA A 1 319 ? 1.132 5.547 17.266 1 97.94 319 ALA A N 1
ATOM 2485 C CA . ALA A 1 319 ? 0.918 4.121 17.516 1 97.94 319 ALA A CA 1
ATOM 2486 C C . ALA A 1 319 ? -0.04 3.898 18.672 1 97.94 319 ALA A C 1
ATOM 2488 O O . ALA A 1 319 ? -0.92 3.037 18.609 1 97.94 319 ALA A O 1
ATOM 2489 N N . GLU A 1 320 ? 0.183 4.633 19.703 1 98.31 320 GLU A N 1
ATOM 2490 C CA . GLU A 1 320 ? -0.702 4.539 20.859 1 98.31 320 GLU A CA 1
ATOM 2491 C C . GLU A 1 320 ? -2.139 4.891 20.484 1 98.31 320 GLU A C 1
ATOM 2493 O O . GLU A 1 320 ? -3.074 4.18 20.859 1 98.31 320 GLU A O 1
ATOM 2498 N N . LEU A 1 321 ? -2.287 5.973 19.781 1 98.75 321 LEU A N 1
ATOM 2499 C CA . LEU A 1 321 ? -3.609 6.402 19.344 1 98.75 321 LEU A CA 1
ATOM 2500 C C . LEU A 1 321 ? -4.273 5.328 18.484 1 98.75 321 LEU A C 1
ATOM 2502 O O . LEU A 1 321 ? -5.434 4.977 18.703 1 98.75 321 LEU A O 1
ATOM 2506 N N . ALA A 1 322 ? -3.529 4.82 17.484 1 98.56 322 ALA A N 1
ATOM 2507 C CA . ALA A 1 322 ? -4.062 3.801 16.594 1 98.56 322 ALA A CA 1
ATOM 2508 C C . ALA A 1 322 ? -4.531 2.574 17.375 1 98.56 322 ALA A C 1
ATOM 2510 O O . ALA A 1 322 ? -5.605 2.033 17.109 1 98.56 322 ALA A O 1
ATOM 2511 N N . ARG A 1 323 ? -3.762 2.154 18.312 1 97.81 323 ARG A N 1
ATOM 2512 C CA . ARG A 1 323 ? -4.09 0.984 19.125 1 97.81 323 ARG A CA 1
ATOM 2513 C C . ARG A 1 323 ? -5.391 1.195 19.891 1 97.81 323 ARG A C 1
ATOM 2515 O O . ARG A 1 323 ? -6.262 0.322 19.891 1 97.81 323 ARG A O 1
ATOM 2522 N N . VAL A 1 324 ? -5.559 2.328 20.547 1 98.5 324 VAL A N 1
ATOM 2523 C CA . VAL A 1 324 ? -6.742 2.619 21.344 1 98.5 324 VAL A CA 1
ATOM 2524 C C . VAL A 1 324 ? -7.984 2.602 20.453 1 98.5 324 VAL A C 1
ATOM 2526 O O . VAL A 1 324 ? -9.023 2.049 20.844 1 98.5 324 VAL A O 1
ATOM 2529 N N . LEU A 1 325 ? -7.875 3.18 19.297 1 98.56 325 LEU A N 1
ATOM 2530 C CA . LEU A 1 325 ? -9.023 3.262 18.406 1 98.56 325 LEU A CA 1
ATOM 2531 C C . LEU A 1 325 ? -9.375 1.886 17.844 1 98.56 325 LEU A C 1
ATOM 2533 O O . LEU A 1 325 ? -10.555 1.536 17.75 1 98.56 325 LEU A O 1
ATOM 2537 N N . ARG A 1 326 ? -8.383 1.107 17.484 1 97.44 326 ARG A N 1
ATOM 2538 C CA . ARG A 1 326 ? -8.633 -0.241 16.984 1 97.44 326 ARG A CA 1
ATOM 2539 C C . ARG A 1 326 ? -9.227 -1.128 18.062 1 97.44 326 ARG A C 1
ATOM 2541 O O . ARG A 1 326 ? -10.125 -1.93 17.797 1 97.44 326 ARG A O 1
ATOM 2548 N N . ASP A 1 327 ? -8.727 -0.981 19.281 1 97.25 327 ASP A N 1
ATOM 2549 C CA . ASP A 1 327 ? -9.266 -1.725 20.406 1 97.25 327 ASP A CA 1
ATOM 2550 C C . ASP A 1 327 ? -10.742 -1.388 20.641 1 97.25 327 ASP A C 1
ATOM 2552 O O . ASP A 1 327 ? -11.547 -2.271 20.938 1 97.25 327 ASP A O 1
ATOM 2556 N N . HIS A 1 328 ? -11.008 -0.16 20.5 1 97.88 328 HIS A N 1
ATOM 2557 C CA . HIS A 1 328 ? -12.391 0.279 20.688 1 97.88 328 HIS A CA 1
ATOM 2558 C C . HIS A 1 328 ? -13.312 -0.362 19.656 1 97.88 328 HIS A C 1
ATOM 2560 O O . HIS A 1 328 ? -14.352 -0.924 20 1 97.88 328 HIS A O 1
ATOM 2566 N N . VAL A 1 329 ? -12.922 -0.327 18.422 1 97.19 329 VAL A N 1
ATOM 2567 C CA . VAL A 1 329 ? -13.719 -0.904 17.344 1 97.19 329 VAL A CA 1
ATOM 2568 C C . VAL A 1 329 ? -13.93 -2.395 17.594 1 97.19 329 VAL A C 1
ATOM 2570 O O . VAL A 1 329 ? -15.039 -2.904 17.453 1 97.19 329 VAL A O 1
ATOM 2573 N N . TRP A 1 330 ? -12.859 -3.018 18 1 94.94 330 TRP A N 1
ATOM 2574 C CA . TRP A 1 330 ? -12.922 -4.445 18.297 1 94.94 330 TRP A CA 1
ATOM 2575 C C . TRP A 1 330 ? -13.844 -4.715 19.484 1 94.94 330 TRP A C 1
ATOM 2577 O O . TRP A 1 330 ? -14.664 -5.641 19.453 1 94.94 330 TRP A O 1
ATOM 2587 N N . SER A 1 331 ? -13.734 -3.943 20.547 1 95.88 331 SER A N 1
ATOM 2588 C CA . SER A 1 331 ? -14.523 -4.145 21.75 1 95.88 331 SER A CA 1
ATOM 2589 C C . SER A 1 331 ? -16.016 -3.961 21.484 1 95.88 331 SER A C 1
ATOM 2591 O O . SER A 1 331 ? -16.844 -4.57 22.156 1 95.88 331 SER A O 1
ATOM 2593 N N . LYS A 1 332 ? -16.391 -3.166 20.516 1 96.44 332 LYS A N 1
ATOM 2594 C CA . LYS A 1 332 ? -17.781 -2.912 20.156 1 96.44 332 LYS A CA 1
ATOM 2595 C C . LYS A 1 332 ? -18.312 -3.998 19.219 1 96.44 332 LYS A C 1
ATOM 2597 O O . LYS A 1 332 ? -19.516 -4.023 18.922 1 96.44 332 LYS A O 1
ATOM 2602 N N . GLY A 1 333 ? -17.391 -4.863 18.766 1 94.75 333 GLY A N 1
ATOM 2603 C CA . GLY A 1 333 ? -17.781 -5.926 17.859 1 94.75 333 GLY A CA 1
ATOM 2604 C C . GLY A 1 333 ? -18.016 -5.441 16.438 1 94.75 333 GLY A C 1
ATOM 2605 O O . GLY A 1 333 ? -18.781 -6.047 15.68 1 94.75 333 GLY A O 1
ATOM 2606 N N . TRP A 1 334 ? -17.438 -4.316 16.109 1 95.31 334 TRP A N 1
ATOM 2607 C CA . TRP A 1 334 ? -17.594 -3.787 14.75 1 95.31 334 TRP A CA 1
ATOM 2608 C C . TRP A 1 334 ? -16.516 -4.348 13.828 1 95.31 334 TRP A C 1
ATOM 2610 O O . TRP A 1 334 ? -15.32 -4.141 14.055 1 95.31 334 TRP A O 1
ATOM 2620 N N . ARG A 1 335 ? -16.953 -5.059 12.836 1 93.5 335 ARG A N 1
ATOM 2621 C CA . ARG A 1 335 ? -16.031 -5.453 11.773 1 93.5 335 ARG A CA 1
ATOM 2622 C C . ARG A 1 335 ? -15.766 -4.293 10.82 1 93.5 335 ARG A C 1
ATOM 2624 O O . ARG A 1 335 ? -16.688 -3.801 10.164 1 93.5 335 ARG A O 1
ATOM 2631 N N . TYR A 1 336 ? -14.523 -3.879 10.812 1 95.25 336 TYR A N 1
ATOM 2632 C CA . TYR A 1 336 ? -14.25 -2.732 9.953 1 95.25 336 TYR A CA 1
ATOM 2633 C C . TYR A 1 336 ? -12.828 -2.787 9.406 1 95.25 336 TYR A C 1
ATOM 2635 O O . TYR A 1 336 ? -11.859 -2.762 10.172 1 95.25 336 TYR A O 1
ATOM 2643 N N . GLY A 1 337 ? -12.727 -2.961 8.172 1 94.19 337 GLY A N 1
ATOM 2644 C CA . GLY A 1 337 ? -11.492 -2.936 7.406 1 94.19 337 GLY A CA 1
ATOM 2645 C C . GLY A 1 337 ? -11.656 -2.314 6.031 1 94.19 337 GLY A C 1
ATOM 2646 O O . GLY A 1 337 ? -12.516 -1.451 5.836 1 94.19 337 GLY A O 1
ATOM 2647 N N . ARG A 1 338 ? -10.789 -2.637 5.145 1 95.81 338 ARG A N 1
ATOM 2648 C CA . ARG A 1 338 ? -10.797 -2.039 3.812 1 95.81 338 ARG A CA 1
ATOM 2649 C C . ARG A 1 338 ? -12.133 -2.27 3.111 1 95.81 338 ARG A C 1
ATOM 2651 O O . ARG A 1 338 ? -12.719 -1.337 2.561 1 95.81 338 ARG A O 1
ATOM 2658 N N . PRO A 1 339 ? -12.695 -3.514 3.16 1 93.88 339 PRO A N 1
ATOM 2659 C CA . PRO A 1 339 ? -13.961 -3.729 2.455 1 93.88 339 PRO A CA 1
ATOM 2660 C C . PRO A 1 339 ? -15.102 -2.877 3.014 1 93.88 339 PRO A C 1
ATOM 2662 O O . PRO A 1 339 ? -15.922 -2.367 2.252 1 93.88 339 PRO A O 1
ATOM 2665 N N . GLU A 1 340 ? -15.133 -2.768 4.34 1 96.31 340 GLU A N 1
ATOM 2666 C CA . GLU A 1 340 ? -16.188 -1.968 4.969 1 96.31 340 GLU A CA 1
ATOM 2667 C C . GLU A 1 340 ? -16.031 -0.491 4.613 1 96.31 340 GLU A C 1
ATOM 2669 O O . GLU A 1 340 ? -17.031 0.204 4.406 1 96.31 340 GLU A O 1
ATOM 2674 N N . LEU A 1 341 ? -14.766 -0 4.57 1 97.5 341 LEU A N 1
ATOM 2675 C CA . LEU A 1 341 ? -14.523 1.381 4.168 1 97.5 341 LEU A CA 1
ATOM 2676 C C . LEU A 1 341 ? -15.039 1.632 2.754 1 97.5 341 LEU A C 1
ATOM 2678 O O . LEU A 1 341 ? -15.727 2.623 2.506 1 97.5 341 LEU A O 1
ATOM 2682 N N . VAL A 1 342 ? -14.719 0.765 1.868 1 96 342 VAL A N 1
ATOM 2683 C CA . VAL A 1 342 ? -15.141 0.893 0.477 1 96 342 VAL A CA 1
ATOM 2684 C C . VAL A 1 342 ? -16.656 0.94 0.4 1 96 342 VAL A C 1
ATOM 2686 O O . VAL A 1 342 ? -17.234 1.796 -0.283 1 96 342 VAL A O 1
ATOM 2689 N N . ALA A 1 343 ? -17.312 0.041 1.099 1 95.56 343 ALA A N 1
ATOM 2690 C CA . ALA A 1 343 ? -18.766 -0.033 1.089 1 95.56 343 ALA A CA 1
ATOM 2691 C C . ALA A 1 343 ? -19.391 1.248 1.643 1 95.56 343 ALA A C 1
ATOM 2693 O O . ALA A 1 343 ? -20.375 1.757 1.097 1 95.56 343 ALA A O 1
ATOM 2694 N N . GLU A 1 344 ? -18.828 1.749 2.721 1 96.19 344 GLU A N 1
ATOM 2695 C CA . GLU A 1 344 ? -19.391 2.936 3.357 1 96.19 344 GLU A CA 1
ATOM 2696 C C . GLU A 1 344 ? -19.219 4.172 2.48 1 96.19 344 GLU A C 1
ATOM 2698 O O . GLU A 1 344 ? -20.125 5 2.373 1 96.19 344 GLU A O 1
ATOM 2703 N N . VAL A 1 345 ? -18.094 4.324 1.877 1 95.81 345 VAL A N 1
ATOM 2704 C CA . VAL A 1 345 ? -17.844 5.453 0.986 1 95.81 345 VAL A CA 1
ATOM 2705 C C . VAL A 1 345 ? -18.766 5.355 -0.233 1 95.81 345 VAL A C 1
ATOM 2707 O O . VAL A 1 345 ? -19.312 6.359 -0.684 1 95.81 345 VAL A O 1
ATOM 2710 N N . ALA A 1 346 ? -18.922 4.145 -0.778 1 93.12 346 ALA A N 1
ATOM 2711 C CA . ALA A 1 346 ? -19.797 3.924 -1.922 1 93.12 346 ALA A CA 1
ATOM 2712 C C . ALA A 1 346 ? -21.234 4.289 -1.58 1 93.12 346 ALA A C 1
ATOM 2714 O O . ALA A 1 346 ? -21.969 4.801 -2.428 1 93.12 346 ALA A O 1
ATOM 2715 N N . ALA A 1 347 ? -21.656 3.986 -0.414 1 91.56 347 ALA A N 1
ATOM 2716 C CA . ALA A 1 347 ? -23.031 4.266 0.025 1 91.56 347 ALA A CA 1
ATOM 2717 C C . ALA A 1 347 ? -23.297 5.766 0.049 1 91.56 347 ALA A C 1
ATOM 2719 O O . ALA A 1 347 ? -24.453 6.195 -0.002 1 91.56 347 ALA A O 1
ATOM 2720 N N . LEU A 1 348 ? -22.25 6.52 0.169 1 87.88 348 LEU A N 1
ATOM 2721 C CA . LEU A 1 348 ? -22.406 7.969 0.17 1 87.88 348 LEU A CA 1
ATOM 2722 C C . LEU A 1 348 ? -22.562 8.5 -1.251 1 87.88 348 LEU A C 1
ATOM 2724 O O . LEU A 1 348 ? -22.984 9.641 -1.448 1 87.88 348 LEU A O 1
ATOM 2728 N N . GLU A 1 349 ? -22.031 7.727 -2.301 1 77.44 349 GLU A N 1
ATOM 2729 C CA . GLU A 1 349 ? -22.125 8.133 -3.699 1 77.44 349 GLU A CA 1
ATOM 2730 C C . GLU A 1 349 ? -23.547 7.953 -4.234 1 77.44 349 GLU A C 1
ATOM 2732 O O . GLU A 1 349 ? -23.891 8.523 -5.27 1 77.44 349 GLU A O 1
ATOM 2737 N N . GLY A 1 350 ? -24.484 7.188 -3.715 1 61.06 350 GLY A N 1
ATOM 2738 C CA . GLY A 1 350 ? -25.828 6.969 -4.23 1 61.06 350 GLY A CA 1
ATOM 2739 C C . GLY A 1 350 ? -26.562 8.258 -4.543 1 61.06 350 GLY A C 1
ATOM 2740 O O . GLY A 1 350 ? -26.125 9.344 -4.16 1 61.06 350 GLY A O 1
ATOM 2741 N N . PRO A 1 351 ? -27.609 8.219 -5.527 1 50.97 351 PRO A N 1
ATOM 2742 C CA . PRO A 1 351 ? -28.359 9.367 -6.039 1 50.97 351 PRO A CA 1
ATOM 2743 C C . PRO A 1 351 ? -28.797 10.32 -4.93 1 50.97 351 PRO A C 1
ATOM 2745 O O . PRO A 1 351 ? -29.234 9.875 -3.863 1 50.97 351 PRO A O 1
ATOM 2748 N N . VAL A 1 352 ? -28.172 11.359 -4.906 1 46.94 352 VAL A N 1
ATOM 2749 C CA . VAL A 1 352 ? -28.75 12.406 -4.066 1 46.94 352 VAL A CA 1
ATOM 2750 C C . VAL A 1 352 ? -30.234 12.586 -4.402 1 46.94 352 VAL A C 1
ATOM 2752 O O . VAL A 1 352 ? -30.609 12.625 -5.578 1 46.94 352 VAL A O 1
ATOM 2755 N N . PRO A 1 353 ? -31.156 12.336 -3.576 1 40.84 353 PRO A N 1
ATOM 2756 C CA . PRO A 1 353 ? -32.562 12.492 -3.904 1 40.84 353 PRO A CA 1
ATOM 2757 C C . PRO A 1 353 ? -32.844 13.703 -4.801 1 40.84 353 PRO A C 1
ATOM 2759 O O . PRO A 1 353 ? -33.75 13.672 -5.633 1 40.84 353 PRO A O 1
ATOM 2762 N N . GLY A 1 354 ? -32.219 14.859 -4.527 1 38.59 354 GLY A N 1
ATOM 2763 C CA . GLY A 1 354 ? -32.656 16.047 -5.246 1 38.59 354 GLY A CA 1
ATOM 2764 C C . GLY A 1 354 ? -32.312 16 -6.727 1 38.59 354 GLY A C 1
ATOM 2765 O O . GLY A 1 354 ? -32.781 16.859 -7.492 1 38.59 354 GLY A O 1
ATOM 2766 N N . ASP A 1 355 ? -31.344 15.305 -7.125 1 38.03 355 ASP A N 1
ATOM 2767 C CA . ASP A 1 355 ? -30.984 15.398 -8.539 1 38.03 355 ASP A CA 1
ATOM 2768 C C . ASP A 1 355 ? -31.953 14.594 -9.398 1 38.03 355 ASP A C 1
ATOM 2770 O O . ASP A 1 355 ? -31.844 14.586 -10.625 1 38.03 355 ASP A O 1
ATOM 2774 N N . LEU A 1 356 ? -32.719 13.742 -8.859 1 37.25 356 LEU A N 1
ATOM 2775 C CA . LEU A 1 356 ? -33.781 13.117 -9.656 1 37.25 356 LEU A CA 1
ATOM 2776 C C . LEU A 1 356 ? -34.812 14.141 -10.102 1 37.25 356 LEU A C 1
ATOM 2778 O O . LEU A 1 356 ? -35.625 13.875 -11 1 37.25 356 LEU A O 1
ATOM 2782 N N . GLU A 1 357 ? -34.969 15.172 -9.312 1 35.44 357 GLU A N 1
ATOM 2783 C CA . GLU A 1 357 ? -36.062 16.047 -9.719 1 35.44 357 GLU A CA 1
ATOM 2784 C C . GLU A 1 357 ? -35.719 16.812 -10.992 1 35.44 357 GLU A C 1
ATOM 2786 O O . GLU A 1 357 ? -36.594 17.188 -11.758 1 35.44 357 GLU A O 1
ATOM 2791 N N . ASN A 1 358 ? -34.438 17.203 -11.195 1 35.97 358 ASN A N 1
ATOM 2792 C CA . ASN A 1 358 ? -34.281 18.188 -12.258 1 35.97 358 ASN A CA 1
ATOM 2793 C C . ASN A 1 358 ? -34.219 17.531 -13.633 1 35.97 358 ASN A C 1
ATOM 2795 O O . ASN A 1 358 ? -34.094 18.219 -14.648 1 35.97 358 ASN A O 1
ATOM 2799 N N . THR A 1 359 ? -33.938 16.219 -13.664 1 36.97 359 THR A N 1
ATOM 2800 C CA . THR A 1 359 ? -33.844 15.727 -15.039 1 36.97 359 THR A CA 1
ATOM 2801 C C . THR A 1 359 ? -35.219 15.414 -15.609 1 36.97 359 THR A C 1
ATOM 2803 O O . THR A 1 359 ? -35.344 15.086 -16.797 1 36.97 359 THR A O 1
ATOM 2806 N N . GLY A 1 360 ? -36.219 15.383 -14.719 1 32.31 360 GLY A N 1
ATOM 2807 C CA . GLY A 1 360 ? -37.5 15.039 -15.297 1 32.31 360 GLY A CA 1
ATOM 2808 C C . GLY A 1 360 ? -38.094 16.141 -16.156 1 32.31 360 GLY A C 1
ATOM 2809 O O . GLY A 1 360 ? -38.812 15.875 -17.109 1 32.31 360 GLY A O 1
ATOM 2810 N N . ASP A 1 361 ? -38 17.422 -15.602 1 33.62 361 ASP A N 1
ATOM 2811 C CA . ASP A 1 361 ? -38.938 18.391 -16.188 1 33.62 361 ASP A CA 1
ATOM 2812 C C . ASP A 1 361 ? -38.375 18.969 -17.469 1 33.62 361 ASP A C 1
ATOM 2814 O O . ASP A 1 361 ? -39.094 19.594 -18.25 1 33.62 361 ASP A O 1
ATOM 2818 N N . GLU A 1 362 ? -37.031 19 -17.594 1 30.78 362 GLU A N 1
ATOM 2819 C CA . GLU A 1 362 ? -36.594 19.812 -18.734 1 30.78 362 GLU A CA 1
ATOM 2820 C C . GLU A 1 362 ? -36.781 19.047 -20.047 1 30.78 362 GLU A C 1
ATOM 2822 O O . GLU A 1 362 ? -36.625 19.625 -21.125 1 30.78 362 GLU A O 1
ATOM 2827 N N . ALA A 1 363 ? -36.906 17.75 -19.891 1 33.53 363 ALA A N 1
ATOM 2828 C CA . ALA A 1 363 ? -37.062 17.031 -21.156 1 33.53 363 ALA A CA 1
ATOM 2829 C C . ALA A 1 363 ? -38.406 17.359 -21.781 1 33.53 363 ALA A C 1
ATOM 2831 O O . ALA A 1 363 ? -38.625 17.109 -22.969 1 33.53 363 ALA A O 1
ATOM 2832 N N . ARG A 1 364 ? -39.281 17.578 -20.844 1 31.88 364 ARG A N 1
ATOM 2833 C CA . ARG A 1 364 ? -40.625 17.734 -21.406 1 31.88 364 ARG A CA 1
ATOM 2834 C C . ARG A 1 364 ? -40.781 19.125 -22.047 1 31.88 364 ARG A C 1
ATOM 2836 O O . ARG A 1 364 ? -41.844 19.406 -22.641 1 31.88 364 ARG A O 1
ATOM 2843 N N . ARG A 1 365 ? -39.875 20.016 -21.5 1 32.28 365 ARG A N 1
ATOM 2844 C CA . ARG A 1 365 ? -40.25 21.359 -21.953 1 32.28 365 ARG A CA 1
ATOM 2845 C C . ARG A 1 365 ? -39.875 21.562 -23.406 1 32.28 365 ARG A C 1
ATOM 2847 O O . ARG A 1 365 ? -40.375 22.5 -24.062 1 32.28 365 ARG A O 1
ATOM 2854 N N . GLY A 1 366 ? -38.75 20.859 -23.75 1 29.66 366 GLY A N 1
ATOM 2855 C CA . GLY A 1 366 ? -38.188 21.453 -24.953 1 29.66 366 GLY A CA 1
ATOM 2856 C C . GLY A 1 366 ? -39.031 21.203 -26.188 1 29.66 366 GLY A C 1
ATOM 2857 O O . GLY A 1 366 ? -38.656 21.641 -27.297 1 29.66 366 GLY A O 1
ATOM 2858 N N . ARG A 1 367 ? -39.625 20.031 -26.094 1 30.22 367 ARG A N 1
ATOM 2859 C CA . ARG A 1 367 ? -40.062 19.672 -27.438 1 30.22 367 ARG A CA 1
ATOM 2860 C C . ARG A 1 367 ? -41.25 20.5 -27.875 1 30.22 367 ARG A C 1
ATOM 2862 O O . ARG A 1 367 ? -41.875 20.219 -28.891 1 30.22 367 ARG A O 1
ATOM 2869 N N . GLY A 1 368 ? -41.719 21.281 -26.812 1 29.45 368 GLY A N 1
ATOM 2870 C CA . GLY A 1 368 ? -42.938 21.906 -27.266 1 29.45 368 GLY A CA 1
ATOM 2871 C C . GLY A 1 368 ? -42.75 22.844 -28.438 1 29.45 368 GLY A C 1
ATOM 2872 O O . GLY A 1 368 ? -42.562 24.047 -28.25 1 29.45 368 GLY A O 1
ATOM 2873 N N . GLY A 1 369 ? -41.75 22.547 -29.266 1 26.89 369 GLY A N 1
ATOM 2874 C CA . GLY A 1 369 ? -41.594 23.453 -30.391 1 26.89 369 GLY A CA 1
ATOM 2875 C C . GLY A 1 369 ? -42.906 23.797 -31.078 1 26.89 369 GLY A C 1
ATOM 2876 O O . GLY A 1 369 ? -43.844 23 -31.047 1 26.89 369 GLY A O 1
ATOM 2877 N N . GLY A 1 370 ? -43.188 25.094 -31.156 1 24.09 370 GLY A N 1
ATOM 2878 C CA . GLY A 1 370 ? -44.25 25.953 -31.625 1 24.09 370 GLY A CA 1
ATOM 2879 C C . GLY A 1 370 ? -44.781 25.547 -32.969 1 24.09 370 GLY A C 1
ATOM 2880 O O . GLY A 1 370 ? -44.031 25.422 -33.938 1 24.09 370 GLY A O 1
ATOM 2881 N N . LYS A 1 371 ? -45.688 24.547 -33 1 29.02 371 LYS A N 1
ATOM 2882 C CA . LYS A 1 371 ? -46.5 24.328 -34.188 1 29.02 371 LYS A CA 1
ATOM 2883 C C . LYS A 1 371 ? -46.906 25.656 -34.812 1 29.02 371 LYS A C 1
ATOM 2885 O O . LYS A 1 371 ? -47.562 26.484 -34.156 1 29.02 371 LYS A O 1
ATOM 2890 N N . GLU A 1 372 ? -46 26.266 -35.625 1 25.69 372 GLU A N 1
ATOM 2891 C CA . GLU A 1 372 ? -46.281 27.438 -36.438 1 25.69 372 GLU A CA 1
ATOM 2892 C C . GLU A 1 372 ? -47.656 27.312 -37.094 1 25.69 372 GLU A C 1
ATOM 2894 O O . GLU A 1 372 ? -47.969 26.281 -37.719 1 25.69 372 GLU A O 1
ATOM 2899 N N . ARG A 1 373 ? -48.688 27.891 -36.5 1 27.78 373 ARG A N 1
ATOM 2900 C CA . ARG A 1 373 ? -50.062 28.031 -36.969 1 27.78 373 ARG A CA 1
ATOM 2901 C C . ARG A 1 373 ? -50.094 28.422 -38.438 1 27.78 373 ARG A C 1
ATOM 2903 O O . ARG A 1 373 ? -49.375 29.328 -38.844 1 27.78 373 ARG A O 1
ATOM 2910 N N . PRO A 1 374 ? -50.406 27.375 -39.25 1 30.09 374 PRO A N 1
ATOM 2911 C CA . PRO A 1 374 ? -50.594 27.656 -40.688 1 30.09 374 PRO A CA 1
ATOM 2912 C C . PRO A 1 374 ? -51.5 28.875 -40.938 1 30.09 374 PRO A C 1
ATOM 2914 O O . PRO A 1 374 ? -52.531 29 -40.281 1 30.09 374 PRO A O 1
ATOM 2917 N N . GLY A 1 375 ? -50.938 30.125 -40.906 1 24.73 375 GLY A N 1
ATOM 2918 C CA . GLY A 1 375 ? -51.656 31.344 -41.25 1 24.73 375 GLY A CA 1
ATOM 2919 C C . GLY A 1 375 ? -52.562 31.172 -42.469 1 24.73 375 GLY A C 1
ATOM 2920 O O . GLY A 1 375 ? -52.094 30.766 -43.531 1 24.73 375 GLY A O 1
ATOM 2921 N N . GLY A 1 376 ? -53.781 30.578 -42.25 1 25.06 376 GLY A N 1
ATOM 2922 C CA . GLY A 1 376 ? -54.844 30.531 -43.219 1 25.06 376 GLY A CA 1
ATOM 2923 C C . GLY A 1 376 ? -55.125 31.859 -43.875 1 25.06 376 GLY A C 1
ATOM 2924 O O . GLY A 1 376 ? -55.531 32.812 -43.219 1 25.06 376 GLY A O 1
ATOM 2925 N N . GLY A 1 377 ? -54.125 32.375 -44.656 1 25.2 377 GLY A N 1
ATOM 2926 C CA . GLY A 1 377 ? -54.406 33.531 -45.469 1 25.2 377 GLY A CA 1
ATOM 2927 C C . GLY A 1 377 ? -55.656 33.375 -46.312 1 25.2 377 GLY A C 1
ATOM 2928 O O . GLY A 1 377 ? -55.75 32.469 -47.156 1 25.2 377 GLY A O 1
ATOM 2929 N N . GLY A 1 378 ? -56.875 33.375 -45.656 1 25.23 378 GLY A N 1
ATOM 2930 C CA . GLY A 1 378 ? -58.156 33.5 -46.375 1 25.23 378 GLY A CA 1
ATOM 2931 C C . GLY A 1 378 ? -58.062 34.531 -47.5 1 25.23 378 GLY A C 1
ATOM 2932 O O . GLY A 1 378 ? -57.188 35.406 -47.5 1 25.23 378 GLY A O 1
ATOM 2933 N N . PRO A 1 379 ? -58.719 34.156 -48.656 1 28.38 379 PRO A N 1
ATOM 2934 C CA . PRO A 1 379 ? -58.875 34.844 -49.938 1 28.38 379 PRO A CA 1
ATOM 2935 C C . PRO A 1 379 ? -59.5 36.219 -49.781 1 28.38 379 PRO A C 1
ATOM 2937 O O . PRO A 1 379 ? -60.5 36.406 -49.094 1 28.38 379 PRO A O 1
ATOM 2940 N N . LYS A 1 380 ? -58.844 37.281 -49.469 1 22.34 380 LYS A N 1
ATOM 2941 C CA . LYS A 1 380 ? -59.5 38.562 -49.625 1 22.34 380 LYS A CA 1
ATOM 2942 C C . LYS A 1 380 ? -60.219 38.656 -50.969 1 22.34 380 LYS A C 1
ATOM 2944 O O . LYS A 1 380 ? -59.625 38.469 -52.031 1 22.34 380 LYS A O 1
ATOM 2949 N N . GLY A 1 381 ? -61.531 38.188 -51.031 1 24.77 381 GLY A N 1
ATOM 2950 C CA . GLY A 1 381 ? -62.562 38.562 -52 1 24.77 381 GLY A CA 1
ATOM 2951 C C . GLY A 1 381 ? -62.406 39.969 -52.531 1 24.77 381 GLY A C 1
ATOM 2952 O O . GLY A 1 381 ? -61.625 40.75 -52.031 1 24.77 381 GLY A O 1
ATOM 2953 N N . PRO A 1 382 ? -63.594 40.562 -53.281 1 27.92 382 PRO A N 1
ATOM 2954 C CA . PRO A 1 382 ? -63.781 41.781 -54.062 1 27.92 382 PRO A CA 1
ATOM 2955 C C . PRO A 1 382 ? -63.406 43.031 -53.25 1 27.92 382 PRO A C 1
ATOM 2957 O O . PRO A 1 382 ? -63.469 43.031 -52.031 1 27.92 382 PRO A O 1
ATOM 2960 N N . MET B 1 1 ? -27.531 31.875 -55.531 1 32.72 1 MET B N 1
ATOM 2961 C CA . MET B 1 1 ? -26.141 31.562 -55.219 1 32.72 1 MET B CA 1
ATOM 2962 C C . MET B 1 1 ? -25.953 31.391 -53.719 1 32.72 1 MET B C 1
ATOM 2964 O O . MET B 1 1 ? -25.984 32.375 -52.969 1 32.72 1 MET B O 1
ATOM 2968 N N . SER B 1 2 ? -26.484 30.281 -53.094 1 41.84 2 SER B N 1
ATOM 2969 C CA . SER B 1 2 ? -26.469 29.891 -51.688 1 41.84 2 SER B CA 1
ATOM 2970 C C . SER B 1 2 ? -25.047 29.672 -51.188 1 41.84 2 SER B C 1
ATOM 2972 O O . SER B 1 2 ? -24.297 28.891 -51.75 1 41.84 2 SER B O 1
ATOM 2974 N N . SER B 1 3 ? -24.422 30.703 -50.531 1 41.25 3 SER B N 1
ATOM 2975 C CA . SER B 1 3 ? -23.141 30.625 -49.844 1 41.25 3 SER B CA 1
ATOM 2976 C C . SER B 1 3 ? -23.172 29.516 -48.781 1 41.25 3 SER B C 1
ATOM 2978 O O . SER B 1 3 ? -23.875 29.609 -47.781 1 41.25 3 SER B O 1
ATOM 2980 N N . ARG B 1 4 ? -22.938 28.25 -49.219 1 43 4 ARG B N 1
ATOM 2981 C CA . ARG B 1 4 ? -22.641 27.172 -48.25 1 43 4 ARG B CA 1
ATOM 2982 C C . ARG B 1 4 ? -21.531 27.578 -47.312 1 43 4 ARG B C 1
ATOM 2984 O O . ARG B 1 4 ? -20.391 27.781 -47.719 1 43 4 ARG B O 1
ATOM 2991 N N . GLN B 1 5 ? -21.844 28.266 -46.156 1 42.03 5 GLN B N 1
ATOM 2992 C CA . GLN B 1 5 ? -20.891 28.453 -45.094 1 42.03 5 GLN B CA 1
ATOM 2993 C C . GLN B 1 5 ? -20.188 27.141 -44.719 1 42.03 5 GLN B C 1
ATOM 2995 O O . GLN B 1 5 ? -20.844 26.125 -44.469 1 42.03 5 GLN B O 1
ATOM 3000 N N . ASN B 1 6 ? -19.016 26.953 -45.25 1 46.31 6 ASN B N 1
ATOM 3001 C CA . ASN B 1 6 ? -18.141 25.859 -44.844 1 46.31 6 ASN B CA 1
ATOM 3002 C C . ASN B 1 6 ? -18.141 25.672 -43.312 1 46.31 6 ASN B C 1
ATOM 3004 O O . ASN B 1 6 ? -18 26.641 -42.594 1 46.31 6 ASN B O 1
ATOM 3008 N N . PRO B 1 7 ? -18.688 24.609 -42.781 1 47.66 7 PRO B N 1
ATOM 3009 C CA . PRO B 1 7 ? -18.625 24.406 -41.344 1 47.66 7 PRO B CA 1
ATOM 3010 C C . PRO B 1 7 ? -17.234 24.672 -40.781 1 47.66 7 PRO B C 1
ATOM 3012 O O . PRO B 1 7 ? -16.234 24.516 -41.469 1 47.66 7 PRO B O 1
ATOM 3015 N N . ASP B 1 8 ? -17.062 25.656 -39.938 1 48.34 8 ASP B N 1
ATOM 3016 C CA . ASP B 1 8 ? -15.859 25.938 -39.156 1 48.34 8 ASP B CA 1
ATOM 3017 C C . ASP B 1 8 ? -15.148 24.656 -38.75 1 48.34 8 ASP B C 1
ATOM 3019 O O . ASP B 1 8 ? -15.789 23.703 -38.281 1 48.34 8 ASP B O 1
ATOM 3023 N N . PRO B 1 9 ? -13.977 24.391 -39.312 1 47.38 9 PRO B N 1
ATOM 3024 C CA . PRO B 1 9 ? -13.266 23.172 -38.969 1 47.38 9 PRO B CA 1
ATOM 3025 C C . PRO B 1 9 ? -13.25 22.922 -37.469 1 47.38 9 PRO B C 1
ATOM 3027 O O . PRO B 1 9 ? -13.258 23.875 -36.656 1 47.38 9 PRO B O 1
ATOM 3030 N N . SER B 1 10 ? -13.844 21.938 -36.938 1 51.56 10 SER B N 1
ATOM 3031 C CA . SER B 1 10 ? -13.742 21.484 -35.562 1 51.56 10 SER B CA 1
ATOM 3032 C C . SER B 1 10 ? -12.328 21.672 -35 1 51.56 10 SER B C 1
ATOM 3034 O O . SER B 1 10 ? -11.344 21.391 -35.719 1 51.56 10 SER B O 1
ATOM 3036 N N . PRO B 1 11 ? -12.117 22.547 -34.062 1 47.53 11 PRO B N 1
ATOM 3037 C CA . PRO B 1 11 ? -10.758 22.781 -33.531 1 47.53 11 PRO B CA 1
ATOM 3038 C C . PRO B 1 11 ? -9.961 21.5 -33.375 1 47.53 11 PRO B C 1
ATOM 3040 O O . PRO B 1 11 ? -10.508 20.469 -32.969 1 47.53 11 PRO B O 1
ATOM 3043 N N . LYS B 1 12 ? -8.961 21.297 -34.125 1 53.28 12 LYS B N 1
ATOM 3044 C CA . LYS B 1 12 ? -8.031 20.172 -34 1 53.28 12 LYS B CA 1
ATOM 3045 C C . LYS B 1 12 ? -7.641 19.953 -32.531 1 53.28 12 LYS B C 1
ATOM 3047 O O . LYS B 1 12 ? -7.359 20.906 -31.812 1 53.28 12 LYS B O 1
ATOM 3052 N N . PRO B 1 13 ? -7.863 18.703 -32.031 1 60.31 13 PRO B N 1
ATOM 3053 C CA . PRO B 1 13 ? -7.488 18.469 -30.625 1 60.31 13 PRO B CA 1
ATOM 3054 C C . PRO B 1 13 ? -6.055 18.906 -30.312 1 60.31 13 PRO B C 1
ATOM 3056 O O . PRO B 1 13 ? -5.16 18.719 -31.156 1 60.31 13 PRO B O 1
ATOM 3059 N N . SER B 1 14 ? -5.852 19.906 -29.469 1 66.81 14 SER B N 1
ATOM 3060 C CA . SER B 1 14 ? -4.523 20.344 -29.047 1 66.81 14 SER B CA 1
ATOM 3061 C C . SER B 1 14 ? -3.617 19.156 -28.75 1 66.81 14 SER B C 1
ATOM 3063 O O . SER B 1 14 ? -4.078 18.125 -28.25 1 66.81 14 SER B O 1
ATOM 3065 N N . PRO B 1 15 ? -2.516 19.156 -29.422 1 71.75 15 PRO B N 1
ATOM 3066 C CA . PRO B 1 15 ? -1.574 18.062 -29.172 1 71.75 15 PRO B CA 1
ATOM 3067 C C . PRO B 1 15 ? -1.426 17.75 -27.688 1 71.75 15 PRO B C 1
ATOM 3069 O O . PRO B 1 15 ? -1.541 18.656 -26.844 1 71.75 15 PRO B O 1
ATOM 3072 N N . PRO B 1 16 ? -1.292 16.453 -27.422 1 77.5 16 PRO B N 1
ATOM 3073 C CA . PRO B 1 16 ? -1.153 16.094 -26 1 77.5 16 PRO B CA 1
ATOM 3074 C C . PRO B 1 16 ? 0.07 16.719 -25.344 1 77.5 16 PRO B C 1
ATOM 3076 O O . PRO B 1 16 ? 1.107 16.891 -26 1 77.5 16 PRO B O 1
ATOM 3079 N N . VAL B 1 17 ? -0.081 17.219 -24.172 1 82.69 17 VAL B N 1
ATOM 3080 C CA . VAL B 1 17 ? 1.024 17.766 -23.391 1 82.69 17 VAL B CA 1
ATOM 3081 C C . VAL B 1 17 ? 1.869 16.625 -22.828 1 82.69 17 VAL B C 1
ATOM 3083 O O . VAL B 1 17 ? 1.344 15.711 -22.172 1 82.69 17 VAL B O 1
ATOM 3086 N N . VAL B 1 18 ? 3.18 16.641 -23.266 1 85.25 18 VAL B N 1
ATOM 3087 C CA . VAL B 1 18 ? 4.078 15.562 -22.859 1 85.25 18 VAL B CA 1
ATOM 3088 C C . VAL B 1 18 ? 5.102 16.078 -21.859 1 85.25 18 VAL B C 1
ATOM 3090 O O . VAL B 1 18 ? 5.645 17.172 -22.016 1 85.25 18 VAL B O 1
ATOM 3093 N N . ILE B 1 19 ? 5.324 15.305 -20.766 1 84.62 19 ILE B N 1
ATOM 3094 C CA . ILE B 1 19 ? 6.305 15.586 -19.719 1 84.62 19 ILE B CA 1
ATOM 3095 C C . ILE B 1 19 ? 7.438 14.562 -19.781 1 84.62 19 ILE B C 1
ATOM 3097 O O . ILE B 1 19 ? 7.191 13.359 -19.859 1 84.62 19 ILE B O 1
ATOM 3101 N N . GLU B 1 20 ? 8.609 15.117 -19.734 1 83.88 20 GLU B N 1
ATOM 3102 C CA . GLU B 1 20 ? 9.773 14.234 -19.766 1 83.88 20 GLU B CA 1
ATOM 3103 C C . GLU B 1 20 ? 10.391 14.078 -18.375 1 83.88 20 GLU B C 1
ATOM 3105 O O . GLU B 1 20 ? 10.477 15.047 -17.625 1 83.88 20 GLU B O 1
ATOM 3110 N N . THR B 1 21 ? 10.727 12.828 -18 1 79.62 21 THR B N 1
ATOM 3111 C CA . THR B 1 21 ? 11.281 12.57 -16.688 1 79.62 21 THR B CA 1
ATOM 3112 C C . THR B 1 21 ? 12.688 13.148 -16.562 1 79.62 21 THR B C 1
ATOM 3114 O O . THR B 1 21 ? 13.195 13.312 -15.453 1 79.62 21 THR B O 1
ATOM 3117 N N . GLY B 1 22 ? 13.289 13.477 -17.641 1 78.94 22 GLY B N 1
ATOM 3118 C CA . GLY B 1 22 ? 14.719 13.719 -17.562 1 78.94 22 GLY B CA 1
ATOM 3119 C C . GLY B 1 22 ? 15.516 12.477 -17.203 1 78.94 22 GLY B C 1
ATOM 3120 O O . GLY B 1 22 ? 14.992 11.367 -17.234 1 78.94 22 GLY B O 1
ATOM 3121 N N . MET B 1 23 ? 16.844 12.656 -16.969 1 79.5 23 MET B N 1
ATOM 3122 C CA . MET B 1 23 ? 17.703 11.539 -16.594 1 79.5 23 MET B CA 1
ATOM 3123 C C . MET B 1 23 ? 17.891 11.469 -15.086 1 79.5 23 MET B C 1
ATOM 3125 O O . MET B 1 23 ? 18.266 12.461 -14.461 1 79.5 23 MET B O 1
ATOM 3129 N N . ALA B 1 24 ? 17.375 10.414 -14.555 1 85.25 24 ALA B N 1
ATOM 3130 C CA . ALA B 1 24 ? 17.656 10.156 -13.141 1 85.25 24 ALA B CA 1
ATOM 3131 C C . ALA B 1 24 ? 18.641 9.008 -12.977 1 85.25 24 ALA B C 1
ATOM 3133 O O . ALA B 1 24 ? 18.656 8.07 -13.781 1 85.25 24 ALA B O 1
ATOM 3134 N N . SER B 1 25 ? 19.5 9.188 -11.977 1 88.06 25 SER B N 1
ATOM 3135 C CA . SER B 1 25 ? 20.516 8.18 -11.703 1 88.06 25 SER B CA 1
ATOM 3136 C C . SER B 1 25 ? 20.234 7.438 -10.406 1 88.06 25 SER B C 1
ATOM 3138 O O . SER B 1 25 ? 19.828 8.047 -9.414 1 88.06 25 SER B O 1
ATOM 3140 N N . PHE B 1 26 ? 20.406 6.137 -10.453 1 90.5 26 PHE B N 1
ATOM 3141 C CA . PHE B 1 26 ? 20.203 5.281 -9.289 1 90.5 26 PHE B CA 1
ATOM 3142 C C . PHE B 1 26 ? 21.469 4.488 -8.984 1 90.5 26 PHE B C 1
ATOM 3144 O O . PHE B 1 26 ? 22.125 3.959 -9.891 1 90.5 26 PHE B O 1
ATOM 3151 N N . GLU B 1 27 ? 21.797 4.488 -7.762 1 92.88 27 GLU B N 1
ATOM 3152 C CA . GLU B 1 27 ? 22.922 3.697 -7.305 1 92.88 27 GLU B CA 1
ATOM 3153 C C . GLU B 1 27 ? 22.5 2.289 -6.91 1 92.88 27 GLU B C 1
ATOM 3155 O O . GLU B 1 27 ? 21.484 2.111 -6.223 1 92.88 27 GLU B O 1
ATOM 3160 N N . LEU B 1 28 ? 23.297 1.307 -7.355 1 92.69 28 LEU B N 1
ATOM 3161 C CA . LEU B 1 28 ? 23.031 -0.079 -6.988 1 92.69 28 LEU B CA 1
ATOM 3162 C C . LEU B 1 28 ? 23.422 -0.339 -5.535 1 92.69 28 LEU B C 1
ATOM 3164 O O . LEU B 1 28 ? 24.547 -0.039 -5.129 1 92.69 28 LEU B O 1
ATOM 3168 N N . VAL B 1 29 ? 22.484 -0.771 -4.793 1 91.38 29 VAL B N 1
ATOM 3169 C CA . VAL B 1 29 ? 22.766 -1.162 -3.414 1 91.38 29 VAL B CA 1
ATOM 3170 C C . VAL B 1 29 ? 23.141 -2.639 -3.363 1 91.38 29 VAL B C 1
ATOM 3172 O O . VAL B 1 29 ? 24.219 -2.992 -2.879 1 91.38 29 VAL B O 1
ATOM 3175 N N . ARG B 1 30 ? 22.266 -3.514 -3.904 1 89.06 30 ARG B N 1
ATOM 3176 C CA . ARG B 1 30 ? 22.516 -4.945 -3.996 1 89.06 30 ARG B CA 1
ATOM 3177 C C . ARG B 1 30 ? 21.516 -5.629 -4.918 1 89.06 30 ARG B C 1
ATOM 3179 O O . ARG B 1 30 ? 20.484 -5.043 -5.262 1 89.06 30 ARG B O 1
ATOM 3186 N N . SER B 1 31 ? 21.891 -6.816 -5.238 1 86.69 31 SER B N 1
ATOM 3187 C CA . SER B 1 31 ? 20.953 -7.664 -5.961 1 86.69 31 SER B CA 1
ATOM 3188 C C . SER B 1 31 ? 19.953 -8.32 -5.012 1 86.69 31 SER B C 1
ATOM 3190 O O . SER B 1 31 ? 20.328 -8.75 -3.918 1 86.69 31 SER B O 1
ATOM 3192 N N . LEU B 1 32 ? 18.703 -8.273 -5.387 1 79.81 32 LEU B N 1
ATOM 3193 C CA . LEU B 1 32 ? 17.672 -8.938 -4.602 1 79.81 32 LEU B CA 1
ATOM 3194 C C . LEU B 1 32 ? 17.438 -10.359 -5.105 1 79.81 32 LEU B C 1
ATOM 3196 O O . LEU B 1 32 ? 16.641 -11.102 -4.535 1 79.81 32 LEU B O 1
ATOM 3200 N N . GLY B 1 33 ? 18.109 -10.719 -6.09 1 72.5 33 GLY B N 1
ATOM 3201 C CA . GLY B 1 33 ? 18.016 -12.07 -6.625 1 72.5 33 GLY B CA 1
ATOM 3202 C C . GLY B 1 33 ? 17.688 -12.102 -8.102 1 72.5 33 GLY B C 1
ATOM 3203 O O . GLY B 1 33 ? 17.328 -11.078 -8.688 1 72.5 33 GLY B O 1
ATOM 3204 N N . GLN B 1 34 ? 18 -13.227 -8.688 1 70.38 34 GLN B N 1
ATOM 3205 C CA . GLN B 1 34 ? 17.734 -13.5 -10.102 1 70.38 34 GLN B CA 1
ATOM 3206 C C . GLN B 1 34 ? 16.641 -14.547 -10.273 1 70.38 34 GLN B C 1
ATOM 3208 O O . GLN B 1 34 ? 16.594 -15.531 -9.531 1 70.38 34 GLN B O 1
ATOM 3213 N N . GLY B 1 35 ? 15.594 -14.133 -10.984 1 61.5 35 GLY B N 1
ATOM 3214 C CA . GLY B 1 35 ? 14.57 -15.109 -11.305 1 61.5 35 GLY B CA 1
ATOM 3215 C C . GLY B 1 35 ? 14.43 -15.359 -12.797 1 61.5 35 GLY B C 1
ATOM 3216 O O . GLY B 1 35 ? 15.289 -14.961 -13.578 1 61.5 35 GLY B O 1
ATOM 3217 N N . HIS B 1 36 ? 13.367 -16.156 -13.141 1 59.56 36 HIS B N 1
ATOM 3218 C CA . HIS B 1 36 ? 13.086 -16.547 -14.516 1 59.56 36 HIS B CA 1
ATOM 3219 C C . HIS B 1 36 ? 12.867 -15.32 -15.398 1 59.56 36 HIS B C 1
ATOM 3221 O O . HIS B 1 36 ? 13.188 -15.344 -16.594 1 59.56 36 HIS B O 1
ATOM 3227 N N . HIS B 1 37 ? 12.453 -14.32 -14.742 1 63.97 37 HIS B N 1
ATOM 3228 C CA . HIS B 1 37 ? 12.055 -13.172 -15.555 1 63.97 37 HIS B CA 1
ATOM 3229 C C . HIS B 1 37 ? 13.062 -12.039 -15.438 1 63.97 37 HIS B C 1
ATOM 3231 O O . HIS B 1 37 ? 12.812 -10.93 -15.922 1 63.97 37 HIS B O 1
ATOM 3237 N N . GLY B 1 38 ? 14.125 -12.266 -14.828 1 72.31 38 GLY B N 1
ATOM 3238 C CA . GLY B 1 38 ? 15.133 -11.227 -14.742 1 72.31 38 GLY B CA 1
ATOM 3239 C C . GLY B 1 38 ? 15.727 -11.078 -13.352 1 72.31 38 GLY B C 1
ATOM 3240 O O . GLY B 1 38 ? 15.555 -11.953 -12.5 1 72.31 38 GLY B O 1
ATOM 3241 N N . GLU B 1 39 ? 16.484 -10.055 -13.32 1 80.38 39 GLU B N 1
ATOM 3242 C CA . GLU B 1 39 ? 17.156 -9.742 -12.062 1 80.38 39 GLU B CA 1
ATOM 3243 C C . GLU B 1 39 ? 16.516 -8.531 -11.383 1 80.38 39 GLU B C 1
ATOM 3245 O O . GLU B 1 39 ? 16.203 -7.543 -12.047 1 80.38 39 GLU B O 1
ATOM 3250 N N . LEU B 1 40 ? 16.312 -8.695 -10.062 1 83.62 40 LEU B N 1
ATOM 3251 C CA . LEU B 1 40 ? 15.828 -7.57 -9.273 1 83.62 40 LEU B CA 1
ATOM 3252 C C . LEU B 1 40 ? 16.984 -6.898 -8.531 1 83.62 40 LEU B C 1
ATOM 3254 O O . LEU B 1 40 ? 17.766 -7.566 -7.848 1 83.62 40 LEU B O 1
ATOM 3258 N N . LEU B 1 41 ? 17.062 -5.57 -8.742 1 89.5 41 LEU B N 1
ATOM 3259 C CA . LEU B 1 41 ? 18.125 -4.773 -8.133 1 89.5 41 LEU B CA 1
ATOM 3260 C C . LEU B 1 41 ? 17.547 -3.766 -7.145 1 89.5 41 LEU B C 1
ATOM 3262 O O . LEU B 1 41 ? 16.594 -3.055 -7.465 1 89.5 41 LEU B O 1
ATOM 3266 N N . LEU B 1 42 ? 18.125 -3.844 -5.945 1 91.94 42 LEU B N 1
ATOM 3267 C CA . LEU B 1 42 ? 17.828 -2.77 -5.008 1 91.94 42 LEU B CA 1
ATOM 3268 C C . LEU B 1 42 ? 18.688 -1.544 -5.289 1 91.94 42 LEU B C 1
ATOM 3270 O O . LEU B 1 42 ? 19.906 -1.643 -5.344 1 91.94 42 LEU B O 1
ATOM 3274 N N . THR B 1 43 ? 18.047 -0.417 -5.484 1 92.69 43 THR B N 1
ATOM 3275 C CA . THR B 1 43 ? 18.75 0.8 -5.859 1 92.69 43 THR B CA 1
ATOM 3276 C C . THR B 1 43 ? 18.281 1.985 -5.027 1 92.69 43 THR B C 1
ATOM 3278 O O . THR B 1 43 ? 17.297 1.876 -4.281 1 92.69 43 THR B O 1
ATOM 3281 N N . ARG B 1 44 ? 19.031 3.068 -5.039 1 90.69 44 ARG B N 1
ATOM 3282 C CA . ARG B 1 44 ? 18.656 4.355 -4.465 1 90.69 44 ARG B CA 1
ATOM 3283 C C . ARG B 1 44 ? 18.953 5.496 -5.43 1 90.69 44 ARG B C 1
ATOM 3285 O O . ARG B 1 44 ? 20.016 5.516 -6.062 1 90.69 44 ARG B O 1
ATOM 3292 N N . GLN B 1 45 ? 18.062 6.379 -5.531 1 88.81 45 GLN B N 1
ATOM 3293 C CA . GLN B 1 45 ? 18.312 7.504 -6.426 1 88.81 45 GLN B CA 1
ATOM 3294 C C . GLN B 1 45 ? 19.453 8.375 -5.898 1 88.81 45 GLN B C 1
ATOM 3296 O O . GLN B 1 45 ? 19.531 8.641 -4.699 1 88.81 45 GLN B O 1
ATOM 3301 N N . ARG B 1 46 ? 20.203 8.797 -6.82 1 87.31 46 ARG B N 1
ATOM 3302 C CA . ARG B 1 46 ? 21.312 9.68 -6.496 1 87.31 46 ARG B CA 1
ATOM 3303 C C . ARG B 1 46 ? 20.891 11.141 -6.574 1 87.31 46 ARG B C 1
ATOM 3305 O O . ARG B 1 46 ? 20.281 11.562 -7.555 1 87.31 46 ARG B O 1
ATOM 3312 N N . TYR B 1 47 ? 21.156 11.773 -5.465 1 81.19 47 TYR B N 1
ATOM 3313 C CA . TYR B 1 47 ? 20.984 13.227 -5.406 1 81.19 47 TYR B CA 1
ATOM 3314 C C . TYR B 1 47 ? 22.312 13.914 -5.109 1 81.19 47 TYR B C 1
ATOM 3316 O O . TYR B 1 47 ? 23.281 13.266 -4.707 1 81.19 47 TYR B O 1
ATOM 3324 N N . ALA B 1 48 ? 22.453 15.242 -5.477 1 73.62 48 ALA B N 1
ATOM 3325 C CA . ALA B 1 48 ? 23.656 16 -5.145 1 73.62 48 ALA B CA 1
ATOM 3326 C C . ALA B 1 48 ? 24 15.859 -3.664 1 73.62 48 ALA B C 1
ATOM 3328 O O . ALA B 1 48 ? 25.172 15.75 -3.301 1 73.62 48 ALA B O 1
ATOM 3329 N N . GLY B 1 49 ? 23 15.711 -2.787 1 72.5 49 GLY B N 1
ATOM 3330 C CA . GLY B 1 49 ? 23.219 15.672 -1.35 1 72.5 49 GLY B CA 1
ATOM 3331 C C . GLY B 1 49 ? 23.172 14.266 -0.776 1 72.5 49 GLY B C 1
ATOM 3332 O O . GLY B 1 49 ? 23.141 14.094 0.443 1 72.5 49 GLY B O 1
ATOM 3333 N N . GLY B 1 50 ? 23.266 13.297 -1.649 1 79.44 50 GLY B N 1
ATOM 3334 C CA . GLY B 1 50 ? 23.25 11.938 -1.121 1 79.44 50 GLY B CA 1
ATOM 3335 C C . GLY B 1 50 ? 22.234 11.039 -1.812 1 79.44 50 GLY B C 1
ATOM 3336 O O . GLY B 1 50 ? 21.797 11.336 -2.922 1 79.44 50 GLY B O 1
ATOM 3337 N N . LEU B 1 51 ? 22.031 9.914 -1.188 1 82.69 51 LEU B N 1
ATOM 3338 C CA . LEU B 1 51 ? 21.125 8.914 -1.757 1 82.69 51 LEU B CA 1
ATOM 3339 C C . LEU B 1 51 ? 19.719 9.07 -1.204 1 82.69 51 LEU B C 1
ATOM 3341 O O . LEU B 1 51 ? 19.531 9.414 -0.033 1 82.69 51 LEU B O 1
ATOM 3345 N N . GLY B 1 52 ? 18.797 8.898 -2.104 1 83.06 52 GLY B N 1
ATOM 3346 C CA . GLY B 1 52 ? 17.406 8.938 -1.72 1 83.06 52 GLY B CA 1
ATOM 3347 C C . GLY B 1 52 ? 16.875 7.598 -1.244 1 83.06 52 GLY B C 1
ATOM 3348 O O . GLY B 1 52 ? 17.594 6.832 -0.604 1 83.06 52 GLY B O 1
ATOM 3349 N N . GLY B 1 53 ? 15.625 7.434 -1.427 1 80.25 53 GLY B N 1
ATOM 3350 C CA . GLY B 1 53 ? 14.969 6.219 -0.97 1 80.25 53 GLY B CA 1
ATOM 3351 C C . GLY B 1 53 ? 15.219 5.027 -1.872 1 80.25 53 GLY B C 1
ATOM 3352 O O . GLY B 1 53 ? 15.805 5.168 -2.949 1 80.25 53 GLY B O 1
ATOM 3353 N N . TYR B 1 54 ? 14.859 3.879 -1.404 1 86.19 54 TYR B N 1
ATOM 3354 C CA . TYR B 1 54 ? 15.07 2.619 -2.107 1 86.19 54 TYR B CA 1
ATOM 3355 C C . TYR B 1 54 ? 14.078 2.451 -3.246 1 86.19 54 TYR B C 1
ATOM 3357 O O . TYR B 1 54 ? 12.914 2.861 -3.129 1 86.19 54 TYR B O 1
ATOM 3365 N N . THR B 1 55 ? 14.547 1.961 -4.309 1 87.94 55 THR B N 1
ATOM 3366 C CA . THR B 1 55 ? 13.75 1.544 -5.457 1 87.94 55 THR B CA 1
ATOM 3367 C C . THR B 1 55 ? 14.234 0.198 -5.992 1 87.94 55 THR B C 1
ATOM 3369 O O . THR B 1 55 ? 15.422 -0.12 -5.902 1 87.94 55 THR B O 1
ATOM 3372 N N . VAL B 1 56 ? 13.289 -0.57 -6.555 1 90.06 56 VAL B N 1
ATOM 3373 C CA . VAL B 1 56 ? 13.664 -1.849 -7.148 1 90.06 56 VAL B CA 1
ATOM 3374 C C . VAL B 1 56 ? 13.672 -1.727 -8.672 1 90.06 56 VAL B C 1
ATOM 3376 O O . VAL B 1 56 ? 12.75 -1.157 -9.258 1 90.06 56 VAL B O 1
ATOM 3379 N N . VAL B 1 57 ? 14.695 -2.209 -9.242 1 89.62 57 VAL B N 1
ATOM 3380 C CA . VAL B 1 57 ? 14.812 -2.227 -10.703 1 89.62 57 VAL B CA 1
ATOM 3381 C C . VAL B 1 57 ? 14.898 -3.67 -11.195 1 89.62 57 VAL B C 1
ATOM 3383 O O . VAL B 1 57 ? 15.734 -4.445 -10.727 1 89.62 57 VAL B O 1
ATOM 3386 N N . LYS B 1 58 ? 13.953 -3.979 -12.031 1 83.56 58 LYS B N 1
ATOM 3387 C CA . LYS B 1 58 ? 14.008 -5.273 -12.695 1 83.56 58 LYS B CA 1
ATOM 3388 C C . LYS B 1 58 ? 14.719 -5.164 -14.047 1 83.56 58 LYS B C 1
ATOM 3390 O O . LYS B 1 58 ? 14.328 -4.363 -14.898 1 83.56 58 LYS B O 1
ATOM 3395 N N . ARG B 1 59 ? 15.742 -5.945 -14.164 1 81.5 59 ARG B N 1
ATOM 3396 C CA . ARG B 1 59 ? 16.516 -6.039 -15.398 1 81.5 59 ARG B CA 1
ATOM 3397 C C . ARG B 1 59 ? 16.328 -7.395 -16.062 1 81.5 59 ARG B C 1
ATOM 3399 O O . ARG B 1 59 ? 16.422 -8.438 -15.414 1 81.5 59 ARG B O 1
ATOM 3406 N N . LEU B 1 60 ? 15.969 -7.336 -17.375 1 69.62 60 LEU B N 1
ATOM 3407 C CA . LEU B 1 60 ? 15.75 -8.586 -18.094 1 69.62 60 LEU B CA 1
ATOM 3408 C C . LEU B 1 60 ? 17.078 -9.289 -18.375 1 69.62 60 LEU B C 1
ATOM 3410 O O . LEU B 1 60 ? 18.094 -8.633 -18.594 1 69.62 60 LEU B O 1
ATOM 3414 N N . ASN B 1 61 ? 17.109 -10.594 -18.062 1 62.38 61 ASN B N 1
ATOM 3415 C CA . ASN B 1 61 ? 18.312 -11.383 -18.328 1 62.38 61 ASN B CA 1
ATOM 3416 C C . ASN B 1 61 ? 18.688 -11.359 -19.797 1 62.38 61 ASN B C 1
ATOM 3418 O O . ASN B 1 61 ? 19.875 -11.375 -20.141 1 62.38 61 ASN B O 1
ATOM 3422 N N . ARG B 1 62 ? 17.812 -11.758 -20.766 1 55.97 62 ARG B N 1
ATOM 3423 C CA . ARG B 1 62 ? 18.172 -12.102 -22.141 1 55.97 62 ARG B CA 1
ATOM 3424 C C . ARG B 1 62 ? 18.234 -10.852 -23.016 1 55.97 62 ARG B C 1
ATOM 3426 O O . ARG B 1 62 ? 17.562 -9.859 -22.734 1 55.97 62 ARG B O 1
ATOM 3433 N N . VAL B 1 63 ? 19.391 -10.93 -23.844 1 53.19 63 VAL B N 1
ATOM 3434 C CA . VAL B 1 63 ? 19.469 -9.969 -24.953 1 53.19 63 VAL B CA 1
ATOM 3435 C C . VAL B 1 63 ? 18.078 -9.781 -25.562 1 53.19 63 VAL B C 1
ATOM 3437 O O . VAL B 1 63 ? 17.469 -10.742 -26.047 1 53.19 63 VAL B O 1
ATOM 3440 N N . VAL B 1 64 ? 17.469 -8.766 -25.172 1 56.59 64 VAL B N 1
ATOM 3441 C CA . VAL B 1 64 ? 16.094 -8.477 -25.562 1 56.59 64 VAL B CA 1
ATOM 3442 C C . VAL B 1 64 ? 16 -8.453 -27.094 1 56.59 64 VAL B C 1
ATOM 3444 O O . VAL B 1 64 ? 16.672 -7.652 -27.75 1 56.59 64 VAL B O 1
ATOM 3447 N N . ARG B 1 65 ? 15.781 -9.766 -27.719 1 63.44 65 ARG B N 1
ATOM 3448 C CA . ARG B 1 65 ? 15.281 -9.648 -29.094 1 63.44 65 ARG B CA 1
ATOM 3449 C C . ARG B 1 65 ? 14.156 -8.625 -29.188 1 63.44 65 ARG B C 1
ATOM 3451 O O . ARG B 1 65 ? 13.547 -8.273 -28.172 1 63.44 65 ARG B O 1
ATOM 3458 N N . GLN B 1 66 ? 14.094 -7.98 -30.266 1 67.75 66 GLN B N 1
ATOM 3459 C CA . GLN B 1 66 ? 13.047 -6.992 -30.516 1 67.75 66 GLN B CA 1
ATOM 3460 C C . GLN B 1 66 ? 11.703 -7.469 -29.969 1 67.75 66 GLN B C 1
ATOM 3462 O O . GLN B 1 66 ? 10.938 -6.68 -29.406 1 67.75 66 GLN B O 1
ATOM 3467 N N . GLU B 1 67 ? 11.5 -8.789 -30.172 1 67.12 67 GLU B N 1
ATOM 3468 C CA . GLU B 1 67 ? 10.242 -9.367 -29.703 1 67.12 67 GLU B CA 1
ATOM 3469 C C . GLU B 1 67 ? 10.148 -9.336 -28.188 1 67.12 67 GLU B C 1
ATOM 3471 O O . GLU B 1 67 ? 9.07 -9.094 -27.641 1 67.12 67 GLU B O 1
ATOM 3476 N N . ASP B 1 68 ? 11.336 -9.453 -27.578 1 66.75 68 ASP B N 1
ATOM 3477 C CA . ASP B 1 68 ? 11.367 -9.453 -26.125 1 66.75 68 ASP B CA 1
ATOM 3478 C C . ASP B 1 68 ? 11.094 -8.055 -25.578 1 66.75 68 ASP B C 1
ATOM 3480 O O . ASP B 1 68 ? 10.398 -7.902 -24.562 1 66.75 68 ASP B O 1
ATOM 3484 N N . TYR B 1 69 ? 11.516 -7.168 -26.328 1 70.81 69 TYR B N 1
ATOM 3485 C CA . TYR B 1 69 ? 11.305 -5.781 -25.922 1 70.81 69 TYR B CA 1
ATOM 3486 C C . TYR B 1 69 ? 9.828 -5.41 -26 1 70.81 69 TYR B C 1
ATOM 3488 O O . TYR B 1 69 ? 9.289 -4.793 -25.078 1 70.81 69 TYR B O 1
ATOM 3496 N N . GLN B 1 70 ? 9.289 -5.734 -27.094 1 72.88 70 GLN B N 1
ATOM 3497 C CA . GLN B 1 70 ? 7.875 -5.402 -27.281 1 72.88 70 GLN B CA 1
ATOM 3498 C C . GLN B 1 70 ? 7.02 -6.039 -26.188 1 72.88 70 GLN B C 1
ATOM 3500 O O . GLN B 1 70 ? 6.066 -5.426 -25.703 1 72.88 70 GLN B O 1
ATOM 3505 N N . ARG B 1 71 ? 7.461 -7.16 -25.828 1 69.44 71 ARG B N 1
ATOM 3506 C CA . ARG B 1 71 ? 6.75 -7.863 -24.766 1 69.44 71 ARG B CA 1
ATOM 3507 C C . ARG B 1 71 ? 6.906 -7.141 -23.438 1 69.44 71 ARG B C 1
ATOM 3509 O O . ARG B 1 71 ? 5.941 -7.004 -22.688 1 69.44 71 ARG B O 1
ATOM 3516 N N . LEU B 1 72 ? 8.07 -6.77 -23.203 1 70.44 72 LEU B N 1
ATOM 3517 C CA . LEU B 1 72 ? 8.328 -6.07 -21.953 1 70.44 72 LEU B CA 1
ATOM 3518 C C . LEU B 1 72 ? 7.559 -4.754 -21.891 1 70.44 72 LEU B C 1
ATOM 3520 O O . LEU B 1 72 ? 7.055 -4.371 -20.828 1 70.44 72 LEU B O 1
ATOM 3524 N N . VAL B 1 73 ? 7.508 -4.145 -23.031 1 76.19 73 VAL B N 1
ATOM 3525 C CA . VAL B 1 73 ? 6.801 -2.873 -23.125 1 76.19 73 VAL B CA 1
ATOM 3526 C C . VAL B 1 73 ? 5.32 -3.086 -22.828 1 76.19 73 VAL B C 1
ATOM 3528 O O . VAL B 1 73 ? 4.711 -2.307 -22.094 1 76.19 73 VAL B O 1
ATOM 3531 N N . GLU B 1 74 ? 4.844 -4.125 -23.359 1 73.62 74 GLU B N 1
ATOM 3532 C CA . GLU B 1 74 ? 3.438 -4.434 -23.109 1 73.62 74 GLU B CA 1
ATOM 3533 C C . GLU B 1 74 ? 3.207 -4.816 -21.656 1 73.62 74 GLU B C 1
ATOM 3535 O O . GLU B 1 74 ? 2.211 -4.414 -21.047 1 73.62 74 GLU B O 1
ATOM 3540 N N . GLU B 1 75 ? 4.105 -5.551 -21.141 1 72.44 75 GLU B N 1
ATOM 3541 C CA . GLU B 1 75 ? 4.07 -5.879 -19.719 1 72.44 75 GLU B CA 1
ATOM 3542 C C . GLU B 1 75 ? 4.082 -4.617 -18.859 1 72.44 75 GLU B C 1
ATOM 3544 O O . GLU B 1 75 ? 3.256 -4.465 -17.969 1 72.44 75 GLU B O 1
ATOM 3549 N N . ALA B 1 76 ? 5.016 -3.83 -19.219 1 79.19 76 ALA B N 1
ATOM 3550 C CA . ALA B 1 76 ? 5.152 -2.592 -18.469 1 79.19 76 ALA B CA 1
ATOM 3551 C C . ALA B 1 76 ? 3.883 -1.748 -18.547 1 79.19 76 ALA B C 1
ATOM 3553 O O . ALA B 1 76 ? 3.441 -1.171 -17.562 1 79.19 76 ALA B O 1
ATOM 3554 N N . ARG B 1 77 ? 3.355 -1.772 -19.688 1 82.38 77 ARG B N 1
ATOM 3555 C CA . ARG B 1 77 ? 2.16 -0.97 -19.922 1 82.38 77 ARG B CA 1
ATOM 3556 C C . ARG B 1 77 ? 0.977 -1.496 -19.125 1 82.38 77 ARG B C 1
ATOM 3558 O O . ARG B 1 77 ? 0.287 -0.728 -18.453 1 82.38 77 ARG B O 1
ATOM 3565 N N . LEU B 1 78 ? 0.781 -2.811 -19.156 1 78.62 78 LEU B N 1
ATOM 3566 C CA . LEU B 1 78 ? -0.347 -3.42 -18.453 1 78.62 78 LEU B CA 1
ATOM 3567 C C . LEU B 1 78 ? -0.094 -3.471 -16.953 1 78.62 78 LEU B C 1
ATOM 3569 O O . LEU B 1 78 ? -0.978 -3.143 -16.156 1 78.62 78 LEU B O 1
ATOM 3573 N N . ALA B 1 79 ? 1.102 -3.865 -16.609 1 83 79 ALA B N 1
ATOM 3574 C CA . ALA B 1 79 ? 1.465 -3.914 -15.203 1 83 79 ALA B CA 1
ATOM 3575 C C . ALA B 1 79 ? 1.382 -2.529 -14.562 1 83 79 ALA B C 1
ATOM 3577 O O . ALA B 1 79 ? 1.01 -2.396 -13.398 1 83 79 ALA B O 1
ATOM 3578 N N . GLY B 1 80 ? 1.731 -1.592 -15.359 1 82.94 80 GLY B N 1
ATOM 3579 C CA . GLY B 1 80 ? 1.686 -0.223 -14.875 1 82.94 80 GLY B CA 1
ATOM 3580 C C . GLY B 1 80 ? 0.281 0.243 -14.531 1 82.94 80 GLY B C 1
ATOM 3581 O O . GLY B 1 80 ? 0.104 1.208 -13.789 1 82.94 80 GLY B O 1
ATOM 3582 N N . GLN B 1 81 ? -0.647 -0.469 -15.016 1 83.31 81 GLN B N 1
ATOM 3583 C CA . GLN B 1 81 ? -2.035 -0.079 -14.789 1 83.31 81 GLN B CA 1
ATOM 3584 C C . GLN B 1 81 ? -2.566 -0.673 -13.484 1 83.31 81 GLN B C 1
ATOM 3586 O O . GLN B 1 81 ? -3.604 -0.241 -12.984 1 83.31 81 GLN B O 1
ATOM 3591 N N . MET B 1 82 ? -1.941 -1.624 -13.047 1 88.5 82 MET B N 1
ATOM 3592 C CA . MET B 1 82 ? -2.422 -2.301 -11.852 1 88.5 82 MET B CA 1
ATOM 3593 C C . MET B 1 82 ? -1.975 -1.561 -10.594 1 88.5 82 MET B C 1
ATOM 3595 O O . MET B 1 82 ? -0.776 -1.413 -10.344 1 88.5 82 MET B O 1
ATOM 3599 N N . ARG B 1 83 ? -2.938 -1.039 -9.914 1 90.19 83 ARG B N 1
ATOM 3600 C CA . ARG B 1 83 ? -2.719 -0.391 -8.625 1 90.19 83 ARG B CA 1
ATOM 3601 C C . ARG B 1 83 ? -3.613 -0.996 -7.547 1 90.19 83 ARG B C 1
ATOM 3603 O O . ARG B 1 83 ? -4.828 -0.793 -7.559 1 90.19 83 ARG B O 1
ATOM 3610 N N . HIS B 1 84 ? -3.062 -1.734 -6.77 1 94.56 84 HIS B N 1
ATOM 3611 C CA . HIS B 1 84 ? -3.768 -2.416 -5.688 1 94.56 84 HIS B CA 1
ATOM 3612 C C . HIS B 1 84 ? -2.873 -2.588 -4.469 1 94.56 84 HIS B C 1
ATOM 3614 O O . HIS B 1 84 ? -1.676 -2.854 -4.602 1 94.56 84 HIS B O 1
ATOM 3620 N N . PRO B 1 85 ? -3.471 -2.475 -3.254 1 95.25 85 PRO B N 1
ATOM 3621 C CA . PRO B 1 85 ? -2.654 -2.602 -2.045 1 95.25 85 PRO B CA 1
ATOM 3622 C C . PRO B 1 85 ? -1.959 -3.957 -1.941 1 95.25 85 PRO B C 1
ATOM 3624 O O . PRO B 1 85 ? -0.96 -4.09 -1.229 1 95.25 85 PRO B O 1
ATOM 3627 N N . ASN B 1 86 ? -2.465 -4.961 -2.639 1 97.56 86 ASN B N 1
ATOM 3628 C CA . ASN B 1 86 ? -1.922 -6.312 -2.516 1 97.56 86 ASN B CA 1
ATOM 3629 C C . ASN B 1 86 ? -1.116 -6.707 -3.75 1 97.56 86 ASN B C 1
ATOM 3631 O O . ASN B 1 86 ? -0.898 -7.891 -4 1 97.56 86 ASN B O 1
ATOM 3635 N N . ILE B 1 87 ? -0.741 -5.77 -4.566 1 95 87 ILE B N 1
ATOM 3636 C CA . ILE B 1 87 ? 0.093 -6 -5.742 1 95 87 ILE B CA 1
ATOM 3637 C C . ILE B 1 87 ? 1.248 -5 -5.758 1 95 87 ILE B C 1
ATOM 3639 O O . ILE B 1 87 ? 1.038 -3.797 -5.59 1 95 87 ILE B O 1
ATOM 3643 N N . LEU B 1 88 ? 2.43 -5.52 -5.879 1 92.19 88 LEU B N 1
ATOM 3644 C CA . LEU B 1 88 ? 3.566 -4.625 -6.055 1 92.19 88 LEU B CA 1
ATOM 3645 C C . LEU B 1 88 ? 3.439 -3.836 -7.352 1 92.19 88 LEU B C 1
ATOM 3647 O O . LEU B 1 88 ? 3.307 -4.422 -8.43 1 92.19 88 LEU B O 1
ATOM 3651 N N . ALA B 1 89 ? 3.578 -2.576 -7.293 1 90.81 89 ALA B N 1
ATOM 3652 C CA . ALA B 1 89 ? 3.25 -1.721 -8.43 1 90.81 89 ALA B CA 1
ATOM 3653 C C . ALA B 1 89 ? 4.473 -1.502 -9.32 1 90.81 89 ALA B C 1
ATOM 3655 O O . ALA B 1 89 ? 5.566 -1.22 -8.828 1 90.81 89 ALA B O 1
ATOM 3656 N N . VAL B 1 90 ? 4.27 -1.685 -10.602 1 88.31 90 VAL B N 1
ATOM 3657 C CA . VAL B 1 90 ? 5.246 -1.229 -11.586 1 88.31 90 VAL B CA 1
ATOM 3658 C C . VAL B 1 90 ? 5.125 0.28 -11.773 1 88.31 90 VAL B C 1
ATOM 3660 O O . VAL B 1 90 ? 4.031 0.793 -12.023 1 88.31 90 VAL B O 1
ATOM 3663 N N . GLN B 1 91 ? 6.184 0.927 -11.672 1 87.25 91 GLN B N 1
ATOM 3664 C CA . GLN B 1 91 ? 6.152 2.387 -11.672 1 87.25 91 GLN B CA 1
ATOM 3665 C C . GLN B 1 91 ? 6.422 2.941 -13.07 1 87.25 91 GLN B C 1
ATOM 3667 O O . GLN B 1 91 ? 5.758 3.881 -13.508 1 87.25 91 GLN B O 1
ATOM 3672 N N . MET B 1 92 ? 7.395 2.396 -13.734 1 85.19 92 MET B N 1
ATOM 3673 C CA . MET B 1 92 ? 7.727 2.924 -15.055 1 85.19 92 MET B CA 1
ATOM 3674 C C . MET B 1 92 ? 8.672 1.983 -15.797 1 85.19 92 MET B C 1
ATOM 3676 O O . MET B 1 92 ? 9.352 1.162 -15.172 1 85.19 92 MET B O 1
ATOM 3680 N N . LEU B 1 93 ? 8.602 2.078 -17.062 1 85.88 93 LEU B N 1
ATOM 3681 C CA . LEU B 1 93 ? 9.625 1.498 -17.922 1 85.88 93 LEU B CA 1
ATOM 3682 C C . LEU B 1 93 ? 10.672 2.541 -18.297 1 85.88 93 LEU B C 1
ATOM 3684 O O . LEU B 1 93 ? 10.328 3.6 -18.844 1 85.88 93 LEU B O 1
ATOM 3688 N N . GLY B 1 94 ? 11.812 2.305 -17.891 1 86.25 94 GLY B N 1
ATOM 3689 C CA . GLY B 1 94 ? 12.93 3.158 -18.25 1 86.25 94 GLY B CA 1
ATOM 3690 C C . GLY B 1 94 ? 14.023 2.422 -19 1 86.25 94 GLY B C 1
ATOM 3691 O O . GLY B 1 94 ? 13.758 1.436 -19.688 1 86.25 94 GLY B O 1
ATOM 3692 N N . GLY B 1 95 ? 15.188 3.062 -18.984 1 81.81 95 GLY B N 1
ATOM 3693 C CA . GLY B 1 95 ? 16.297 2.477 -19.703 1 81.81 95 GLY B CA 1
ATOM 3694 C C . GLY B 1 95 ? 16.281 2.768 -21.188 1 81.81 95 GLY B C 1
ATOM 3695 O O . GLY B 1 95 ? 15.867 3.854 -21.609 1 81.81 95 GLY B O 1
ATOM 3696 N N . SER B 1 96 ? 16.938 1.824 -21.922 1 78.31 96 SER B N 1
ATOM 3697 C CA . SER B 1 96 ? 16.969 1.901 -23.375 1 78.31 96 SER B CA 1
ATOM 3698 C C . SER B 1 96 ? 16.391 0.65 -24.016 1 78.31 96 SER B C 1
ATOM 3700 O O . SER B 1 96 ? 16.078 -0.322 -23.312 1 78.31 96 SER B O 1
ATOM 3702 N N . ALA B 1 97 ? 16.125 0.73 -25.266 1 75.12 97 ALA B N 1
ATOM 3703 C CA . ALA B 1 97 ? 15.625 -0.445 -25.969 1 75.12 97 ALA B CA 1
ATOM 3704 C C . ALA B 1 97 ? 16.578 -1.63 -25.812 1 75.12 97 ALA B C 1
ATOM 3706 O O . ALA B 1 97 ? 16.141 -2.781 -25.75 1 75.12 97 ALA B O 1
ATOM 3707 N N . ALA B 1 98 ? 17.844 -1.269 -25.703 1 77.12 98 ALA B N 1
ATOM 3708 C CA . ALA B 1 98 ? 18.844 -2.32 -25.578 1 77.12 98 ALA B CA 1
ATOM 3709 C C . ALA B 1 98 ? 18.891 -2.869 -24.156 1 77.12 98 ALA B C 1
ATOM 3711 O O . ALA B 1 98 ? 19.234 -4.035 -23.938 1 77.12 98 ALA B O 1
ATOM 3712 N N . GLU B 1 99 ? 18.516 -2.008 -23.219 1 82.12 99 GLU B N 1
ATOM 3713 C CA . GLU B 1 99 ? 18.516 -2.391 -21.812 1 82.12 99 GLU B CA 1
ATOM 3714 C C . GLU B 1 99 ? 17.297 -1.825 -21.078 1 82.12 99 GLU B C 1
ATOM 3716 O O . GLU B 1 99 ? 17.438 -0.909 -20.266 1 82.12 99 GLU B O 1
ATOM 3721 N N . PRO B 1 100 ? 16.188 -2.484 -21.406 1 82.38 100 PRO B N 1
ATOM 3722 C CA . PRO B 1 100 ? 15 -1.987 -20.703 1 82.38 100 PRO B CA 1
ATOM 3723 C C . PRO B 1 100 ? 15.031 -2.271 -19.203 1 82.38 100 PRO B C 1
ATOM 3725 O O . PRO B 1 100 ? 15.516 -3.326 -18.781 1 82.38 100 PRO B O 1
ATOM 3728 N N . LEU B 1 101 ? 14.641 -1.324 -18.453 1 85.81 101 LEU B N 1
ATOM 3729 C CA . LEU B 1 101 ? 14.586 -1.396 -17 1 85.81 101 LEU B CA 1
ATOM 3730 C C . LEU B 1 101 ? 13.172 -1.137 -16.484 1 85.81 101 LEU B C 1
ATOM 3732 O O . LEU B 1 101 ? 12.562 -0.125 -16.844 1 85.81 101 LEU B O 1
ATOM 3736 N N . LEU B 1 102 ? 12.703 -2.109 -15.781 1 86.75 102 LEU B N 1
ATOM 3737 C CA . LEU B 1 102 ? 11.406 -1.917 -15.148 1 86.75 102 LEU B CA 1
ATOM 3738 C C . LEU B 1 102 ? 11.562 -1.435 -13.711 1 86.75 102 LEU B C 1
ATOM 3740 O O . LEU B 1 102 ? 12.172 -2.123 -12.883 1 86.75 102 LEU B O 1
ATOM 3744 N N . PHE B 1 103 ? 11.094 -0.255 -13.461 1 88.38 103 PHE B N 1
ATOM 3745 C CA . PHE B 1 103 ? 11.117 0.272 -12.102 1 88.38 103 PHE B CA 1
ATOM 3746 C C . PHE B 1 103 ? 9.875 -0.166 -11.336 1 88.38 103 PHE B C 1
ATOM 3748 O O . PHE B 1 103 ? 8.75 0.037 -11.797 1 88.38 103 PHE B O 1
ATOM 3755 N N . VAL B 1 104 ? 10.117 -0.781 -10.203 1 89.5 104 VAL B N 1
ATOM 3756 C CA . VAL B 1 104 ? 9.055 -1.358 -9.375 1 89.5 104 VAL B CA 1
ATOM 3757 C C . VAL B 1 104 ? 9.117 -0.771 -7.969 1 89.5 104 VAL B C 1
ATOM 3759 O O . VAL B 1 104 ? 10.195 -0.418 -7.484 1 89.5 104 VAL B O 1
ATOM 3762 N N . GLU B 1 105 ? 7.992 -0.63 -7.336 1 89.69 105 GLU B N 1
ATOM 3763 C CA . GLU B 1 105 ? 7.938 -0.09 -5.98 1 89.69 105 GLU B CA 1
ATOM 3764 C C . GLU B 1 105 ? 8.758 -0.94 -5.016 1 89.69 105 GLU B C 1
ATOM 3766 O O . GLU B 1 105 ? 8.828 -2.162 -5.164 1 89.69 105 GLU B O 1
ATOM 3771 N N . TYR B 1 106 ? 9.391 -0.217 -4.113 1 89.69 106 TYR B N 1
ATOM 3772 C CA . TYR B 1 106 ? 10.078 -0.925 -3.039 1 89.69 106 TYR B CA 1
ATOM 3773 C C . TYR B 1 106 ? 9.188 -1.057 -1.812 1 89.69 106 TYR B C 1
ATOM 3775 O O . TYR B 1 106 ? 8.57 -0.081 -1.381 1 89.69 106 TYR B O 1
ATOM 3783 N N . THR B 1 107 ? 9.07 -2.236 -1.324 1 90.12 107 THR B N 1
ATOM 3784 C CA . THR B 1 107 ? 8.453 -2.525 -0.036 1 90.12 107 THR B CA 1
ATOM 3785 C C . THR B 1 107 ? 9.383 -3.357 0.84 1 90.12 107 THR B C 1
ATOM 3787 O O . THR B 1 107 ? 9.773 -4.465 0.466 1 90.12 107 THR B O 1
ATOM 3790 N N . GLU B 1 108 ? 9.773 -2.746 1.95 1 89.88 108 GLU B N 1
ATOM 3791 C CA . GLU B 1 108 ? 10.625 -3.49 2.871 1 89.88 108 GLU B CA 1
ATOM 3792 C C . GLU B 1 108 ? 9.883 -4.676 3.477 1 89.88 108 GLU B C 1
ATOM 3794 O O . GLU B 1 108 ? 8.766 -4.523 3.99 1 89.88 108 GLU B O 1
ATOM 3799 N N . GLY B 1 109 ? 10.453 -5.797 3.328 1 91.88 109 GLY B N 1
ATOM 3800 C CA . GLY B 1 109 ? 9.797 -6.977 3.859 1 91.88 109 GLY B CA 1
ATOM 3801 C C . GLY B 1 109 ? 10.492 -8.273 3.479 1 91.88 109 GLY B C 1
ATOM 3802 O O . GLY B 1 109 ? 11.672 -8.266 3.117 1 91.88 109 GLY B O 1
ATOM 3803 N N . GLN B 1 110 ? 9.766 -9.375 3.738 1 91.94 110 GLN B N 1
ATOM 3804 C CA . GLN B 1 110 ? 10.281 -10.719 3.469 1 91.94 110 GLN B CA 1
ATOM 3805 C C . GLN B 1 110 ? 9.328 -11.5 2.578 1 91.94 110 GLN B C 1
ATOM 3807 O O . GLN B 1 110 ? 8.109 -11.336 2.67 1 91.94 110 GLN B O 1
ATOM 3812 N N . ARG B 1 111 ? 9.953 -12.312 1.788 1 90.44 111 ARG B N 1
ATOM 3813 C CA . ARG B 1 111 ? 9.125 -13.227 1.005 1 90.44 111 ARG B CA 1
ATOM 3814 C C . ARG B 1 111 ? 8.484 -14.281 1.895 1 90.44 111 ARG B C 1
ATOM 3816 O O . ARG B 1 111 ? 9.117 -14.789 2.824 1 90.44 111 ARG B O 1
ATOM 3823 N N . LEU B 1 112 ? 7.234 -14.594 1.626 1 94.5 112 LEU B N 1
ATOM 3824 C CA . LEU B 1 112 ? 6.52 -15.594 2.412 1 94.5 112 LEU B CA 1
ATOM 3825 C C . LEU B 1 112 ? 7.281 -16.922 2.43 1 94.5 112 LEU B C 1
ATOM 3827 O O . LEU B 1 112 ? 7.328 -17.594 3.457 1 94.5 112 LEU B O 1
ATOM 3831 N N . GLY B 1 113 ? 7.906 -17.281 1.256 1 91 113 GLY B N 1
ATOM 3832 C CA . GLY B 1 113 ? 8.688 -18.5 1.21 1 91 113 GLY B CA 1
ATOM 3833 C C . GLY B 1 113 ? 9.805 -18.531 2.24 1 91 113 GLY B C 1
ATOM 3834 O O . GLY B 1 113 ? 10.047 -19.578 2.863 1 91 113 GLY B O 1
ATOM 3835 N N . ASP B 1 114 ? 10.438 -17.422 2.453 1 88.69 114 ASP B N 1
ATOM 3836 C CA . ASP B 1 114 ? 11.508 -17.328 3.439 1 88.69 114 ASP B CA 1
ATOM 3837 C C . ASP B 1 114 ? 10.953 -17.438 4.859 1 88.69 114 ASP B C 1
ATOM 3839 O O . ASP B 1 114 ? 11.555 -18.078 5.719 1 88.69 114 ASP B O 1
ATOM 3843 N N . VAL B 1 115 ? 9.867 -16.812 5.078 1 94.06 115 VAL B N 1
ATOM 3844 C CA . VAL B 1 115 ? 9.227 -16.859 6.387 1 94.06 115 VAL B CA 1
ATOM 3845 C C . VAL B 1 115 ? 8.797 -18.297 6.707 1 94.06 115 VAL B C 1
ATOM 3847 O O . VAL B 1 115 ? 8.969 -18.766 7.836 1 94.06 115 VAL B O 1
ATOM 3850 N N . MET B 1 116 ? 8.258 -18.969 5.727 1 92.25 116 MET B N 1
ATOM 3851 C CA . MET B 1 116 ? 7.836 -20.344 5.898 1 92.25 116 MET B CA 1
ATOM 3852 C C . MET B 1 116 ? 9.023 -21.234 6.242 1 92.25 116 MET B C 1
ATOM 3854 O O . MET B 1 116 ? 8.922 -22.109 7.117 1 92.25 116 MET B O 1
ATOM 3858 N N . ARG B 1 117 ? 10.086 -21.016 5.648 1 88.44 117 ARG B N 1
ATOM 3859 C CA . ARG B 1 117 ? 11.289 -21.781 5.918 1 88.44 117 ARG B CA 1
ATOM 3860 C C . ARG B 1 117 ? 11.797 -21.531 7.336 1 88.44 117 ARG B C 1
ATOM 3862 O O . ARG B 1 117 ? 12.195 -22.469 8.031 1 88.44 117 ARG B O 1
ATOM 3869 N N . ARG B 1 118 ? 11.797 -20.344 7.691 1 90.06 118 ARG B N 1
ATOM 3870 C CA . ARG B 1 118 ? 12.219 -20 9.047 1 90.06 118 ARG B CA 1
ATOM 3871 C C . ARG B 1 118 ? 11.32 -20.656 10.086 1 90.06 118 ARG B C 1
ATOM 3873 O O . ARG B 1 118 ? 11.805 -21.156 11.102 1 90.06 118 ARG B O 1
ATOM 3880 N N . ALA B 1 119 ? 10.086 -20.578 9.836 1 91.25 119 ALA B N 1
ATOM 3881 C CA . ALA B 1 119 ? 9.133 -21.203 10.75 1 91.25 119 ALA B CA 1
ATOM 3882 C C . ALA B 1 119 ? 9.391 -22.703 10.859 1 91.25 119 ALA B C 1
ATOM 3884 O O . ALA B 1 119 ? 9.391 -23.266 11.961 1 91.25 119 ALA B O 1
ATOM 3885 N N . GLU B 1 120 ? 9.617 -23.297 9.727 1 86.44 120 GLU B N 1
ATOM 3886 C CA . GLU B 1 120 ? 9.906 -24.719 9.703 1 86.44 120 GLU B CA 1
ATOM 3887 C C . GLU B 1 120 ? 11.156 -25.047 10.523 1 86.44 120 GLU B C 1
ATOM 3889 O O . GLU B 1 120 ? 11.148 -25.969 11.336 1 86.44 120 GLU B O 1
ATOM 3894 N N . ARG B 1 121 ? 12.133 -24.312 10.352 1 85.19 121 ARG B N 1
ATOM 3895 C CA . ARG B 1 121 ? 13.391 -24.516 11.055 1 85.19 121 ARG B CA 1
ATOM 3896 C C . ARG B 1 121 ? 13.219 -24.328 12.562 1 85.19 121 ARG B C 1
ATOM 3898 O O . ARG B 1 121 ? 13.852 -25.016 13.352 1 85.19 121 ARG B O 1
ATOM 3905 N N . ALA B 1 122 ? 12.406 -23.453 12.891 1 88.25 122 ALA B N 1
ATOM 3906 C CA . ALA B 1 122 ? 12.172 -23.156 14.297 1 88.25 122 ALA B CA 1
ATOM 3907 C C . ALA B 1 122 ? 11.148 -24.109 14.898 1 88.25 122 ALA B C 1
ATOM 3909 O O . ALA B 1 122 ? 10.875 -24.062 16.109 1 88.25 122 ALA B O 1
ATOM 3910 N N . GLY B 1 123 ? 10.586 -24.984 14.094 1 89 123 GLY B N 1
ATOM 3911 C CA . GLY B 1 123 ? 9.555 -25.891 14.57 1 89 123 GLY B CA 1
ATOM 3912 C C . GLY B 1 123 ? 8.281 -25.188 14.992 1 89 123 GLY B C 1
ATOM 3913 O O . GLY B 1 123 ? 7.637 -25.578 15.961 1 89 123 GLY B O 1
ATOM 3914 N N . ARG B 1 124 ? 8.039 -24.109 14.344 1 91.31 124 ARG B N 1
ATOM 3915 C CA . ARG B 1 124 ? 6.859 -23.328 14.68 1 91.31 124 ARG B CA 1
ATOM 3916 C C . ARG B 1 124 ? 5.84 -23.344 13.547 1 91.31 124 ARG B C 1
ATOM 3918 O O . ARG B 1 124 ? 6.211 -23.391 12.367 1 91.31 124 ARG B O 1
ATOM 3925 N N . ASP B 1 125 ? 4.586 -23.359 13.93 1 91.56 125 ASP B N 1
ATOM 3926 C CA . ASP B 1 125 ? 3.486 -23.297 12.969 1 91.56 125 ASP B CA 1
ATOM 3927 C C . ASP B 1 125 ? 2.889 -21.891 12.898 1 91.56 125 ASP B C 1
ATOM 3929 O O . ASP B 1 125 ? 2.971 -21.125 13.859 1 91.56 125 ASP B O 1
ATOM 3933 N N . PHE B 1 126 ? 2.365 -21.625 11.742 1 95.75 126 PHE B N 1
ATOM 3934 C CA . PHE B 1 126 ? 1.577 -20.406 11.617 1 95.75 126 PHE B CA 1
ATOM 3935 C C . PHE B 1 126 ? 0.203 -20.578 12.25 1 95.75 126 PHE B C 1
ATOM 3937 O O . PHE B 1 126 ? -0.339 -21.688 12.273 1 95.75 126 PHE B O 1
ATOM 3944 N N . SER B 1 127 ? -0.332 -19.5 12.805 1 97.25 127 SER B N 1
ATOM 3945 C CA . SER B 1 127 ? -1.711 -19.547 13.281 1 97.25 127 SER B CA 1
ATOM 3946 C C . SER B 1 127 ? -2.691 -19.672 12.117 1 97.25 127 SER B C 1
ATOM 3948 O O . SER B 1 127 ? -2.383 -19.266 10.992 1 97.25 127 SER B O 1
ATOM 3950 N N . GLU B 1 128 ? -3.812 -20.266 12.352 1 97.75 128 GLU B N 1
ATOM 3951 C CA . GLU B 1 128 ? -4.867 -20.328 11.352 1 97.75 128 GLU B CA 1
ATOM 3952 C C . GLU B 1 128 ? -5.277 -18.938 10.883 1 97.75 128 GLU B C 1
ATOM 3954 O O . GLU B 1 128 ? -5.551 -18.719 9.703 1 97.75 128 GLU B O 1
ATOM 3959 N N . ALA B 1 129 ? -5.332 -17.938 11.805 1 98.12 129 ALA B N 1
ATOM 3960 C CA . ALA B 1 129 ? -5.688 -16.562 11.484 1 98.12 129 ALA B CA 1
ATOM 3961 C C . ALA B 1 129 ? -4.699 -15.961 10.484 1 98.12 129 ALA B C 1
ATOM 3963 O O . ALA B 1 129 ? -5.098 -15.266 9.547 1 98.12 129 ALA B O 1
ATOM 3964 N N . PHE B 1 130 ? -3.428 -16.281 10.695 1 98.19 130 PHE B N 1
ATOM 3965 C CA . PHE B 1 130 ? -2.387 -15.836 9.773 1 98.19 130 PHE B CA 1
ATOM 3966 C C . PHE B 1 130 ? -2.621 -16.391 8.375 1 98.19 130 PHE B C 1
ATOM 3968 O O . PHE B 1 130 ? -2.621 -15.648 7.395 1 98.19 130 PHE B O 1
ATOM 3975 N N . ALA B 1 131 ? -2.795 -17.672 8.336 1 98.62 131 ALA B N 1
ATOM 3976 C CA . ALA B 1 131 ? -3.002 -18.344 7.055 1 98.62 131 ALA B CA 1
ATOM 3977 C C . ALA B 1 131 ? -4.207 -17.766 6.316 1 98.62 131 ALA B C 1
ATOM 3979 O O . ALA B 1 131 ? -4.137 -17.484 5.117 1 98.62 131 ALA B O 1
ATOM 3980 N N . CYS B 1 132 ? -5.281 -17.562 7.078 1 98.75 132 CYS B N 1
ATOM 3981 C CA . CYS B 1 132 ? -6.5 -17.016 6.492 1 98.75 132 CYS B CA 1
ATOM 3982 C C . CYS B 1 132 ? -6.289 -15.586 6.016 1 98.75 132 CYS B C 1
ATOM 3984 O O . CYS B 1 132 ? -6.715 -15.227 4.918 1 98.75 132 CYS B O 1
ATOM 3986 N N . TYR B 1 133 ? -5.629 -14.805 6.812 1 98.38 133 TYR B N 1
ATOM 3987 C CA . TYR B 1 133 ? -5.43 -13.391 6.508 1 98.38 133 TYR B CA 1
ATOM 3988 C C . TYR B 1 133 ? -4.57 -13.219 5.262 1 98.38 133 TYR B C 1
ATOM 3990 O O . TYR B 1 133 ? -4.953 -12.508 4.328 1 98.38 133 TYR B O 1
ATOM 3998 N N . VAL B 1 134 ? -3.438 -13.891 5.219 1 98.81 134 VAL B N 1
ATOM 3999 C CA . VAL B 1 134 ? -2.52 -13.789 4.09 1 98.81 134 VAL B CA 1
ATOM 4000 C C . VAL B 1 134 ? -3.211 -14.273 2.814 1 98.81 134 VAL B C 1
ATOM 4002 O O . VAL B 1 134 ? -3.15 -13.602 1.779 1 98.81 134 VAL B O 1
ATOM 4005 N N . THR B 1 135 ? -3.902 -15.383 2.9 1 98.88 135 THR B N 1
ATOM 4006 C CA . THR B 1 135 ? -4.586 -15.945 1.74 1 98.88 135 THR B CA 1
ATOM 4007 C C . THR B 1 135 ? -5.676 -15 1.247 1 98.88 135 THR B C 1
ATOM 4009 O O . THR B 1 135 ? -5.836 -14.805 0.04 1 98.88 135 THR B O 1
ATOM 4012 N N . ALA B 1 136 ? -6.398 -14.422 2.166 1 98.75 136 ALA B N 1
ATOM 4013 C CA . ALA B 1 136 ? -7.453 -13.484 1.793 1 98.75 136 ALA B CA 1
ATOM 4014 C C . ALA B 1 136 ? -6.879 -12.266 1.079 1 98.75 136 ALA B C 1
ATOM 4016 O O . ALA B 1 136 ? -7.434 -11.797 0.08 1 98.75 136 ALA B O 1
ATOM 4017 N N . GLU B 1 137 ? -5.793 -11.695 1.602 1 98.56 137 GLU B N 1
ATOM 4018 C CA . GLU B 1 137 ? -5.16 -10.531 0.993 1 98.56 137 GLU B CA 1
ATOM 4019 C C . GLU B 1 137 ? -4.684 -10.844 -0.425 1 98.56 137 GLU B C 1
ATOM 4021 O O . GLU B 1 137 ? -4.906 -10.047 -1.345 1 98.56 137 GLU B O 1
ATOM 4026 N N . VAL B 1 138 ? -4.09 -11.984 -0.596 1 98.69 138 VAL B N 1
ATOM 4027 C CA . VAL B 1 138 ? -3.605 -12.391 -1.913 1 98.69 138 VAL B CA 1
ATOM 4028 C C . VAL B 1 138 ? -4.789 -12.602 -2.854 1 98.69 138 VAL B C 1
ATOM 4030 O O . VAL B 1 138 ? -4.746 -12.195 -4.02 1 98.69 138 VAL B O 1
ATOM 4033 N N . ALA B 1 139 ? -5.852 -13.242 -2.352 1 98.81 139 ALA B N 1
ATOM 4034 C CA . ALA B 1 139 ? -7.047 -13.484 -3.15 1 98.81 139 ALA B CA 1
ATOM 4035 C C . ALA B 1 139 ? -7.641 -12.172 -3.662 1 98.81 139 ALA B C 1
ATOM 4037 O O . ALA B 1 139 ? -8.094 -12.094 -4.805 1 98.81 139 ALA B O 1
ATOM 4038 N N . GLU B 1 140 ? -7.578 -11.188 -2.865 1 98.06 140 GLU B N 1
ATOM 4039 C CA . GLU B 1 140 ? -8.094 -9.883 -3.271 1 98.06 140 GLU B CA 1
ATOM 4040 C C . GLU B 1 140 ? -7.246 -9.281 -4.395 1 98.06 140 GLU B C 1
ATOM 4042 O O . GLU B 1 140 ? -7.785 -8.711 -5.348 1 98.06 140 GLU B O 1
ATOM 4047 N N . GLY B 1 141 ? -5.961 -9.352 -4.23 1 97.38 141 GLY B N 1
ATOM 4048 C CA . GLY B 1 141 ? -5.086 -8.891 -5.297 1 97.38 141 GLY B CA 1
ATOM 4049 C C . GLY B 1 141 ? -5.324 -9.609 -6.613 1 97.38 141 GLY B C 1
ATOM 4050 O O . GLY B 1 141 ? -5.379 -8.984 -7.668 1 97.38 141 GLY B O 1
ATOM 4051 N N . LEU B 1 142 ? -5.492 -10.922 -6.535 1 97.69 142 LEU B N 1
ATOM 4052 C CA . LEU B 1 142 ? -5.758 -11.719 -7.73 1 97.69 142 LEU B CA 1
ATOM 4053 C C . LEU B 1 142 ? -7.094 -11.328 -8.352 1 97.69 142 LEU B C 1
ATOM 4055 O O . LEU B 1 142 ? -7.203 -11.211 -9.578 1 97.69 142 LEU B O 1
ATOM 4059 N N . HIS B 1 143 ? -8.094 -11.18 -7.48 1 97.5 143 HIS B N 1
ATOM 4060 C CA . HIS B 1 143 ? -9.406 -10.797 -7.98 1 97.5 143 HIS B CA 1
ATOM 4061 C C . HIS B 1 143 ? -9.336 -9.492 -8.773 1 97.5 143 HIS B C 1
ATOM 4063 O O . HIS B 1 143 ? -9.922 -9.391 -9.852 1 97.5 143 HIS B O 1
ATOM 4069 N N . TYR B 1 144 ? -8.617 -8.531 -8.266 1 95.88 144 TYR B N 1
ATOM 4070 C CA . TYR B 1 144 ? -8.422 -7.254 -8.945 1 95.88 144 TYR B CA 1
ATOM 4071 C C . TYR B 1 144 ? -7.809 -7.461 -10.328 1 95.88 144 TYR B C 1
ATOM 4073 O O . TYR B 1 144 ? -8.328 -6.953 -11.328 1 95.88 144 TYR B O 1
ATOM 4081 N N . ALA B 1 145 ? -6.75 -8.195 -10.391 1 93.94 145 ALA B N 1
ATOM 4082 C CA . ALA B 1 145 ? -6.066 -8.445 -11.656 1 93.94 145 ALA B CA 1
ATOM 4083 C C . ALA B 1 145 ? -6.98 -9.172 -12.641 1 93.94 145 ALA B C 1
ATOM 4085 O O . ALA B 1 145 ? -7.055 -8.805 -13.812 1 93.94 145 ALA B O 1
ATOM 4086 N N . HIS B 1 146 ? -7.73 -10.188 -12.125 1 94.88 146 HIS B N 1
ATOM 4087 C CA . HIS B 1 146 ? -8.586 -11.016 -12.961 1 94.88 146 HIS B CA 1
ATOM 4088 C C . HIS B 1 146 ? -9.727 -10.203 -13.562 1 94.88 146 HIS B C 1
ATOM 4090 O O . HIS B 1 146 ? -10.281 -10.578 -14.602 1 94.88 146 HIS B O 1
ATOM 4096 N N . THR B 1 147 ? -10.07 -9.133 -12.938 1 94.12 147 THR B N 1
ATOM 4097 C CA . THR B 1 147 ? -11.273 -8.414 -13.344 1 94.12 147 THR B CA 1
ATOM 4098 C C . THR B 1 147 ? -10.922 -7.074 -13.977 1 94.12 147 THR B C 1
ATOM 4100 O O . THR B 1 147 ? -11.805 -6.254 -14.25 1 94.12 147 THR B O 1
ATOM 4103 N N . LEU B 1 148 ? -9.695 -6.852 -14.125 1 88.75 148 LEU B N 1
ATOM 4104 C CA . LEU B 1 148 ? -9.281 -5.59 -14.719 1 88.75 148 LEU B CA 1
ATOM 4105 C C . LEU B 1 148 ? -9.812 -5.449 -16.141 1 88.75 148 LEU B C 1
ATOM 4107 O O . LEU B 1 148 ? -9.812 -6.418 -16.906 1 88.75 148 LEU B O 1
ATOM 4111 N N . VAL B 1 149 ? -10.25 -4.227 -16.438 1 87.44 149 VAL B N 1
ATOM 4112 C CA . VAL B 1 149 ? -10.789 -3.947 -17.766 1 87.44 149 VAL B CA 1
ATOM 4113 C C . VAL B 1 149 ? -9.992 -2.82 -18.422 1 87.44 149 VAL B C 1
ATOM 4115 O O . VAL B 1 149 ? -9.344 -2.031 -17.734 1 87.44 149 VAL B O 1
ATOM 4118 N N . ASP B 1 150 ? -10.039 -2.766 -19.688 1 78.81 150 ASP B N 1
ATOM 4119 C CA . ASP B 1 150 ? -9.391 -1.666 -20.406 1 78.81 150 ASP B CA 1
ATOM 4120 C C . ASP B 1 150 ? -10.305 -0.441 -20.469 1 78.81 150 ASP B C 1
ATOM 4122 O O . ASP B 1 150 ? -11.344 -0.401 -19.797 1 78.81 150 ASP B O 1
ATOM 4126 N N . ASP B 1 151 ? -9.836 0.639 -21.203 1 73.69 151 ASP B N 1
ATOM 4127 C CA . ASP B 1 151 ? -10.531 1.918 -21.266 1 73.69 151 ASP B CA 1
ATOM 4128 C C . ASP B 1 151 ? -11.914 1.761 -21.906 1 73.69 151 ASP B C 1
ATOM 4130 O O . ASP B 1 151 ? -12.797 2.592 -21.703 1 73.69 151 ASP B O 1
ATOM 4134 N N . LYS B 1 152 ? -12.156 0.673 -22.672 1 82.31 152 LYS B N 1
ATOM 4135 C CA . LYS B 1 152 ? -13.43 0.428 -23.359 1 82.31 152 LYS B CA 1
ATOM 4136 C C . LYS B 1 152 ? -14.305 -0.532 -22.562 1 82.31 152 LYS B C 1
ATOM 4138 O O . LYS B 1 152 ? -15.352 -0.965 -23.031 1 82.31 152 LYS B O 1
ATOM 4143 N N . GLY B 1 153 ? -13.812 -0.982 -21.375 1 84.88 153 GLY B N 1
ATOM 4144 C CA . GLY B 1 153 ? -14.586 -1.826 -20.484 1 84.88 153 GLY B CA 1
ATOM 4145 C C . GLY B 1 153 ? -14.406 -3.309 -20.75 1 84.88 153 GLY B C 1
ATOM 4146 O O . GLY B 1 153 ? -15.148 -4.137 -20.219 1 84.88 153 GLY B O 1
ATOM 4147 N N . ARG B 1 154 ? -13.508 -3.641 -21.609 1 86.62 154 ARG B N 1
ATOM 4148 C CA . ARG B 1 154 ? -13.273 -5.047 -21.906 1 86.62 154 ARG B CA 1
ATOM 4149 C C . ARG B 1 154 ? -12.336 -5.684 -20.891 1 86.62 154 ARG B C 1
ATOM 4151 O O . ARG B 1 154 ? -11.336 -5.082 -20.5 1 86.62 154 ARG B O 1
ATOM 4158 N N . HIS B 1 155 ? -12.727 -6.887 -20.531 1 87.31 155 HIS B N 1
ATOM 4159 C CA . HIS B 1 155 ? -11.875 -7.617 -19.594 1 87.31 155 HIS B CA 1
ATOM 4160 C C . HIS B 1 155 ? -10.508 -7.91 -20.203 1 87.31 155 HIS B C 1
ATOM 4162 O O . HIS B 1 155 ? -10.422 -8.398 -21.328 1 87.31 155 HIS B O 1
ATOM 4168 N N . LEU B 1 156 ? -9.445 -7.684 -19.469 1 82.12 156 LEU B N 1
ATOM 4169 C CA . LEU B 1 156 ? -8.086 -7.863 -19.969 1 82.12 156 LEU B CA 1
ATOM 4170 C C . LEU B 1 156 ? -7.633 -9.312 -19.797 1 82.12 156 LEU B C 1
ATOM 4172 O O . LEU B 1 156 ? -6.645 -9.727 -20.406 1 82.12 156 LEU B O 1
ATOM 4176 N N . GLY B 1 157 ? -8.359 -10.094 -18.984 1 82.56 157 GLY B N 1
ATOM 4177 C CA . GLY B 1 157 ? -8.062 -11.508 -18.844 1 82.56 157 GLY B CA 1
ATOM 4178 C C . GLY B 1 157 ? -6.707 -11.773 -18.219 1 82.56 157 GLY B C 1
ATOM 4179 O O . GLY B 1 157 ? -6.02 -12.727 -18.578 1 82.56 157 GLY B O 1
ATOM 4180 N N . ILE B 1 158 ? -6.301 -10.969 -17.312 1 88.25 158 ILE B N 1
ATOM 4181 C CA . ILE B 1 158 ? -5.004 -11.117 -16.656 1 88.25 158 ILE B CA 1
ATOM 4182 C C . ILE B 1 158 ? -5.047 -12.273 -15.672 1 88.25 158 ILE B C 1
ATOM 4184 O O . ILE B 1 158 ? -5.867 -12.281 -14.75 1 88.25 158 ILE B O 1
ATOM 4188 N N . VAL B 1 159 ? -4.199 -13.281 -15.938 1 92 159 VAL B N 1
ATOM 4189 C CA . VAL B 1 159 ? -3.953 -14.398 -15.031 1 92 159 VAL B CA 1
ATOM 4190 C C . VAL B 1 159 ? -2.502 -14.359 -14.547 1 92 159 VAL B C 1
ATOM 4192 O O . VAL B 1 159 ? -1.58 -14.227 -15.359 1 92 159 VAL B O 1
ATOM 4195 N N . HIS B 1 160 ? -2.252 -14.414 -13.297 1 90.31 160 HIS B N 1
ATOM 4196 C CA . HIS B 1 160 ? -0.911 -14.281 -12.734 1 90.31 160 HIS B CA 1
ATOM 4197 C C . HIS B 1 160 ? -0.001 -15.406 -13.211 1 90.31 160 HIS B C 1
ATOM 4199 O O . HIS B 1 160 ? 1.112 -15.156 -13.68 1 90.31 160 HIS B O 1
ATOM 4205 N N . ARG B 1 161 ? -0.434 -16.703 -12.992 1 88.12 161 ARG B N 1
ATOM 4206 C CA . ARG B 1 161 ? 0.149 -17.922 -13.539 1 88.12 161 ARG B CA 1
ATOM 4207 C C . ARG B 1 161 ? 1.349 -18.375 -12.719 1 88.12 161 ARG B C 1
ATOM 4209 O O . ARG B 1 161 ? 1.917 -19.453 -12.969 1 88.12 161 ARG B O 1
ATOM 4216 N N . ASP B 1 162 ? 1.718 -17.625 -11.742 1 84.94 162 ASP B N 1
ATOM 4217 C CA . ASP B 1 162 ? 2.879 -18 -10.945 1 84.94 162 ASP B CA 1
ATOM 4218 C C . ASP B 1 162 ? 2.684 -17.641 -9.477 1 84.94 162 ASP B C 1
ATOM 4220 O O . ASP B 1 162 ? 3.549 -17 -8.875 1 84.94 162 ASP B O 1
ATOM 4224 N N . VAL B 1 163 ? 1.607 -18.016 -8.875 1 92.69 163 VAL B N 1
ATOM 4225 C CA . VAL B 1 163 ? 1.331 -17.781 -7.457 1 92.69 163 VAL B CA 1
ATOM 4226 C C . VAL B 1 163 ? 2.078 -18.812 -6.613 1 92.69 163 VAL B C 1
ATOM 4228 O O . VAL B 1 163 ? 1.789 -20.016 -6.684 1 92.69 163 VAL B O 1
ATOM 4231 N N . THR B 1 164 ? 3.129 -18.391 -5.941 1 90.06 164 THR B N 1
ATOM 4232 C CA . THR B 1 164 ? 3.961 -19.203 -5.066 1 90.06 164 THR B CA 1
ATOM 4233 C C . THR B 1 164 ? 4.309 -18.453 -3.789 1 90.06 164 THR B C 1
ATOM 4235 O O . THR B 1 164 ? 4.129 -17.234 -3.719 1 90.06 164 THR B O 1
ATOM 4238 N N . PRO B 1 165 ? 4.699 -19.141 -2.701 1 92.31 165 PRO B N 1
ATOM 4239 C CA . PRO B 1 165 ? 5.129 -18.422 -1.496 1 92.31 165 PRO B CA 1
ATOM 4240 C C . PRO B 1 165 ? 6.223 -17.391 -1.775 1 92.31 165 PRO B C 1
ATOM 4242 O O . PRO B 1 165 ? 6.219 -16.312 -1.187 1 92.31 165 PRO B O 1
ATOM 4245 N N . GLN B 1 166 ? 7.082 -17.672 -2.754 1 86.88 166 GLN B N 1
ATOM 4246 C CA . GLN B 1 166 ? 8.172 -16.766 -3.078 1 86.88 166 GLN B CA 1
ATOM 4247 C C . GLN B 1 166 ? 7.664 -15.531 -3.824 1 86.88 166 GLN B C 1
ATOM 4249 O O . GLN B 1 166 ? 8.359 -14.516 -3.906 1 86.88 166 GLN B O 1
ATOM 4254 N N . GLY B 1 167 ? 6.492 -15.648 -4.34 1 88.06 167 GLY B N 1
ATOM 4255 C CA . GLY B 1 167 ? 5.875 -14.539 -5.051 1 88.06 167 GLY B CA 1
ATOM 4256 C C . GLY B 1 167 ? 5.012 -13.664 -4.16 1 88.06 167 GLY B C 1
ATOM 4257 O O . GLY B 1 167 ? 4.305 -12.781 -4.645 1 88.06 167 GLY B O 1
ATOM 4258 N N . ILE B 1 168 ? 4.996 -13.93 -2.865 1 94.56 168 ILE B N 1
ATOM 4259 C CA . ILE B 1 168 ? 4.223 -13.148 -1.903 1 94.56 168 ILE B CA 1
ATOM 4260 C C . ILE B 1 168 ? 5.168 -12.445 -0.929 1 94.56 168 ILE B C 1
ATOM 4262 O O . ILE B 1 168 ? 6.008 -13.094 -0.296 1 94.56 168 ILE B O 1
ATOM 4266 N N . LEU B 1 169 ? 5.059 -11.141 -0.884 1 94.62 169 LEU B N 1
ATOM 4267 C CA . LEU B 1 169 ? 5.883 -10.32 -0.006 1 94.62 169 LEU B CA 1
ATOM 4268 C C . LEU B 1 169 ? 5.105 -9.906 1.242 1 94.62 169 LEU B C 1
ATOM 4270 O O . LEU B 1 169 ? 3.973 -9.438 1.147 1 94.62 169 LEU B O 1
ATOM 4274 N N . LEU B 1 170 ? 5.66 -10.203 2.4 1 97.19 170 LEU B N 1
ATOM 4275 C CA . LEU B 1 170 ? 5.16 -9.688 3.672 1 97.19 170 LEU B CA 1
ATOM 4276 C C . LEU B 1 170 ? 5.949 -8.453 4.105 1 97.19 170 LEU B C 1
ATOM 4278 O O . LEU B 1 170 ? 7.109 -8.562 4.504 1 97.19 170 LEU B O 1
ATOM 4282 N N . GLY B 1 171 ? 5.293 -7.305 4.016 1 95.81 171 GLY B N 1
ATOM 4283 C CA . GLY B 1 171 ? 5.953 -6.047 4.332 1 95.81 171 GLY B CA 1
ATOM 4284 C C . GLY B 1 171 ? 6.188 -5.855 5.82 1 95.81 171 GLY B C 1
ATOM 4285 O O . GLY B 1 171 ? 5.477 -6.438 6.645 1 95.81 171 GLY B O 1
ATOM 4286 N N . ARG B 1 172 ? 7.09 -4.996 6.145 1 94.44 172 ARG B N 1
ATOM 4287 C CA . ARG B 1 172 ? 7.441 -4.703 7.527 1 94.44 172 ARG B CA 1
ATOM 4288 C C . ARG B 1 172 ? 6.297 -4 8.25 1 94.44 172 ARG B C 1
ATOM 4290 O O . ARG B 1 172 ? 6.195 -4.062 9.477 1 94.44 172 ARG B O 1
ATOM 4297 N N . GLU B 1 173 ? 5.477 -3.352 7.438 1 94.81 173 GLU B N 1
ATOM 4298 C CA . GLU B 1 173 ? 4.352 -2.633 8.023 1 94.81 173 GLU B CA 1
ATOM 4299 C C . GLU B 1 173 ? 3.057 -3.432 7.891 1 94.81 173 GLU B C 1
ATOM 4301 O O . GLU B 1 173 ? 1.963 -2.877 8.023 1 94.81 173 GLU B O 1
ATOM 4306 N N . GLY B 1 174 ? 3.182 -4.738 7.516 1 95.81 174 GLY B N 1
ATOM 4307 C CA . GLY B 1 174 ? 2.043 -5.645 7.508 1 95.81 174 GLY B CA 1
ATOM 4308 C C . GLY B 1 174 ? 1.396 -5.781 6.145 1 95.81 174 GLY B C 1
ATOM 4309 O O . GLY B 1 174 ? 0.311 -6.352 6.02 1 95.81 174 GLY B O 1
ATOM 4310 N N . GLU B 1 175 ? 1.998 -5.277 5.141 1 96.12 175 GLU B N 1
ATOM 4311 C CA . GLU B 1 175 ? 1.494 -5.426 3.779 1 96.12 175 GLU B CA 1
ATOM 4312 C C . GLU B 1 175 ? 1.627 -6.867 3.297 1 96.12 175 GLU B C 1
ATOM 4314 O O . GLU B 1 175 ? 2.549 -7.582 3.699 1 96.12 175 GLU B O 1
ATOM 4319 N N . VAL B 1 176 ? 0.711 -7.316 2.543 1 98.19 176 VAL B N 1
ATOM 4320 C CA . VAL B 1 176 ? 0.785 -8.57 1.794 1 98.19 176 VAL B CA 1
ATOM 4321 C C . VAL B 1 176 ? 0.67 -8.281 0.298 1 98.19 176 VAL B C 1
ATOM 4323 O O . VAL B 1 176 ? -0.381 -7.844 -0.178 1 98.19 176 VAL B O 1
ATOM 4326 N N . LYS B 1 177 ? 1.761 -8.516 -0.408 1 96.69 177 LYS B N 1
ATOM 4327 C CA . LYS B 1 177 ? 1.755 -8.086 -1.804 1 96.69 177 LYS B CA 1
ATOM 4328 C C . LYS B 1 177 ? 2.225 -9.211 -2.727 1 96.69 177 LYS B C 1
ATOM 4330 O O . LYS B 1 177 ? 3.191 -9.914 -2.416 1 96.69 177 LYS B O 1
ATOM 4335 N N . LEU B 1 178 ? 1.514 -9.43 -3.799 1 94.69 178 LEU B N 1
ATOM 4336 C CA . LEU B 1 178 ? 1.982 -10.266 -4.898 1 94.69 178 LEU B CA 1
ATOM 4337 C C . LEU B 1 178 ? 3.104 -9.578 -5.668 1 94.69 178 LEU B C 1
ATOM 4339 O O . LEU B 1 178 ? 3.018 -8.383 -5.957 1 94.69 178 LEU B O 1
ATOM 4343 N N . VAL B 1 179 ? 4.117 -10.523 -5.832 1 85.06 179 VAL B N 1
ATOM 4344 C CA . VAL B 1 179 ? 5.293 -10 -6.52 1 85.06 179 VAL B CA 1
ATOM 4345 C C . VAL B 1 179 ? 5.293 -10.461 -7.973 1 85.06 179 VAL B C 1
ATOM 4347 O O . VAL B 1 179 ? 4.926 -11.594 -8.273 1 85.06 179 VAL B O 1
ATOM 4350 N N . ASP B 1 180 ? 5.41 -9.719 -8.969 1 74.81 180 ASP B N 1
ATOM 4351 C CA . ASP B 1 180 ? 5.793 -9.984 -10.352 1 74.81 180 ASP B CA 1
ATOM 4352 C C . ASP B 1 180 ? 4.637 -10.594 -11.141 1 74.81 180 ASP B C 1
ATOM 4354 O O . ASP B 1 180 ? 4.332 -11.781 -10.984 1 74.81 180 ASP B O 1
ATOM 4358 N N . PHE B 1 181 ? 4.059 -10.109 -11.984 1 75 181 PHE B N 1
ATOM 4359 C CA . PHE B 1 181 ? 3.066 -10.594 -12.938 1 75 181 PHE B CA 1
ATOM 4360 C C . PHE B 1 181 ? 3.715 -10.914 -14.281 1 75 181 PHE B C 1
ATOM 4362 O O . PHE B 1 181 ? 3.068 -10.812 -15.328 1 75 181 PHE B O 1
ATOM 4369 N N . GLY B 1 182 ? 4.988 -11.172 -14.227 1 68.19 182 GLY B N 1
ATOM 4370 C CA . GLY B 1 182 ? 5.75 -11.43 -15.438 1 68.19 182 GLY B CA 1
ATOM 4371 C C . GLY B 1 182 ? 5.188 -12.562 -16.266 1 68.19 182 GLY B C 1
ATOM 4372 O O . GLY B 1 182 ? 5.129 -12.469 -17.5 1 68.19 182 GLY B O 1
ATOM 4373 N N . ALA B 1 183 ? 4.727 -13.602 -15.656 1 60.66 183 ALA B N 1
ATOM 4374 C CA . ALA B 1 183 ? 4.191 -14.773 -16.344 1 60.66 183 ALA B CA 1
ATOM 4375 C C . ALA B 1 183 ? 2.848 -14.461 -17 1 60.66 183 ALA B C 1
ATOM 4377 O O . ALA B 1 183 ? 2.436 -15.141 -17.938 1 60.66 183 ALA B O 1
ATOM 4378 N N . ALA B 1 184 ? 2.23 -13.438 -16.453 1 63.66 184 ALA B N 1
ATOM 4379 C CA . ALA B 1 184 ? 0.924 -13.047 -16.984 1 63.66 184 ALA B CA 1
ATOM 4380 C C . ALA B 1 184 ? 1.044 -12.516 -18.406 1 63.66 184 ALA B C 1
ATOM 4382 O O . ALA B 1 184 ? 0.12 -12.664 -19.203 1 63.66 184 ALA B O 1
ATOM 4383 N N . TRP B 1 185 ? 2.145 -11.977 -18.672 1 60.62 185 TRP B N 1
ATOM 4384 C CA . TRP B 1 185 ? 2.252 -11.195 -19.891 1 60.62 185 TRP B CA 1
ATOM 4385 C C . TRP B 1 185 ? 2.754 -12.062 -21.047 1 60.62 185 TRP B C 1
ATOM 4387 O O . TRP B 1 185 ? 2.549 -11.734 -22.219 1 60.62 185 TRP B O 1
ATOM 4397 N N . SER B 1 186 ? 3.459 -13.172 -20.734 1 53.22 186 SER B N 1
ATOM 4398 C CA . SER B 1 186 ? 3.957 -14.039 -21.797 1 53.22 186 SER B CA 1
ATOM 4399 C C . SER B 1 186 ? 2.811 -14.625 -22.609 1 53.22 186 SER B C 1
ATOM 4401 O O . SER B 1 186 ? 2.977 -14.914 -23.797 1 53.22 186 SER B O 1
ATOM 4403 N N . ARG B 1 187 ? 1.54 -14.727 -22.141 1 51.84 187 ARG B N 1
ATOM 4404 C CA . ARG B 1 187 ? 0.534 -15.492 -22.875 1 51.84 187 ARG B CA 1
ATOM 4405 C C . ARG B 1 187 ? -0.618 -14.602 -23.328 1 51.84 187 ARG B C 1
ATOM 4407 O O . ARG B 1 187 ? -1.507 -15.047 -24.047 1 51.84 187 ARG B O 1
ATOM 4414 N N . LEU B 1 188 ? -0.794 -13.328 -22.781 1 46.22 188 LEU B N 1
ATOM 4415 C CA . LEU B 1 188 ? -1.844 -12.477 -23.328 1 46.22 188 LEU B CA 1
ATOM 4416 C C . LEU B 1 188 ? -1.691 -12.336 -24.844 1 46.22 188 LEU B C 1
ATOM 4418 O O . LEU B 1 188 ? -2.68 -12.141 -25.562 1 46.22 188 LEU B O 1
ATOM 4422 N N . GLU B 1 189 ? -0.494 -12.445 -25.406 1 42.69 189 GLU B N 1
ATOM 4423 C CA . GLU B 1 189 ? -0.367 -12.25 -26.844 1 42.69 189 GLU B CA 1
ATOM 4424 C C . GLU B 1 189 ? -0.636 -13.539 -27.609 1 42.69 189 GLU B C 1
ATOM 4426 O O . GLU B 1 189 ? -0.45 -13.602 -28.828 1 42.69 189 GLU B O 1
ATOM 4431 N N . GLY B 1 190 ? -1.487 -14.344 -27.281 1 39.44 190 GLY B N 1
ATOM 4432 C CA . GLY B 1 190 ? -1.843 -15.477 -28.125 1 39.44 190 GLY B CA 1
ATOM 4433 C C . GLY B 1 190 ? -0.728 -16.5 -28.25 1 39.44 190 GLY B C 1
ATOM 4434 O O . GLY B 1 190 ? -0.82 -17.422 -29.062 1 39.44 190 GLY B O 1
ATOM 4435 N N . ARG B 1 191 ? 0.512 -16.125 -28.125 1 40.56 191 ARG B N 1
ATOM 4436 C CA . ARG B 1 191 ? 1.498 -17.094 -28.578 1 40.56 191 ARG B CA 1
ATOM 4437 C C . ARG B 1 191 ? 1.589 -18.281 -27.625 1 40.56 191 ARG B C 1
ATOM 4439 O O . ARG B 1 191 ? 1.606 -18.094 -26.406 1 40.56 191 ARG B O 1
ATOM 4446 N N . ILE B 1 192 ? 0.983 -19.391 -28.094 1 36.34 192 ILE B N 1
ATOM 4447 C CA . ILE B 1 192 ? 1.248 -20.734 -27.594 1 36.34 192 ILE B CA 1
ATOM 4448 C C . ILE B 1 192 ? 2.686 -20.812 -27.078 1 36.34 192 ILE B C 1
ATOM 4450 O O . ILE B 1 192 ? 3.609 -20.312 -27.719 1 36.34 192 ILE B O 1
ATOM 4454 N N . SER B 1 193 ? 2.805 -20.906 -25.797 1 36.66 193 SER B N 1
ATOM 4455 C CA . SER B 1 193 ? 4.148 -21.281 -25.375 1 36.66 193 SER B CA 1
ATOM 4456 C C . SER B 1 193 ? 4.898 -22.016 -26.484 1 36.66 193 SER B C 1
ATOM 4458 O O . SER B 1 193 ? 4.398 -22.984 -27.047 1 36.66 193 SER B O 1
ATOM 4460 N N . THR B 1 194 ? 5.547 -21.406 -27.375 1 32.72 194 THR B N 1
ATOM 4461 C CA . THR B 1 194 ? 6.43 -22.234 -28.188 1 32.72 194 THR B CA 1
ATOM 4462 C C . THR B 1 194 ? 6.938 -23.438 -27.375 1 32.72 194 THR B C 1
ATOM 4464 O O . THR B 1 194 ? 7.199 -23.312 -26.188 1 32.72 194 THR B O 1
ATOM 4467 N N . GLU B 1 195 ? 6.855 -24.672 -27.859 1 35.78 195 GLU B N 1
ATOM 4468 C CA . GLU B 1 195 ? 7.23 -26 -27.391 1 35.78 195 GLU B CA 1
ATOM 4469 C C . GLU B 1 195 ? 8.391 -25.922 -26.391 1 35.78 195 GLU B C 1
ATOM 4471 O O . GLU B 1 195 ? 8.484 -26.75 -25.484 1 35.78 195 GLU B O 1
ATOM 4476 N N . GLY B 1 196 ? 9.461 -25.078 -26.641 1 32.5 196 GLY B N 1
ATOM 4477 C CA . GLY B 1 196 ? 10.742 -25.062 -25.953 1 32.5 196 GLY B CA 1
ATOM 4478 C C . GLY B 1 196 ? 10.781 -24.125 -24.781 1 32.5 196 GLY B C 1
ATOM 4479 O O . GLY B 1 196 ? 11.836 -23.922 -24.172 1 32.5 196 GLY B O 1
ATOM 4480 N N . ASP B 1 197 ? 10.055 -23.156 -24.922 1 35.12 197 ASP B N 1
ATOM 4481 C CA . ASP B 1 197 ? 10.32 -22.234 -23.828 1 35.12 197 ASP B CA 1
ATOM 4482 C C . ASP B 1 197 ? 10.109 -22.906 -22.484 1 35.12 197 ASP B C 1
ATOM 4484 O O . ASP B 1 197 ? 9.016 -23.391 -22.188 1 35.12 197 ASP B O 1
ATOM 4488 N N . SER B 1 198 ? 11.07 -23.516 -21.984 1 35.66 198 SER B N 1
ATOM 4489 C CA . SER B 1 198 ? 11.477 -24.094 -20.719 1 35.66 198 SER B CA 1
ATOM 4490 C C . SER B 1 198 ? 10.875 -23.328 -19.547 1 35.66 198 SER B C 1
ATOM 4492 O O . SER B 1 198 ? 11.242 -23.547 -18.391 1 35.66 198 SER B O 1
ATOM 4494 N N . ASP B 1 199 ? 10.242 -22.297 -19.906 1 40.41 199 ASP B N 1
ATOM 4495 C CA . ASP B 1 199 ? 9.898 -21.547 -18.703 1 40.41 199 ASP B CA 1
ATOM 4496 C C . ASP B 1 199 ? 8.93 -22.328 -17.812 1 40.41 199 ASP B C 1
ATOM 4498 O O . ASP B 1 199 ? 7.73 -22.047 -17.797 1 40.41 199 ASP B O 1
ATOM 4502 N N . LEU B 1 200 ? 8.992 -23.656 -17.938 1 41.44 200 LEU B N 1
ATOM 4503 C CA . LEU B 1 200 ? 8.266 -24.359 -16.891 1 41.44 200 LEU B CA 1
ATOM 4504 C C . LEU B 1 200 ? 8.453 -23.688 -15.531 1 41.44 200 LEU B C 1
ATOM 4506 O O . LEU B 1 200 ? 9.57 -23.641 -15.008 1 41.44 200 LEU B O 1
ATOM 4510 N N . GLY B 1 201 ? 8.148 -22.422 -15.43 1 47.22 201 GLY B N 1
ATOM 4511 C CA . GLY B 1 201 ? 8.078 -21.812 -14.109 1 47.22 201 GLY B CA 1
ATOM 4512 C C . GLY B 1 201 ? 8.008 -22.844 -12.992 1 47.22 201 GLY B C 1
ATOM 4513 O O . GLY B 1 201 ? 8.43 -23.984 -13.164 1 47.22 201 GLY B O 1
ATOM 4514 N N . ASN B 1 202 ? 7.621 -22.391 -11.703 1 58.16 202 ASN B N 1
ATOM 4515 C CA . ASN B 1 202 ? 7.438 -23.234 -10.523 1 58.16 202 ASN B CA 1
ATOM 4516 C C . ASN B 1 202 ? 6.285 -24.219 -10.719 1 58.16 202 ASN B C 1
ATOM 4518 O O . ASN B 1 202 ? 5.117 -23.828 -10.633 1 58.16 202 ASN B O 1
ATOM 4522 N N . VAL B 1 203 ? 6.578 -25.359 -11.258 1 69.94 203 VAL B N 1
ATOM 4523 C CA . VAL B 1 203 ? 5.613 -26.406 -11.594 1 69.94 203 VAL B CA 1
ATOM 4524 C C . VAL B 1 203 ? 4.973 -26.953 -10.312 1 69.94 203 VAL B C 1
ATOM 4526 O O . VAL B 1 203 ? 3.861 -27.484 -10.344 1 69.94 203 VAL B O 1
ATOM 4529 N N . SER B 1 204 ? 5.559 -26.641 -9.219 1 79.06 204 SER B N 1
ATOM 4530 C CA . SER B 1 204 ? 5.074 -27.234 -7.977 1 79.06 204 SER B CA 1
ATOM 4531 C C . SER B 1 204 ? 3.775 -26.578 -7.523 1 79.06 204 SER B C 1
ATOM 4533 O O . SER B 1 204 ? 3.031 -27.156 -6.723 1 79.06 204 SER B O 1
ATOM 4535 N N . TYR B 1 205 ? 3.469 -25.484 -8.047 1 88.38 205 TYR B N 1
ATOM 4536 C CA . TYR B 1 205 ? 2.244 -24.797 -7.652 1 88.38 205 TYR B CA 1
ATOM 4537 C C . TYR B 1 205 ? 1.31 -24.625 -8.844 1 88.38 205 TYR B C 1
ATOM 4539 O O . TYR B 1 205 ? 0.441 -23.75 -8.844 1 88.38 205 TYR B O 1
ATOM 4547 N N . SER B 1 206 ? 1.519 -25.484 -9.781 1 88 206 SER B N 1
ATOM 4548 C CA . SER B 1 206 ? 0.698 -25.422 -10.984 1 88 206 SER B CA 1
ATOM 4549 C C . SER B 1 206 ? -0.656 -26.094 -10.766 1 88 206 SER B C 1
ATOM 4551 O O . SER B 1 206 ? -0.757 -27.078 -10.031 1 88 206 SER B O 1
ATOM 4553 N N . SER B 1 207 ? -1.632 -25.594 -11.469 1 93.06 207 SER B N 1
ATOM 4554 C CA . SER B 1 207 ? -2.949 -26.219 -11.492 1 93.06 207 SER B CA 1
ATOM 4555 C C . SER B 1 207 ? -2.996 -27.359 -12.508 1 93.06 207 SER B C 1
ATOM 4557 O O . SER B 1 207 ? -2.141 -27.453 -13.391 1 93.06 207 SER B O 1
ATOM 4559 N N . PRO B 1 208 ? -3.959 -28.266 -12.297 1 93.88 208 PRO B N 1
ATOM 4560 C CA . PRO B 1 208 ? -4.105 -29.359 -13.273 1 93.88 208 PRO B CA 1
ATOM 4561 C C . PRO B 1 208 ? -4.227 -28.844 -14.711 1 93.88 208 PRO B C 1
ATOM 4563 O O . PRO B 1 208 ? -3.59 -29.391 -15.617 1 93.88 208 PRO B O 1
ATOM 4566 N N . GLU B 1 209 ? -5.02 -27.828 -14.969 1 93.62 209 GLU B N 1
ATOM 4567 C CA . GLU B 1 209 ? -5.168 -27.312 -16.328 1 93.62 209 GLU B CA 1
ATOM 4568 C C . GLU B 1 209 ? -3.863 -26.703 -16.828 1 93.62 209 GLU B C 1
ATOM 4570 O O . GLU B 1 209 ? -3.582 -26.75 -18.031 1 93.62 209 GLU B O 1
ATOM 4575 N N . ARG B 1 210 ? -3.133 -26.078 -15.961 1 88.81 210 ARG B N 1
ATOM 4576 C CA . ARG B 1 210 ? -1.819 -25.594 -16.375 1 88.81 210 ARG B CA 1
ATOM 4577 C C . ARG B 1 210 ? -0.902 -26.75 -16.766 1 88.81 210 ARG B C 1
ATOM 4579 O O . ARG B 1 210 ? -0.201 -26.688 -17.766 1 88.81 210 ARG B O 1
ATOM 4586 N N . ALA B 1 211 ? -0.888 -27.75 -15.945 1 86.81 211 ALA B N 1
ATOM 4587 C CA . ALA B 1 211 ? -0.088 -28.938 -16.234 1 86.81 211 ALA B CA 1
ATOM 4588 C C . ALA B 1 211 ? -0.503 -29.594 -17.547 1 86.81 211 ALA B C 1
ATOM 4590 O O . ALA B 1 211 ? 0.325 -30.172 -18.25 1 86.81 211 ALA B O 1
ATOM 4591 N N . ASN B 1 212 ? -1.733 -29.484 -17.828 1 88.88 212 ASN B N 1
ATOM 4592 C CA . ASN B 1 212 ? -2.277 -30.047 -19.062 1 88.88 212 ASN B CA 1
ATOM 4593 C C . ASN B 1 212 ? -2.096 -29.094 -20.234 1 88.88 212 ASN B C 1
ATOM 4595 O O . ASN B 1 212 ? -2.529 -29.391 -21.359 1 88.88 212 ASN B O 1
ATOM 4599 N N . LEU B 1 213 ? -1.551 -27.859 -19.938 1 85.06 213 LEU B N 1
ATOM 4600 C CA . LEU B 1 213 ? -1.319 -26.828 -20.938 1 85.06 213 LEU B CA 1
ATOM 4601 C C . LEU B 1 213 ? -2.639 -26.328 -21.516 1 85.06 213 LEU B C 1
ATOM 4603 O O . LEU B 1 213 ? -2.723 -26.031 -22.703 1 85.06 213 LEU B O 1
ATOM 4607 N N . ASP B 1 214 ? -3.652 -26.391 -20.688 1 88.06 214 ASP B N 1
ATOM 4608 C CA . ASP B 1 214 ? -4.941 -25.812 -21.078 1 88.06 214 ASP B CA 1
ATOM 4609 C C . ASP B 1 214 ? -4.922 -24.297 -20.969 1 88.06 214 ASP B C 1
ATOM 4611 O O . ASP B 1 214 ? -3.971 -23.719 -20.438 1 88.06 214 ASP B O 1
ATOM 4615 N N . GLN B 1 215 ? -6 -23.688 -21.578 1 88.62 215 GLN B N 1
ATOM 4616 C CA . GLN B 1 215 ? -6.211 -22.266 -21.344 1 88.62 215 GLN B CA 1
ATOM 4617 C C . GLN B 1 215 ? -6.492 -22 -19.875 1 88.62 215 GLN B C 1
ATOM 4619 O O . GLN B 1 215 ? -7.238 -22.734 -19.219 1 88.62 215 GLN B O 1
ATOM 4624 N N . LEU B 1 216 ? -5.867 -20.953 -19.438 1 91.81 216 LEU B N 1
ATOM 4625 C CA . LEU B 1 216 ? -5.984 -20.656 -18 1 91.81 216 LEU B CA 1
ATOM 4626 C C . LEU B 1 216 ? -6.953 -19.5 -17.766 1 91.81 216 LEU B C 1
ATOM 4628 O O . LEU B 1 216 ? -7.141 -18.656 -18.641 1 91.81 216 LEU B O 1
ATOM 4632 N N . ASP B 1 217 ? -7.637 -19.5 -16.656 1 93.81 217 ASP B N 1
ATOM 4633 C CA . ASP B 1 217 ? -8.383 -18.359 -16.125 1 93.81 217 ASP B CA 1
ATOM 4634 C C . ASP B 1 217 ? -8.078 -18.141 -14.641 1 93.81 217 ASP B C 1
ATOM 4636 O O . ASP B 1 217 ? -7.172 -18.766 -14.094 1 93.81 217 ASP B O 1
ATOM 4640 N N . GLY B 1 218 ? -8.75 -17.234 -14.031 1 96.12 218 GLY B N 1
ATOM 4641 C CA . GLY B 1 218 ? -8.445 -16.828 -12.664 1 96.12 218 GLY B CA 1
ATOM 4642 C C . GLY B 1 218 ? -8.5 -17.984 -11.68 1 96.12 218 GLY B C 1
ATOM 4643 O O . GLY B 1 218 ? -7.816 -17.969 -10.656 1 96.12 218 GLY B O 1
ATOM 4644 N N . ARG B 1 219 ? -9.281 -19.016 -11.977 1 97.81 219 ARG B N 1
ATOM 4645 C CA . ARG B 1 219 ? -9.445 -20.156 -11.078 1 97.81 219 ARG B CA 1
ATOM 4646 C C . ARG B 1 219 ? -8.172 -20.984 -11 1 97.81 219 ARG B C 1
ATOM 4648 O O . ARG B 1 219 ? -7.957 -21.719 -10.031 1 97.81 219 ARG B O 1
ATOM 4655 N N . SER B 1 220 ? -7.293 -20.875 -12.016 1 96.25 220 SER B N 1
ATOM 4656 C CA . SER B 1 220 ? -5.988 -21.531 -11.969 1 96.25 220 SER B CA 1
ATOM 4657 C C . SER B 1 220 ? -5.094 -20.891 -10.906 1 96.25 220 SER B C 1
ATOM 4659 O O . SER B 1 220 ? -4.387 -21.594 -10.18 1 96.25 220 SER B O 1
ATOM 4661 N N . ASP B 1 221 ? -5.172 -19.547 -10.883 1 96.75 221 ASP B N 1
ATOM 4662 C CA . ASP B 1 221 ? -4.434 -18.844 -9.844 1 96.75 221 ASP B CA 1
ATOM 4663 C C . ASP B 1 221 ? -4.945 -19.203 -8.453 1 96.75 221 ASP B C 1
ATOM 4665 O O . ASP B 1 221 ? -4.16 -19.344 -7.516 1 96.75 221 ASP B O 1
ATOM 4669 N N . LEU B 1 222 ? -6.238 -19.359 -8.328 1 98.62 222 LEU B N 1
ATOM 4670 C CA . LEU B 1 222 ? -6.832 -19.688 -7.035 1 98.62 222 LEU B CA 1
ATOM 4671 C C . LEU B 1 222 ? -6.434 -21.078 -6.586 1 98.62 222 LEU B C 1
ATOM 4673 O O . LEU B 1 222 ? -6.27 -21.328 -5.391 1 98.62 222 LEU B O 1
ATOM 4677 N N . PHE B 1 223 ? -6.277 -22.016 -7.555 1 98.06 223 PHE B N 1
ATOM 4678 C CA . PHE B 1 223 ? -5.738 -23.328 -7.227 1 98.06 223 PHE B CA 1
ATOM 4679 C C . PHE B 1 223 ? -4.344 -23.203 -6.625 1 98.06 223 PHE B C 1
ATOM 4681 O O . PHE B 1 223 ? -4.066 -23.781 -5.566 1 98.06 223 PHE B O 1
ATOM 4688 N N . SER B 1 224 ? -3.482 -22.453 -7.301 1 95.81 224 SER B N 1
ATOM 4689 C CA . SER B 1 224 ? -2.123 -22.25 -6.816 1 95.81 224 SER B CA 1
ATOM 4690 C C . SER B 1 224 ? -2.119 -21.625 -5.426 1 95.81 224 SER B C 1
ATOM 4692 O O . SER B 1 224 ? -1.33 -22.016 -4.562 1 95.81 224 SER B O 1
ATOM 4694 N N . LEU B 1 225 ? -3.008 -20.656 -5.211 1 98.38 225 LEU B N 1
ATOM 4695 C CA . LEU B 1 225 ? -3.143 -20.031 -3.898 1 98.38 225 LEU B CA 1
ATOM 4696 C C . LEU B 1 225 ? -3.607 -21.047 -2.861 1 98.38 225 LEU B C 1
ATOM 4698 O O . LEU B 1 225 ? -3.201 -20.984 -1.697 1 98.38 225 LEU B O 1
ATOM 4702 N N . GLY B 1 226 ? -4.496 -21.984 -3.283 1 98.56 226 GLY B N 1
ATOM 4703 C CA . GLY B 1 226 ? -4.902 -23.078 -2.408 1 98.56 226 GLY B CA 1
ATOM 4704 C C . GLY B 1 226 ? -3.736 -23.922 -1.936 1 98.56 226 GLY B C 1
ATOM 4705 O O . GLY B 1 226 ? -3.703 -24.359 -0.781 1 98.56 226 GLY B O 1
ATOM 4706 N N . LEU B 1 227 ? -2.807 -24.188 -2.834 1 96.44 227 LEU B N 1
ATOM 4707 C CA . LEU B 1 227 ? -1.613 -24.938 -2.455 1 96.44 227 LEU B CA 1
ATOM 4708 C C . LEU B 1 227 ? -0.809 -24.188 -1.402 1 96.44 227 LEU B C 1
ATOM 4710 O O . LEU B 1 227 ? -0.311 -24.781 -0.448 1 96.44 227 LEU B O 1
ATOM 4714 N N . VAL B 1 228 ? -0.681 -22.891 -1.557 1 96.56 228 VAL B N 1
ATOM 4715 C CA . VAL B 1 228 ? 0.006 -22.047 -0.577 1 96.56 228 VAL B CA 1
ATOM 4716 C C . VAL B 1 228 ? -0.734 -22.109 0.758 1 96.56 228 VAL B C 1
ATOM 4718 O O . VAL B 1 228 ? -0.117 -22.281 1.811 1 96.56 228 VAL B O 1
ATOM 4721 N N . PHE B 1 229 ? -2.092 -21.984 0.724 1 98.62 229 PHE B N 1
ATOM 4722 C CA . PHE B 1 229 ? -2.934 -22 1.915 1 98.62 229 PHE B CA 1
ATOM 4723 C C . PHE B 1 229 ? -2.785 -23.328 2.654 1 98.62 229 PHE B C 1
ATOM 4725 O O . PHE B 1 229 ? -2.643 -23.344 3.879 1 98.62 229 PHE B O 1
ATOM 4732 N N . LEU B 1 230 ? -2.752 -24.406 1.941 1 97.44 230 LEU B N 1
ATOM 4733 C CA . LEU B 1 230 ? -2.551 -25.734 2.527 1 97.44 230 LEU B CA 1
ATOM 4734 C C . LEU B 1 230 ? -1.215 -25.812 3.26 1 97.44 230 LEU B C 1
ATOM 4736 O O . LEU B 1 230 ? -1.15 -26.281 4.395 1 97.44 230 LEU B O 1
ATOM 4740 N N . GLN B 1 231 ? -0.244 -25.328 2.629 1 94.75 231 GLN B N 1
ATOM 4741 C CA . GLN B 1 231 ? 1.087 -25.375 3.223 1 94.75 231 GLN B CA 1
ATOM 4742 C C . GLN B 1 231 ? 1.169 -24.5 4.473 1 94.75 231 GLN B C 1
ATOM 4744 O O . GLN B 1 231 ? 1.857 -24.844 5.434 1 94.75 231 GLN B O 1
ATOM 4749 N N . LEU B 1 232 ? 0.526 -23.391 4.434 1 97.12 232 LEU B N 1
ATOM 4750 C CA . LEU B 1 232 ? 0.503 -22.516 5.609 1 97.12 232 LEU B CA 1
ATOM 4751 C C . LEU B 1 232 ? -0.153 -23.219 6.789 1 97.12 232 LEU B C 1
ATOM 4753 O O . LEU B 1 232 ? 0.262 -23.031 7.938 1 97.12 232 LEU B O 1
ATOM 4757 N N . LEU B 1 233 ? -1.151 -24.016 6.504 1 97 233 LEU B N 1
ATOM 4758 C CA . LEU B 1 233 ? -1.931 -24.641 7.566 1 97 233 LEU B CA 1
ATOM 4759 C C . LEU B 1 233 ? -1.266 -25.922 8.039 1 97 233 LEU B C 1
ATOM 4761 O O . LEU B 1 233 ? -1.38 -26.297 9.211 1 97 233 LEU B O 1
ATOM 4765 N N . THR B 1 234 ? -0.53 -26.594 7.102 1 93.69 234 THR B N 1
ATOM 4766 C CA . THR B 1 234 ? -0.108 -27.953 7.438 1 93.69 234 THR B CA 1
ATOM 4767 C C . THR B 1 234 ? 1.414 -28.062 7.43 1 93.69 234 THR B C 1
ATOM 4769 O O . THR B 1 234 ? 1.973 -29.031 7.945 1 93.69 234 THR B O 1
ATOM 4772 N N . GLY B 1 235 ? 2.031 -27.141 6.707 1 89.88 235 GLY B N 1
ATOM 4773 C CA . GLY B 1 235 ? 3.467 -27.25 6.504 1 89.88 235 GLY B CA 1
ATOM 4774 C C . GLY B 1 235 ? 3.838 -28.188 5.375 1 89.88 235 GLY B C 1
ATOM 4775 O O . GLY B 1 235 ? 5.02 -28.359 5.059 1 89.88 235 GLY B O 1
ATOM 4776 N N . ARG B 1 236 ? 2.766 -28.734 4.707 1 87.19 236 ARG B N 1
ATOM 4777 C CA . ARG B 1 236 ? 3.023 -29.75 3.693 1 87.19 236 ARG B CA 1
ATOM 4778 C C . ARG B 1 236 ? 2.422 -29.344 2.35 1 87.19 236 ARG B C 1
ATOM 4780 O O . ARG B 1 236 ? 1.368 -28.703 2.301 1 87.19 236 ARG B O 1
ATOM 4787 N N . HIS B 1 237 ? 3.145 -29.719 1.321 1 86.75 237 HIS B N 1
ATOM 4788 C CA . HIS B 1 237 ? 2.609 -29.562 -0.026 1 86.75 237 HIS B CA 1
ATOM 4789 C C . HIS B 1 237 ? 1.652 -30.703 -0.378 1 86.75 237 HIS B C 1
ATOM 4791 O O . HIS B 1 237 ? 1.799 -31.812 0.121 1 86.75 237 HIS B O 1
ATOM 4797 N N . LEU B 1 238 ? 0.736 -30.469 -1.215 1 87.19 238 LEU B N 1
ATOM 4798 C CA . LEU B 1 238 ? -0.294 -31.422 -1.605 1 87.19 238 LEU B CA 1
ATOM 4799 C C . LEU B 1 238 ? 0.331 -32.719 -2.123 1 87.19 238 LEU B C 1
ATOM 4801 O O . LEU B 1 238 ? -0.13 -33.812 -1.789 1 87.19 238 LEU B O 1
ATOM 4805 N N . LEU B 1 239 ? 1.385 -32.594 -2.912 1 77.44 239 LEU B N 1
ATOM 4806 C CA . LEU B 1 239 ? 1.965 -33.75 -3.568 1 77.44 239 LEU B CA 1
ATOM 4807 C C . LEU B 1 239 ? 2.955 -34.469 -2.648 1 77.44 239 LEU B C 1
ATOM 4809 O O . LEU B 1 239 ? 3.488 -35.531 -2.996 1 77.44 239 LEU B O 1
ATOM 4813 N N . ASP B 1 240 ? 3.361 -33.844 -1.543 1 65.06 240 ASP B N 1
ATOM 4814 C CA . ASP B 1 240 ? 4.207 -34.5 -0.55 1 65.06 240 ASP B CA 1
ATOM 4815 C C . ASP B 1 240 ? 3.432 -35.594 0.206 1 65.06 240 ASP B C 1
ATOM 4817 O O . ASP B 1 240 ? 4.012 -36.562 0.664 1 65.06 240 ASP B O 1
ATOM 4821 N N . ALA B 1 241 ? 2.232 -35.312 0.556 1 49.88 241 ALA B N 1
ATOM 4822 C CA . ALA B 1 241 ? 1.464 -36.156 1.459 1 49.88 241 ALA B CA 1
ATOM 4823 C C . ALA B 1 241 ? 1.499 -37.625 1 1 49.88 241 ALA B C 1
ATOM 4825 O O . ALA B 1 241 ? 1.357 -38.531 1.813 1 49.88 241 ALA B O 1
ATOM 4826 N N . GLU B 1 242 ? 1.627 -37.875 -0.282 1 47.66 242 GLU B N 1
ATOM 4827 C CA . GLU B 1 242 ? 1.654 -39.281 -0.631 1 47.66 242 GLU B CA 1
ATOM 4828 C C . GLU B 1 242 ? 3.014 -39.906 -0.317 1 47.66 242 GLU B C 1
ATOM 4830 O O . GLU B 1 242 ? 3.09 -41.062 0.125 1 47.66 242 GLU B O 1
ATOM 4835 N N . GLN B 1 243 ? 4.141 -39.438 -0.886 1 42.22 243 GLN B N 1
ATOM 4836 C CA . GLN B 1 243 ? 5.418 -40.094 -0.649 1 42.22 243 GLN B CA 1
ATOM 4837 C C . GLN B 1 243 ? 6.227 -39.344 0.418 1 42.22 243 GLN B C 1
ATOM 4839 O O . GLN B 1 243 ? 6.473 -38.156 0.302 1 42.22 243 GLN B O 1
ATOM 4844 N N . ARG B 1 244 ? 6.223 -39.719 1.63 1 39 244 ARG B N 1
ATOM 4845 C CA . ARG B 1 244 ? 6.961 -39.188 2.773 1 39 244 ARG B CA 1
ATOM 4846 C C . ARG B 1 244 ? 8.273 -38.562 2.33 1 39 244 ARG B C 1
ATOM 4848 O O . ARG B 1 244 ? 8.734 -37.594 2.932 1 39 244 ARG B O 1
ATOM 4855 N N . HIS B 1 245 ? 9.086 -39.188 1.58 1 34.84 245 HIS B N 1
ATOM 4856 C CA . HIS B 1 245 ? 10.508 -38.969 1.354 1 34.84 245 HIS B CA 1
ATOM 4857 C C . HIS B 1 245 ? 10.727 -37.719 0.498 1 34.84 245 HIS B C 1
ATOM 4859 O O . HIS B 1 245 ? 11.719 -37 0.682 1 34.84 245 HIS B O 1
ATOM 4865 N N . GLU B 1 246 ? 9.93 -37.5 -0.457 1 35.22 246 GLU B N 1
ATOM 4866 C CA . GLU B 1 246 ? 10.281 -36.531 -1.497 1 35.22 246 GLU B CA 1
ATOM 4867 C C . GLU B 1 246 ? 9.969 -35.094 -1.056 1 35.22 246 GLU B C 1
ATOM 4869 O O . GLU B 1 246 ? 10.523 -34.156 -1.597 1 35.22 246 GLU B O 1
ATOM 4874 N N . ALA B 1 247 ? 9.117 -34.875 -0.159 1 36.44 247 ALA B N 1
ATOM 4875 C CA . ALA B 1 247 ? 8.805 -33.562 0.423 1 36.44 247 ALA B CA 1
ATOM 4876 C C . ALA B 1 247 ? 10.039 -32.938 1.088 1 36.44 247 ALA B C 1
ATOM 4878 O O . ALA B 1 247 ? 10.258 -31.734 1.021 1 36.44 247 ALA B O 1
ATOM 4879 N N . GLU B 1 248 ? 10.781 -33.875 1.8 1 37.03 248 GLU B N 1
ATOM 4880 C CA . GLU B 1 248 ? 12.07 -33.5 2.379 1 37.03 248 GLU B CA 1
ATOM 4881 C C . GLU B 1 248 ? 13.023 -32.969 1.311 1 37.03 248 GLU B C 1
ATOM 4883 O O . GLU B 1 248 ? 13.789 -32.062 1.563 1 37.03 248 GLU B O 1
ATOM 4888 N N . LEU B 1 249 ? 12.969 -33.594 0.222 1 35 249 LEU B N 1
ATOM 4889 C CA . LEU B 1 249 ? 13.875 -33.219 -0.853 1 35 249 LEU B CA 1
ATOM 4890 C C . LEU B 1 249 ? 13.5 -31.844 -1.419 1 35 249 LEU B C 1
ATOM 4892 O O . LEU B 1 249 ? 14.375 -31.031 -1.698 1 35 249 LEU B O 1
ATOM 4896 N N . LEU B 1 250 ? 12.25 -31.594 -1.508 1 38.34 250 LEU B N 1
ATOM 4897 C CA . LEU B 1 250 ? 11.781 -30.281 -1.938 1 38.34 250 LEU B CA 1
ATOM 4898 C C . LEU B 1 250 ? 12.078 -29.234 -0.878 1 38.34 250 LEU B C 1
ATOM 4900 O O . LEU B 1 250 ? 12.516 -28.125 -1.202 1 38.34 250 LEU B O 1
ATOM 4904 N N . GLY B 1 251 ? 11.852 -29.547 0.378 1 39.53 251 GLY B N 1
ATOM 4905 C CA . GLY B 1 251 ? 12.273 -28.734 1.506 1 39.53 251 GLY B CA 1
ATOM 4906 C C . GLY B 1 251 ? 13.781 -28.547 1.582 1 39.53 251 GLY B C 1
ATOM 4907 O O . GLY B 1 251 ? 14.258 -27.453 1.875 1 39.53 251 GLY B O 1
ATOM 4908 N N . ARG B 1 252 ? 14.523 -29.672 1.506 1 36.94 252 ARG B N 1
ATOM 4909 C CA . ARG B 1 252 ? 15.977 -29.641 1.492 1 36.94 252 ARG B CA 1
ATOM 4910 C C . ARG B 1 252 ? 16.5 -28.844 0.307 1 36.94 252 ARG B C 1
ATOM 4912 O O . ARG B 1 252 ? 17.547 -28.188 0.408 1 36.94 252 ARG B O 1
ATOM 4919 N N . GLN B 1 253 ? 15.867 -29 -0.798 1 37.12 253 GLN B N 1
ATOM 4920 C CA . GLN B 1 253 ? 16.234 -28.234 -1.983 1 37.12 253 GLN B CA 1
ATOM 4921 C C . GLN B 1 253 ? 15.898 -26.766 -1.804 1 37.12 253 GLN B C 1
ATOM 4923 O O . GLN B 1 253 ? 16.656 -25.891 -2.242 1 37.12 253 GLN B O 1
ATOM 4928 N N . LEU B 1 254 ? 14.828 -26.562 -1.086 1 38.72 254 LEU B N 1
ATOM 4929 C CA . LEU B 1 254 ? 14.555 -25.203 -0.645 1 38.72 254 LEU B CA 1
ATOM 4930 C C . LEU B 1 254 ? 15.547 -24.766 0.429 1 38.72 254 LEU B C 1
ATOM 4932 O O . LEU B 1 254 ? 15.898 -23.578 0.511 1 38.72 254 LEU B O 1
ATOM 4936 N N . ARG B 1 255 ? 15.961 -25.688 1.409 1 37.16 255 ARG B N 1
ATOM 4937 C CA . ARG B 1 255 ? 16.953 -25.453 2.449 1 37.16 255 ARG B CA 1
ATOM 4938 C C . ARG B 1 255 ? 18.328 -25.172 1.84 1 37.16 255 ARG B C 1
ATOM 4940 O O . ARG B 1 255 ? 19.109 -24.391 2.385 1 37.16 255 ARG B O 1
ATOM 4947 N N . ALA B 1 256 ? 18.859 -26.25 1.171 1 34.28 256 ALA B N 1
ATOM 4948 C CA . ALA B 1 256 ? 20.203 -26.078 0.642 1 34.28 256 ALA B CA 1
ATOM 4949 C C . ALA B 1 256 ? 20.344 -24.719 -0.057 1 34.28 256 ALA B C 1
ATOM 4951 O O . ALA B 1 256 ? 21.453 -24.188 -0.161 1 34.28 256 ALA B O 1
ATOM 4952 N N . ARG B 1 257 ? 19.297 -24.234 -0.639 1 36.75 257 ARG B N 1
ATOM 4953 C CA . ARG B 1 257 ? 19.297 -23.016 -1.434 1 36.75 257 ARG B CA 1
ATOM 4954 C C . ARG B 1 257 ? 19.203 -21.781 -0.539 1 36.75 257 ARG B C 1
ATOM 4956 O O . ARG B 1 257 ? 19.266 -20.656 -1.025 1 36.75 257 ARG B O 1
ATOM 4963 N N . GLY B 1 258 ? 18.734 -21.828 0.557 1 34.22 258 GLY B N 1
ATOM 4964 C CA . GLY B 1 258 ? 18.625 -20.719 1.494 1 34.22 258 GLY B CA 1
ATOM 4965 C C . GLY B 1 258 ? 19.953 -20.031 1.755 1 34.22 258 GLY B C 1
ATOM 4966 O O . GLY B 1 258 ? 20.016 -19.094 2.566 1 34.22 258 GLY B O 1
ATOM 4967 N N . GLU B 1 259 ? 20.969 -20.828 1.963 1 31.8 259 GLU B N 1
ATOM 4968 C CA . GLU B 1 259 ? 22.141 -20.031 2.357 1 31.8 259 GLU B CA 1
ATOM 4969 C C . GLU B 1 259 ? 22.344 -18.859 1.411 1 31.8 259 GLU B C 1
ATOM 4971 O O . GLU B 1 259 ? 22.906 -17.828 1.806 1 31.8 259 GLU B O 1
ATOM 4976 N N . SER B 1 260 ? 22.75 -19.156 0.112 1 31.81 260 SER B N 1
ATOM 4977 C CA . SER B 1 260 ? 23.062 -18 -0.717 1 31.81 260 SER B CA 1
ATOM 4978 C C . SER B 1 260 ? 21.828 -17.188 -1.037 1 31.81 260 SER B C 1
ATOM 4980 O O . SER B 1 260 ? 20.703 -17.688 -0.909 1 31.81 260 SER B O 1
ATOM 4982 N N . GLY B 1 261 ? 21.734 -15.852 -1.533 1 30.62 261 GLY B N 1
ATOM 4983 C CA . GLY B 1 261 ? 20.812 -14.812 -1.967 1 30.62 261 GLY B CA 1
ATOM 4984 C C . GLY B 1 261 ? 19.547 -15.359 -2.584 1 30.62 261 GLY B C 1
ATOM 4985 O O . GLY B 1 261 ? 19.328 -16.578 -2.594 1 30.62 261 GLY B O 1
ATOM 4986 N N . TRP B 1 262 ? 18.703 -14.367 -3.34 1 31.09 262 TRP B N 1
ATOM 4987 C CA . TRP B 1 262 ? 17.516 -14.586 -4.16 1 31.09 262 TRP B CA 1
ATOM 4988 C C . TRP B 1 262 ? 17.641 -15.867 -4.98 1 31.09 262 TRP B C 1
ATOM 4990 O O . TRP B 1 262 ? 18.203 -15.852 -6.074 1 31.09 262 TRP B O 1
ATOM 5000 N N . GLY B 1 263 ? 18.219 -16.844 -4.516 1 32.25 263 GLY B N 1
ATOM 5001 C CA . GLY B 1 263 ? 18.484 -18 -5.363 1 32.25 263 GLY B CA 1
ATOM 5002 C C . GLY B 1 263 ? 17.234 -18.516 -6.066 1 32.25 263 GLY B C 1
ATOM 5003 O O . GLY B 1 263 ? 16.141 -18.5 -5.496 1 32.25 263 GLY B O 1
ATOM 5004 N N . GLY B 1 264 ? 17.125 -18.266 -7.348 1 32.56 264 GLY B N 1
ATOM 5005 C CA . GLY B 1 264 ? 16.188 -18.781 -8.344 1 32.56 264 GLY B CA 1
ATOM 5006 C C . GLY B 1 264 ? 15.695 -20.172 -8.039 1 32.56 264 GLY B C 1
ATOM 5007 O O . GLY B 1 264 ? 16.281 -20.891 -7.223 1 32.56 264 GLY B O 1
ATOM 5008 N N . LEU B 1 265 ? 14.375 -20.359 -8.164 1 33.44 265 LEU B N 1
ATOM 5009 C CA . LEU B 1 265 ? 13.773 -21.688 -8.258 1 33.44 265 LEU B CA 1
ATOM 5010 C C . LEU B 1 265 ? 14.773 -22.703 -8.812 1 33.44 265 LEU B C 1
ATOM 5012 O O . LEU B 1 265 ? 15.344 -22.5 -9.883 1 33.44 265 LEU B O 1
ATOM 5016 N N . GLU B 1 266 ? 15.617 -23.141 -8.039 1 35.25 266 GLU B N 1
ATOM 5017 C CA . GLU B 1 266 ? 16.359 -24.266 -8.594 1 35.25 266 GLU B CA 1
ATOM 5018 C C . GLU B 1 266 ? 15.508 -25.062 -9.578 1 35.25 266 GLU B C 1
ATOM 5020 O O . GLU B 1 266 ? 14.344 -25.359 -9.305 1 35.25 266 GLU B O 1
ATOM 5025 N N . GLU B 1 267 ? 15.812 -24.906 -10.797 1 42.69 267 GLU B N 1
ATOM 5026 C CA . GLU B 1 267 ? 15.312 -25.719 -11.906 1 42.69 267 GLU B CA 1
ATOM 5027 C C . GLU B 1 267 ? 15.18 -27.188 -11.5 1 42.69 267 GLU B C 1
ATOM 5029 O O . GLU B 1 267 ? 16.172 -27.828 -11.148 1 42.69 267 GLU B O 1
ATOM 5034 N N . LEU B 1 268 ? 14.086 -27.594 -10.742 1 48.78 268 LEU B N 1
ATOM 5035 C CA . LEU B 1 268 ? 13.891 -29.031 -10.672 1 48.78 268 LEU B CA 1
ATOM 5036 C C . LEU B 1 268 ? 14.453 -29.719 -11.906 1 48.78 268 LEU B C 1
ATOM 5038 O O . LEU B 1 268 ? 14.438 -29.156 -13 1 48.78 268 LEU B O 1
ATOM 5042 N N . SER B 1 269 ? 15.234 -30.688 -11.539 1 54.97 269 SER B N 1
ATOM 5043 C CA . SER B 1 269 ? 15.68 -31.469 -12.688 1 54.97 269 SER B CA 1
ATOM 5044 C C . SER B 1 269 ? 14.508 -31.812 -13.609 1 54.97 269 SER B C 1
ATOM 5046 O O . SER B 1 269 ? 13.352 -31.812 -13.18 1 54.97 269 SER B O 1
ATOM 5048 N N . ALA B 1 270 ? 14.797 -31.844 -14.805 1 57.91 270 ALA B N 1
ATOM 5049 C CA . ALA B 1 270 ? 13.812 -32.156 -15.836 1 57.91 270 ALA B CA 1
ATOM 5050 C C . ALA B 1 270 ? 12.977 -33.375 -15.461 1 57.91 270 ALA B C 1
ATOM 5052 O O . ALA B 1 270 ? 11.75 -33.344 -15.57 1 57.91 270 ALA B O 1
ATOM 5053 N N . PRO B 1 271 ? 13.57 -34.438 -14.883 1 59.25 271 PRO B N 1
ATOM 5054 C CA . PRO B 1 271 ? 12.742 -35.594 -14.531 1 59.25 271 PRO B CA 1
ATOM 5055 C C . PRO B 1 271 ? 11.781 -35.312 -13.383 1 59.25 271 PRO B C 1
ATOM 5057 O O . PRO B 1 271 ? 10.648 -35.781 -13.391 1 59.25 271 PRO B O 1
ATOM 5060 N N . ARG B 1 272 ? 12.25 -34.531 -12.469 1 65.56 272 ARG B N 1
ATOM 5061 C CA . ARG B 1 272 ? 11.391 -34.219 -11.336 1 65.56 272 ARG B CA 1
ATOM 5062 C C . ARG B 1 272 ? 10.242 -33.312 -11.766 1 65.56 272 ARG B C 1
ATOM 5064 O O . ARG B 1 272 ? 9.109 -33.469 -11.305 1 65.56 272 ARG B O 1
ATOM 5071 N N . THR B 1 273 ? 10.586 -32.438 -12.57 1 71.12 273 THR B N 1
ATOM 5072 C CA . THR B 1 273 ? 9.57 -31.516 -13.094 1 71.12 273 THR B CA 1
ATOM 5073 C C . THR B 1 273 ? 8.492 -32.281 -13.852 1 71.12 273 THR B C 1
ATOM 5075 O O . THR B 1 273 ? 7.301 -32.062 -13.656 1 71.12 273 THR B O 1
ATOM 5078 N N . ALA B 1 274 ? 8.984 -33.281 -14.617 1 74.69 274 ALA B N 1
ATOM 5079 C CA . ALA B 1 274 ? 8.055 -34.094 -15.398 1 74.69 274 ALA B CA 1
ATOM 5080 C C . ALA B 1 274 ? 7.152 -34.906 -14.492 1 74.69 274 ALA B C 1
ATOM 5082 O O . ALA B 1 274 ? 5.961 -35.062 -14.766 1 74.69 274 ALA B O 1
ATOM 5083 N N . ASP B 1 275 ? 7.734 -35.406 -13.484 1 78.38 275 ASP B N 1
ATOM 5084 C CA . ASP B 1 275 ? 6.973 -36.219 -12.531 1 78.38 275 ASP B CA 1
ATOM 5085 C C . ASP B 1 275 ? 5.91 -35.375 -11.828 1 78.38 275 ASP B C 1
ATOM 5087 O O . ASP B 1 275 ? 4.762 -35.812 -11.695 1 78.38 275 ASP B O 1
ATOM 5091 N N . LEU B 1 276 ? 6.262 -34.219 -11.406 1 77.31 276 LEU B N 1
ATOM 5092 C CA . LEU B 1 276 ? 5.336 -33.312 -10.727 1 77.31 276 LEU B CA 1
ATOM 5093 C C . LEU B 1 276 ? 4.188 -32.938 -11.648 1 77.31 276 LEU B C 1
ATOM 5095 O O . LEU B 1 276 ? 3.029 -32.906 -11.227 1 77.31 276 LEU B O 1
ATOM 5099 N N . LEU B 1 277 ? 4.535 -32.688 -12.836 1 81.19 277 LEU B N 1
ATOM 5100 C CA . LEU B 1 277 ? 3.518 -32.312 -13.805 1 81.19 277 LEU B CA 1
ATOM 5101 C C . LEU B 1 277 ? 2.531 -33.469 -14.031 1 81.19 277 LEU B C 1
ATOM 5103 O O . LEU B 1 277 ? 1.323 -33.219 -14.125 1 81.19 277 LEU B O 1
ATOM 5107 N N . LYS B 1 278 ? 3.094 -34.656 -14.172 1 85.12 278 LYS B N 1
ATOM 5108 C CA . LYS B 1 278 ? 2.24 -35.812 -14.359 1 85.12 278 LYS B CA 1
ATOM 5109 C C . LYS B 1 278 ? 1.286 -36 -13.18 1 85.12 278 LYS B C 1
ATOM 5111 O O . LYS B 1 278 ? 0.095 -36.25 -13.375 1 85.12 278 LYS B O 1
ATOM 5116 N N . ARG B 1 279 ? 1.758 -35.812 -12 1 86.38 279 ARG B N 1
ATOM 5117 C CA . ARG B 1 279 ? 0.943 -36 -10.805 1 86.38 279 ARG B CA 1
ATOM 5118 C C . ARG B 1 279 ? -0.161 -34.938 -10.75 1 86.38 279 ARG B C 1
ATOM 5120 O O . ARG B 1 279 ? -1.284 -35.219 -10.336 1 86.38 279 ARG B O 1
ATOM 5127 N N . MET B 1 280 ? 0.19 -33.781 -11.141 1 88.88 280 MET B N 1
ATOM 5128 C CA . MET B 1 280 ? -0.812 -32.719 -11.133 1 88.88 280 MET B CA 1
ATOM 5129 C C . MET B 1 280 ? -1.884 -32.969 -12.188 1 88.88 280 MET B C 1
ATOM 5131 O O . MET B 1 280 ? -3.07 -32.75 -11.945 1 88.88 280 MET B O 1
ATOM 5135 N N . ARG B 1 281 ? -1.479 -33.469 -13.32 1 89.06 281 ARG B N 1
ATOM 5136 C CA . ARG B 1 281 ? -2.414 -33.781 -14.391 1 89.06 281 ARG B CA 1
ATOM 5137 C C . ARG B 1 281 ? -3.418 -34.844 -13.953 1 89.06 281 ARG B C 1
ATOM 5139 O O . ARG B 1 281 ? -4.574 -34.844 -14.383 1 89.06 281 ARG B O 1
ATOM 5146 N N . GLU B 1 282 ? -2.922 -35.688 -13.07 1 91.44 282 GLU B N 1
ATOM 5147 C CA . GLU B 1 282 ? -3.732 -36.844 -12.672 1 91.44 282 GLU B CA 1
ATOM 5148 C C . GLU B 1 282 ? -4.305 -36.656 -11.266 1 91.44 282 GLU B C 1
ATOM 5150 O O . GLU B 1 282 ? -4.695 -37.625 -10.617 1 91.44 282 GLU B O 1
ATOM 5155 N N . LEU B 1 283 ? -4.258 -35.469 -10.836 1 92.69 283 LEU B N 1
ATOM 5156 C CA . LEU B 1 283 ? -4.738 -35.188 -9.484 1 92.69 283 LEU B CA 1
ATOM 5157 C C . LEU B 1 283 ? -6.18 -35.656 -9.32 1 92.69 283 LEU B C 1
ATOM 5159 O O . LEU B 1 283 ? -7.027 -35.375 -10.172 1 92.69 283 LEU B O 1
ATOM 5163 N N . ARG B 1 284 ? -6.426 -36.438 -8.188 1 93.44 284 ARG B N 1
ATOM 5164 C CA . ARG B 1 284 ? -7.758 -36.938 -7.859 1 93.44 284 ARG B CA 1
ATOM 5165 C C . ARG B 1 284 ? -8.258 -36.312 -6.555 1 93.44 284 ARG B C 1
ATOM 5167 O O . ARG B 1 284 ? -7.461 -35.938 -5.703 1 93.44 284 ARG B O 1
ATOM 5174 N N . SER B 1 285 ? -9.57 -36.25 -6.395 1 94.94 285 SER B N 1
ATOM 5175 C CA . SER B 1 285 ? -10.203 -35.688 -5.215 1 94.94 285 SER B CA 1
ATOM 5176 C C . SER B 1 285 ? -9.766 -36.406 -3.943 1 94.94 285 SER B C 1
ATOM 5178 O O . SER B 1 285 ? -9.648 -35.781 -2.881 1 94.94 285 SER B O 1
ATOM 5180 N N . GLU B 1 286 ? -9.492 -37.688 -4.039 1 93.62 286 GLU B N 1
ATOM 5181 C CA . GLU B 1 286 ? -9.086 -38.469 -2.881 1 93.62 286 GLU B CA 1
ATOM 5182 C C . GLU B 1 286 ? -7.762 -37.969 -2.314 1 93.62 286 GLU B C 1
ATOM 5184 O O . GLU B 1 286 ? -7.543 -38 -1.101 1 93.62 286 GLU B O 1
ATOM 5189 N N . GLN B 1 287 ? -6.887 -37.625 -3.178 1 93 287 GLN B N 1
ATOM 5190 C CA . GLN B 1 287 ? -5.594 -37.094 -2.738 1 93 287 GLN B CA 1
ATOM 5191 C C . GLN B 1 287 ? -5.754 -35.781 -1.985 1 93 287 GLN B C 1
ATOM 5193 O O . GLN B 1 287 ? -5.074 -35.531 -0.987 1 93 287 GLN B O 1
ATOM 5198 N N . VAL B 1 288 ? -6.668 -34.938 -2.471 1 96 288 VAL B N 1
ATOM 5199 C CA . VAL B 1 288 ? -6.961 -33.656 -1.806 1 96 288 VAL B CA 1
ATOM 5200 C C . VAL B 1 288 ? -7.559 -33.938 -0.426 1 96 288 VAL B C 1
ATOM 5202 O O . VAL B 1 288 ? -7.117 -33.344 0.57 1 96 288 VAL B O 1
ATOM 5205 N N . GLU B 1 289 ? -8.492 -34.844 -0.375 1 95.56 289 GLU B N 1
ATOM 5206 C CA . GLU B 1 289 ? -9.141 -35.156 0.89 1 95.56 289 GLU B CA 1
ATOM 5207 C C . GLU B 1 289 ? -8.125 -35.688 1.911 1 95.56 289 GLU B C 1
ATOM 5209 O O . GLU B 1 289 ? -8.203 -35.344 3.094 1 95.56 289 GLU B O 1
ATOM 5214 N N . ALA B 1 290 ? -7.219 -36.5 1.468 1 93.88 290 ALA B N 1
ATOM 5215 C CA . ALA B 1 290 ? -6.188 -37.031 2.354 1 93.88 290 ALA B CA 1
ATOM 5216 C C . ALA B 1 290 ? -5.309 -35.938 2.914 1 93.88 290 ALA B C 1
ATOM 5218 O O . ALA B 1 290 ? -4.922 -35.969 4.082 1 93.88 290 ALA B O 1
ATOM 5219 N N . ALA B 1 291 ? -5.051 -34.969 2.113 1 93.69 291 ALA B N 1
ATOM 5220 C CA . ALA B 1 291 ? -4.152 -33.875 2.496 1 93.69 291 ALA B CA 1
ATOM 5221 C C . ALA B 1 291 ? -4.816 -32.938 3.504 1 93.69 291 ALA B C 1
ATOM 5223 O O . ALA B 1 291 ? -4.137 -32.312 4.305 1 93.69 291 ALA B O 1
ATOM 5224 N N . ILE B 1 292 ? -6.215 -32.906 3.549 1 95.62 292 ILE B N 1
ATOM 5225 C CA . ILE B 1 292 ? -6.875 -31.891 4.359 1 95.62 292 ILE B CA 1
ATOM 5226 C C . ILE B 1 292 ? -7.551 -32.562 5.562 1 95.62 292 ILE B C 1
ATOM 5228 O O . ILE B 1 292 ? -8.195 -31.875 6.363 1 95.62 292 ILE B O 1
ATOM 5232 N N . GLN B 1 293 ? -7.559 -33.844 5.738 1 91.5 293 GLN B N 1
ATOM 5233 C CA . GLN B 1 293 ? -8.281 -34.594 6.75 1 91.5 293 GLN B CA 1
ATOM 5234 C C . GLN B 1 293 ? -7.992 -34.062 8.148 1 91.5 293 GLN B C 1
ATOM 5236 O O . GLN B 1 293 ? -8.875 -34.062 9.008 1 91.5 293 GLN B O 1
ATOM 5241 N N . GLY B 1 294 ? -6.934 -33.531 8.562 1 92.31 294 GLY B N 1
ATOM 5242 C CA . GLY B 1 294 ? -6.578 -33.125 9.906 1 92.31 294 GLY B CA 1
ATOM 5243 C C . GLY B 1 294 ? -6.875 -31.656 10.164 1 92.31 294 GLY B C 1
ATOM 5244 O O . GLY B 1 294 ? -6.719 -31.172 11.281 1 92.31 294 GLY B O 1
ATOM 5245 N N . LEU B 1 295 ? -7.504 -31.031 9.227 1 96.44 295 LEU B N 1
ATOM 5246 C CA . LEU B 1 295 ? -7.742 -29.594 9.344 1 96.44 295 LEU B CA 1
ATOM 5247 C C . LEU B 1 295 ? -9.125 -29.328 9.93 1 96.44 295 LEU B C 1
ATOM 5249 O O . LEU B 1 295 ? -10.016 -30.172 9.859 1 96.44 295 LEU B O 1
ATOM 5253 N N . PRO B 1 296 ? -9.305 -28.141 10.547 1 96.25 296 PRO B N 1
ATOM 5254 C CA . PRO B 1 296 ? -10.633 -27.734 11.016 1 96.25 296 PRO B CA 1
ATOM 5255 C C . PRO B 1 296 ? -11.656 -27.656 9.883 1 96.25 296 PRO B C 1
ATOM 5257 O O . PRO B 1 296 ? -11.289 -27.641 8.711 1 96.25 296 PRO B O 1
ATOM 5260 N N . GLU B 1 297 ? -12.867 -27.578 10.172 1 96.19 297 GLU B N 1
ATOM 5261 C CA . GLU B 1 297 ? -13.984 -27.719 9.242 1 96.19 297 GLU B CA 1
ATOM 5262 C C . GLU B 1 297 ? -13.906 -26.688 8.117 1 96.19 297 GLU B C 1
ATOM 5264 O O . GLU B 1 297 ? -13.914 -27.062 6.938 1 96.19 297 GLU B O 1
ATOM 5269 N N . LEU B 1 298 ? -13.836 -25.422 8.477 1 97.12 298 LEU B N 1
ATOM 5270 C CA . LEU B 1 298 ? -13.938 -24.406 7.434 1 97.12 298 LEU B CA 1
ATOM 5271 C C . LEU B 1 298 ? -12.695 -24.422 6.543 1 97.12 298 LEU B C 1
ATOM 5273 O O . LEU B 1 298 ? -12.805 -24.438 5.316 1 97.12 298 LEU B O 1
ATOM 5277 N N . PRO B 1 299 ? -11.469 -24.469 7.141 1 98 299 PRO B N 1
ATOM 5278 C CA . PRO B 1 299 ? -10.305 -24.578 6.266 1 98 299 PRO B CA 1
ATOM 5279 C C . PRO B 1 299 ? -10.367 -25.812 5.359 1 98 299 PRO B C 1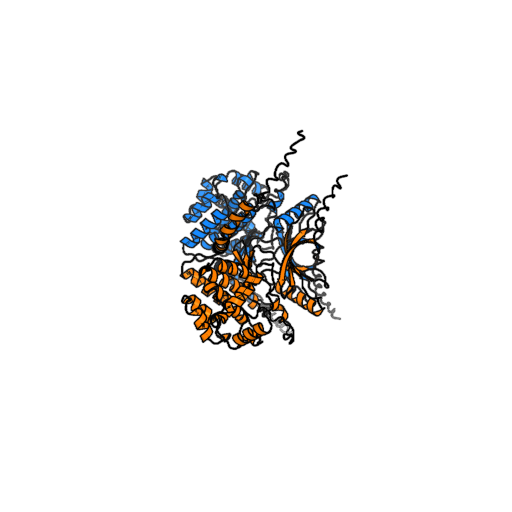
ATOM 5281 O O . PRO B 1 299 ? -9.969 -25.734 4.191 1 98 299 PRO B O 1
ATOM 5284 N N . ARG B 1 300 ? -10.867 -26.844 5.895 1 97.88 300 ARG B N 1
ATOM 5285 C CA . ARG B 1 300 ? -11.016 -28.078 5.109 1 97.88 300 ARG B CA 1
ATOM 5286 C C . ARG B 1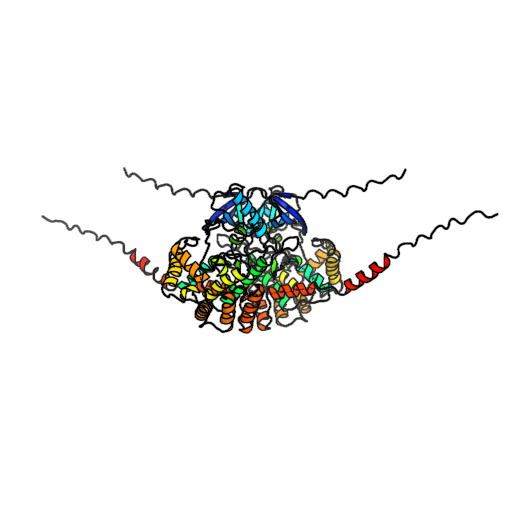 300 ? -11.961 -27.859 3.932 1 97.88 300 ARG B C 1
ATOM 5288 O O . ARG B 1 300 ? -11.641 -28.219 2.797 1 97.88 300 ARG B O 1
ATOM 5295 N N . ALA B 1 301 ? -13.086 -27.266 4.172 1 98.31 301 ALA B N 1
ATOM 5296 C CA . ALA B 1 301 ? -14.07 -27 3.131 1 98.31 301 ALA B CA 1
ATOM 5297 C C . ALA B 1 301 ? -13.516 -26.062 2.07 1 98.31 301 ALA B C 1
ATOM 5299 O O . ALA B 1 301 ? -13.75 -26.25 0.874 1 98.31 301 ALA B O 1
ATOM 5300 N N . VAL B 1 302 ? -12.82 -25.031 2.529 1 98.75 302 VAL B N 1
ATOM 5301 C CA . VAL B 1 302 ? -12.242 -24.047 1.621 1 98.75 302 VAL B CA 1
ATOM 5302 C C . VAL B 1 302 ? -11.203 -24.719 0.727 1 98.75 302 VAL B C 1
ATOM 5304 O O . VAL B 1 302 ? -11.211 -24.547 -0.493 1 98.75 302 VAL B O 1
ATOM 5307 N N . LEU B 1 303 ? -10.352 -25.531 1.285 1 98.69 303 LEU B N 1
ATOM 5308 C CA . LEU B 1 303 ? -9.297 -26.203 0.528 1 98.69 303 LEU B CA 1
ATOM 5309 C C . LEU B 1 303 ? -9.883 -27.25 -0.421 1 98.69 303 LEU B C 1
ATOM 5311 O O . LEU B 1 303 ? -9.375 -27.438 -1.525 1 98.69 303 LEU B O 1
ATOM 5315 N N . ARG B 1 304 ? -10.922 -27.938 0.003 1 98.25 304 ARG B N 1
ATOM 5316 C CA . ARG B 1 304 ? -11.594 -28.891 -0.876 1 98.25 304 ARG B CA 1
ATOM 5317 C C . ARG B 1 304 ? -12.047 -28.219 -2.166 1 98.25 304 ARG B C 1
ATOM 5319 O O . ARG B 1 304 ? -11.898 -28.781 -3.254 1 98.25 304 ARG B O 1
ATOM 5326 N N . ARG B 1 305 ? -12.5 -27 -2.027 1 98.56 305 ARG B N 1
ATOM 5327 C CA . ARG B 1 305 ? -12.977 -26.25 -3.189 1 98.56 305 ARG B CA 1
ATOM 5328 C C . ARG B 1 305 ? -11.805 -25.672 -3.98 1 98.56 305 ARG B C 1
ATOM 5330 O O . ARG B 1 305 ? -11.789 -25.734 -5.211 1 98.56 305 ARG B O 1
ATOM 5337 N N . LEU B 1 306 ? -10.844 -25.125 -3.324 1 98.69 306 LEU B N 1
ATOM 5338 C CA . LEU B 1 306 ? -9.719 -24.5 -3.996 1 98.69 306 LEU B CA 1
ATOM 5339 C C . LEU B 1 306 ? -8.93 -25.516 -4.816 1 98.69 306 LEU B C 1
ATOM 5341 O O . LEU B 1 306 ? -8.453 -25.203 -5.91 1 98.69 306 LEU B O 1
ATOM 5345 N N . LEU B 1 307 ? -8.836 -26.75 -4.266 1 98 307 LEU B N 1
ATOM 5346 C CA . LEU B 1 307 ? -7.945 -27.75 -4.855 1 98 307 LEU B CA 1
ATOM 5347 C C . LEU B 1 307 ? -8.742 -28.812 -5.598 1 98 307 LEU B C 1
ATOM 5349 O O . LEU B 1 307 ? -8.258 -29.922 -5.809 1 98 307 LEU B O 1
ATOM 5353 N N . ALA B 1 308 ? -9.961 -28.438 -5.918 1 98.31 308 ALA B N 1
ATOM 5354 C CA . ALA B 1 308 ? -10.742 -29.344 -6.77 1 98.31 308 ALA B CA 1
ATOM 5355 C C . ALA B 1 308 ? -10.031 -29.578 -8.094 1 98.31 308 ALA B C 1
ATOM 5357 O O . ALA B 1 308 ? -9.555 -28.641 -8.734 1 98.31 308 ALA B O 1
ATOM 5358 N N . PRO B 1 309 ? -9.961 -30.828 -8.523 1 96.81 309 PRO B N 1
ATOM 5359 C CA . PRO B 1 309 ? -9.305 -31.125 -9.797 1 96.81 309 PRO B CA 1
ATOM 5360 C C . PRO B 1 309 ? -9.961 -30.406 -10.977 1 96.81 309 PRO B C 1
ATOM 5362 O O . PRO B 1 309 ? -9.266 -29.906 -11.867 1 96.81 309 PRO B O 1
ATOM 5365 N N . ARG B 1 310 ? -11.25 -30.312 -10.992 1 96.19 310 ARG B N 1
ATOM 5366 C CA . ARG B 1 310 ? -11.977 -29.578 -12.023 1 96.19 310 ARG B CA 1
ATOM 5367 C C . ARG B 1 310 ? -12.18 -28.125 -11.625 1 96.19 310 ARG B C 1
ATOM 5369 O O . ARG B 1 310 ? -12.773 -27.844 -10.578 1 96.19 310 ARG B O 1
ATOM 5376 N N . ARG B 1 311 ? -11.742 -27.203 -12.438 1 96.56 311 ARG B N 1
ATOM 5377 C CA . ARG B 1 311 ? -11.734 -25.797 -12.07 1 96.56 311 ARG B CA 1
ATOM 5378 C C . ARG B 1 311 ? -13.156 -25.266 -11.891 1 96.56 311 ARG B C 1
ATOM 5380 O O . ARG B 1 311 ? -13.383 -24.312 -11.141 1 96.56 311 ARG B O 1
ATOM 5387 N N . GLU B 1 312 ? -14.227 -25.891 -12.508 1 96.94 312 GLU B N 1
ATOM 5388 C CA . GLU B 1 312 ? -15.617 -25.469 -12.391 1 96.94 312 GLU B CA 1
ATOM 5389 C C . GLU B 1 312 ? -16.141 -25.672 -10.969 1 96.94 312 GLU B C 1
ATOM 5391 O O . GLU B 1 312 ? -17.156 -25.094 -10.586 1 96.94 312 GLU B O 1
ATOM 5396 N N . GLU B 1 313 ? -15.422 -26.484 -10.227 1 97.81 313 GLU B N 1
ATOM 5397 C CA . GLU B 1 313 ? -15.844 -26.797 -8.859 1 97.81 313 GLU B CA 1
ATOM 5398 C C . GLU B 1 313 ? -15.164 -25.875 -7.852 1 97.81 313 GLU B C 1
ATOM 5400 O O . GLU B 1 313 ? -15.43 -25.953 -6.648 1 97.81 313 GLU B O 1
ATOM 5405 N N . ARG B 1 314 ? -14.383 -24.984 -8.344 1 98.5 314 ARG B N 1
ATOM 5406 C CA . ARG B 1 314 ? -13.602 -24.109 -7.469 1 98.5 314 ARG B CA 1
ATOM 5407 C C . ARG B 1 314 ? -14.32 -22.781 -7.246 1 98.5 314 ARG B C 1
ATOM 5409 O O . ARG B 1 314 ? -15.414 -22.562 -7.766 1 98.5 314 ARG B O 1
ATOM 5416 N N . PHE B 1 315 ? -13.789 -21.953 -6.285 1 98.31 315 PHE B N 1
ATOM 5417 C CA . PHE B 1 315 ? -14.281 -20.594 -6.152 1 98.31 315 PHE B CA 1
ATOM 5418 C C . PHE B 1 315 ? -14.227 -19.859 -7.492 1 98.31 315 PHE B C 1
ATOM 5420 O O . PHE B 1 315 ? -13.242 -19.984 -8.227 1 98.31 315 PHE B O 1
ATOM 5427 N N . ALA B 1 316 ? -15.211 -19.125 -7.789 1 97.25 316 ALA B N 1
ATOM 5428 C CA . ALA B 1 316 ? -15.273 -18.406 -9.062 1 97.25 316 ALA B CA 1
ATOM 5429 C C . ALA B 1 316 ? -14.375 -17.172 -9.047 1 97.25 316 ALA B C 1
ATOM 5431 O O . ALA B 1 316 ? -13.828 -16.781 -10.086 1 97.25 316 ALA B O 1
ATOM 5432 N N . THR B 1 317 ? -14.305 -16.531 -7.871 1 98.06 317 THR B N 1
ATOM 5433 C CA . THR B 1 317 ? -13.555 -15.281 -7.809 1 98.06 317 THR B CA 1
ATOM 5434 C C . THR B 1 317 ? -12.711 -15.219 -6.535 1 98.06 317 THR B C 1
ATOM 5436 O O . THR B 1 317 ? -13.055 -15.844 -5.527 1 98.06 317 THR B O 1
ATOM 5439 N N . GLY B 1 318 ? -11.664 -14.484 -6.652 1 98.5 318 GLY B N 1
ATOM 5440 C CA . GLY B 1 318 ? -10.867 -14.211 -5.469 1 98.5 318 GLY B CA 1
ATOM 5441 C C . GLY B 1 318 ? -11.625 -13.461 -4.395 1 98.5 318 GLY B C 1
ATOM 5442 O O . GLY B 1 318 ? -11.375 -13.648 -3.201 1 98.5 318 GLY B O 1
ATOM 5443 N N . ALA B 1 319 ? -12.57 -12.641 -4.812 1 97.94 319 ALA B N 1
ATOM 5444 C CA . ALA B 1 319 ? -13.383 -11.883 -3.867 1 97.94 319 ALA B CA 1
ATOM 5445 C C . ALA B 1 319 ? -14.211 -12.805 -2.98 1 97.94 319 ALA B C 1
ATOM 5447 O O . ALA B 1 319 ? -14.32 -12.578 -1.771 1 97.94 319 ALA B O 1
ATOM 5448 N N . GLU B 1 320 ? -14.789 -13.773 -3.604 1 98.31 320 GLU B N 1
ATOM 5449 C CA . GLU B 1 320 ? -15.562 -14.75 -2.846 1 98.31 320 GLU B CA 1
ATOM 5450 C C . GLU B 1 320 ? -14.695 -15.469 -1.818 1 98.31 320 GLU B C 1
ATOM 5452 O O . GLU B 1 320 ? -15.094 -15.617 -0.659 1 98.31 320 GLU B O 1
ATOM 5457 N N . LEU B 1 321 ? -13.555 -15.906 -2.252 1 98.75 321 LEU B N 1
ATOM 5458 C CA . LEU B 1 321 ? -12.625 -16.594 -1.358 1 98.75 321 LEU B CA 1
ATOM 5459 C C . LEU B 1 321 ? -12.227 -15.695 -0.192 1 98.75 321 LEU B C 1
ATOM 5461 O O . LEU B 1 321 ? -12.273 -16.125 0.965 1 98.75 321 LEU B O 1
ATOM 5465 N N . ALA B 1 322 ? -11.828 -14.453 -0.514 1 98.56 322 ALA B N 1
ATOM 5466 C CA . ALA B 1 322 ? -11.414 -13.508 0.518 1 98.56 322 ALA B CA 1
ATOM 5467 C C . ALA B 1 322 ? -12.516 -13.297 1.549 1 98.56 322 ALA B C 1
ATOM 5469 O O . ALA B 1 322 ? -12.258 -13.281 2.754 1 98.56 322 ALA B O 1
ATOM 5470 N N . ARG B 1 323 ? -13.711 -13.156 1.097 1 97.81 323 ARG B N 1
ATOM 5471 C CA . ARG B 1 323 ? -14.852 -12.938 1.979 1 97.81 323 ARG B CA 1
ATOM 5472 C C . ARG B 1 323 ? -15.047 -14.109 2.932 1 97.81 323 ARG B C 1
ATOM 5474 O O . ARG B 1 323 ? -15.227 -13.914 4.137 1 97.81 323 ARG B O 1
ATOM 5481 N N . VAL B 1 324 ? -15.016 -15.328 2.441 1 98.5 324 VAL B N 1
ATOM 5482 C CA . VAL B 1 324 ? -15.234 -16.516 3.252 1 98.5 324 VAL B CA 1
ATOM 5483 C C . VAL B 1 324 ? -14.164 -16.609 4.332 1 98.5 324 VAL B C 1
ATOM 5485 O O . VAL B 1 324 ? -14.461 -16.922 5.488 1 98.5 324 VAL B O 1
ATOM 5488 N N . LEU B 1 325 ? -12.953 -16.344 3.973 1 98.62 325 LEU B N 1
ATOM 5489 C CA . LEU B 1 325 ? -11.844 -16.453 4.918 1 98.62 325 LEU B CA 1
ATOM 5490 C C . LEU B 1 325 ? -11.938 -15.367 5.984 1 98.62 325 LEU B C 1
ATOM 5492 O O . LEU B 1 325 ? -11.703 -15.625 7.168 1 98.62 325 LEU B O 1
ATOM 5496 N N . ARG B 1 326 ? -12.258 -14.148 5.578 1 97.44 326 ARG B N 1
ATOM 5497 C CA . ARG B 1 326 ? -12.398 -13.055 6.539 1 97.44 326 ARG B CA 1
ATOM 5498 C C . ARG B 1 326 ? -13.578 -13.305 7.48 1 97.44 326 ARG B C 1
ATOM 5500 O O . ARG B 1 326 ? -13.484 -13.023 8.68 1 97.44 326 ARG B O 1
ATOM 5507 N N . ASP B 1 327 ? -14.656 -13.836 6.938 1 97.25 327 ASP B N 1
ATOM 5508 C CA . ASP B 1 327 ? -15.812 -14.188 7.758 1 97.25 327 ASP B CA 1
ATOM 5509 C C . ASP B 1 327 ? -15.438 -15.234 8.805 1 97.25 327 ASP B C 1
ATOM 5511 O O . ASP B 1 327 ? -15.891 -15.156 9.953 1 97.25 327 ASP B O 1
ATOM 5515 N N . HIS B 1 328 ? -14.68 -16.141 8.375 1 97.88 328 HIS B N 1
ATOM 5516 C CA . HIS B 1 328 ? -14.25 -17.188 9.289 1 97.88 328 HIS B CA 1
ATOM 5517 C C . HIS B 1 328 ? -13.438 -16.625 10.445 1 97.88 328 HIS B C 1
ATOM 5519 O O . HIS B 1 328 ? -13.711 -16.906 11.609 1 97.88 328 HIS B O 1
ATOM 5525 N N . VAL B 1 329 ? -12.492 -15.789 10.141 1 97.19 329 VAL B N 1
ATOM 5526 C CA . VAL B 1 329 ? -11.641 -15.18 11.156 1 97.19 329 VAL B CA 1
ATOM 5527 C C . VAL B 1 329 ? -12.5 -14.383 12.133 1 97.19 329 VAL B C 1
ATOM 5529 O O . VAL B 1 329 ? -12.312 -14.469 13.352 1 97.19 329 VAL B O 1
ATOM 5532 N N . TRP B 1 330 ? -13.422 -13.672 11.562 1 95 330 TRP B N 1
ATOM 5533 C CA . TRP B 1 330 ? -14.32 -12.859 12.375 1 95 330 TRP B CA 1
ATOM 5534 C C . TRP B 1 330 ? -15.203 -13.742 13.258 1 95 330 TRP B C 1
ATOM 5536 O O . TRP B 1 330 ? -15.383 -13.469 14.445 1 95 330 TRP B O 1
ATOM 5546 N N . SER B 1 331 ? -15.758 -14.805 12.703 1 95.88 331 SER B N 1
ATOM 5547 C CA . SER B 1 331 ? -16.656 -15.688 13.438 1 95.88 331 SER B CA 1
ATOM 5548 C C . SER B 1 331 ? -15.945 -16.375 14.594 1 95.88 331 SER B C 1
ATOM 5550 O O . SER B 1 331 ? -16.578 -16.703 15.602 1 95.88 331 SER B O 1
ATOM 5552 N N . LYS B 1 332 ? -14.656 -16.578 14.5 1 96.5 332 LYS B N 1
ATOM 5553 C CA . LYS B 1 332 ? -13.859 -17.219 15.547 1 96.5 332 LYS B CA 1
ATOM 5554 C C . LYS B 1 332 ? -13.438 -16.219 16.609 1 96.5 332 LYS B C 1
ATOM 5556 O O . LYS B 1 332 ? -12.867 -16.594 17.641 1 96.5 332 LYS B O 1
ATOM 5561 N N . GLY B 1 333 ? -13.695 -14.922 16.328 1 94.75 333 GLY B N 1
ATOM 5562 C CA . GLY B 1 333 ? -13.32 -13.883 17.266 1 94.75 333 GLY B CA 1
ATOM 5563 C C . GLY B 1 333 ? -11.836 -13.562 17.25 1 94.75 333 GLY B C 1
ATOM 5564 O O . GLY B 1 333 ? -11.281 -13.094 18.25 1 94.75 333 GLY B O 1
ATOM 5565 N N . TRP B 1 334 ? -11.188 -13.898 16.172 1 95.38 334 TRP B N 1
ATOM 5566 C CA . TRP B 1 334 ? -9.766 -13.609 16.047 1 95.38 334 TRP B CA 1
ATOM 5567 C C . TRP B 1 334 ? -9.539 -12.211 15.477 1 95.38 334 TRP B C 1
ATOM 5569 O O . TRP B 1 334 ? -9.953 -11.922 14.352 1 95.38 334 TRP B O 1
ATOM 5579 N N . ARG B 1 335 ? -8.938 -11.383 16.266 1 93.56 335 ARG B N 1
ATOM 5580 C CA . ARG B 1 335 ? -8.477 -10.094 15.742 1 93.56 335 ARG B CA 1
ATOM 5581 C C . ARG B 1 335 ? -7.207 -10.258 14.922 1 93.56 335 ARG B C 1
ATOM 5583 O O . ARG B 1 335 ? -6.172 -10.68 15.445 1 93.56 335 ARG B O 1
ATOM 5590 N N . TYR B 1 336 ? -7.34 -9.953 13.656 1 95.25 336 TYR B N 1
ATOM 5591 C CA . TYR B 1 336 ? -6.152 -10.164 12.828 1 95.25 336 TYR B CA 1
ATOM 5592 C C . TYR B 1 336 ? -6.102 -9.156 11.688 1 95.25 336 TYR B C 1
ATOM 5594 O O . TYR B 1 336 ? -6.992 -9.133 10.836 1 95.25 336 TYR B O 1
ATOM 5602 N N . GLY B 1 337 ? -5.184 -8.32 11.727 1 94.19 337 GLY B N 1
ATOM 5603 C CA . GLY B 1 337 ? -4.859 -7.34 10.703 1 94.19 337 GLY B CA 1
ATOM 5604 C C . GLY B 1 337 ? -3.367 -7.105 10.547 1 94.19 337 GLY B C 1
ATOM 5605 O O . GLY B 1 337 ? -2.564 -8.008 10.812 1 94.19 337 GLY B O 1
ATOM 5606 N N . ARG B 1 338 ? -3.004 -5.996 10.023 1 95.81 338 ARG B N 1
ATOM 5607 C CA . ARG B 1 338 ? -1.604 -5.695 9.75 1 95.81 338 ARG B CA 1
ATOM 5608 C C . ARG B 1 338 ? -0.763 -5.777 11.016 1 95.81 338 ARG B C 1
ATOM 5610 O O . ARG B 1 338 ? 0.297 -6.406 11.023 1 95.81 338 ARG B O 1
ATOM 5617 N N . PRO B 1 339 ? -1.236 -5.203 12.164 1 93.88 339 PRO B N 1
ATOM 5618 C CA . PRO B 1 339 ? -0.403 -5.266 13.367 1 93.88 339 PRO B CA 1
ATOM 5619 C C . PRO B 1 339 ? -0.162 -6.699 13.844 1 93.88 339 PRO B C 1
ATOM 5621 O O . PRO B 1 339 ? 0.941 -7.027 14.281 1 93.88 339 PRO B O 1
ATOM 5624 N N . GLU B 1 340 ? -1.211 -7.516 13.766 1 96.38 340 GLU B N 1
ATOM 5625 C CA . GLU B 1 340 ? -1.081 -8.906 14.195 1 96.38 340 GLU B CA 1
ATOM 5626 C C . GLU B 1 340 ? -0.128 -9.672 13.281 1 96.38 340 GLU B C 1
ATOM 5628 O O . GLU B 1 340 ? 0.645 -10.516 13.75 1 96.38 340 GLU B O 1
ATOM 5633 N N . LEU B 1 341 ? -0.203 -9.398 11.953 1 97.56 341 LEU B N 1
ATOM 5634 C CA . LEU B 1 341 ? 0.72 -10.023 11.023 1 97.56 341 LEU B CA 1
ATOM 5635 C C . LEU B 1 341 ? 2.164 -9.68 11.359 1 97.56 341 LEU B C 1
ATOM 5637 O O . LEU B 1 341 ? 3.025 -10.555 11.406 1 97.56 341 LEU B O 1
ATOM 5641 N N . VAL B 1 342 ? 2.408 -8.43 11.594 1 96.06 342 VAL B N 1
ATOM 5642 C CA . VAL B 1 342 ? 3.752 -7.965 11.922 1 96.06 342 VAL B CA 1
ATOM 5643 C C . VAL B 1 342 ? 4.25 -8.672 13.172 1 96.06 342 VAL B C 1
ATOM 5645 O O . VAL B 1 342 ? 5.383 -9.164 13.211 1 96.06 342 VAL B O 1
ATOM 5648 N N . ALA B 1 343 ? 3.42 -8.734 14.188 1 95.56 343 ALA B N 1
ATOM 5649 C CA . ALA B 1 343 ? 3.791 -9.359 15.453 1 95.56 343 ALA B CA 1
ATOM 5650 C C . ALA B 1 343 ? 4.098 -10.844 15.258 1 95.56 343 ALA B C 1
ATOM 5652 O O . ALA B 1 343 ? 5.062 -11.359 15.82 1 95.56 343 ALA B O 1
ATOM 5653 N N . GLU B 1 344 ? 3.281 -11.516 14.469 1 96.25 344 GLU B N 1
ATOM 5654 C CA . GLU B 1 344 ? 3.457 -12.953 14.281 1 96.25 344 GLU B CA 1
ATOM 5655 C C . GLU B 1 344 ? 4.727 -13.258 13.484 1 96.25 344 GLU B C 1
ATOM 5657 O O . GLU B 1 344 ? 5.453 -14.195 13.805 1 96.25 344 GLU B O 1
ATOM 5662 N N . VAL B 1 345 ? 5 -12.508 12.477 1 95.88 345 VAL B N 1
ATOM 5663 C CA . VAL B 1 345 ? 6.215 -12.703 11.695 1 95.88 345 VAL B CA 1
ATOM 5664 C C . VAL B 1 345 ? 7.438 -12.398 12.555 1 95.88 345 VAL B C 1
ATOM 5666 O O . VAL B 1 345 ? 8.438 -13.117 12.492 1 95.88 345 VAL B O 1
ATOM 5669 N N . ALA B 1 346 ? 7.363 -11.328 13.352 1 93.12 346 ALA B N 1
ATOM 5670 C CA . ALA B 1 346 ? 8.461 -10.969 14.25 1 93.12 346 ALA B CA 1
ATOM 5671 C C . ALA B 1 346 ? 8.734 -12.086 15.25 1 93.12 346 ALA B C 1
ATOM 5673 O O . ALA B 1 346 ? 9.891 -12.336 15.617 1 93.12 346 ALA B O 1
ATOM 5674 N N . ALA B 1 347 ? 7.73 -12.711 15.742 1 91.62 347 ALA B N 1
ATOM 5675 C CA . ALA B 1 347 ? 7.863 -13.781 16.719 1 91.62 347 ALA B CA 1
ATOM 5676 C C . ALA B 1 347 ? 8.617 -14.977 16.141 1 91.62 347 ALA B C 1
ATOM 5678 O O . ALA B 1 347 ? 9.172 -15.789 16.875 1 91.62 347 ALA B O 1
ATOM 5679 N N . LEU B 1 348 ? 8.578 -15.062 14.852 1 87.69 348 LEU B N 1
ATOM 5680 C CA . LEU B 1 348 ? 9.297 -16.156 14.188 1 87.69 348 LEU B CA 1
ATOM 5681 C C . LEU B 1 348 ? 10.781 -15.828 14.078 1 87.69 348 LEU B C 1
ATOM 5683 O O . LEU B 1 348 ? 11.594 -16.719 13.812 1 87.69 348 LEU B O 1
ATOM 5687 N N . GLU B 1 349 ? 11.164 -14.477 14.078 1 77.12 349 GLU B N 1
ATOM 5688 C CA . GLU B 1 349 ? 12.555 -14.047 13.977 1 77.12 349 GLU B CA 1
ATOM 5689 C C . GLU B 1 349 ? 13.305 -14.297 15.281 1 77.12 349 GLU B C 1
ATOM 5691 O O . GLU B 1 349 ? 14.539 -14.305 15.305 1 77.12 349 GLU B O 1
ATOM 5696 N N . GLY B 1 350 ? 12.773 -14.5 16.484 1 60.97 350 GLY B N 1
ATOM 5697 C CA . GLY B 1 350 ? 13.477 -14.711 17.734 1 60.97 350 GLY B CA 1
ATOM 5698 C C . GLY B 1 350 ? 14.547 -15.781 17.656 1 60.97 350 GLY B C 1
ATOM 5699 O O . GLY B 1 350 ? 14.609 -16.531 16.672 1 60.97 350 GLY B O 1
ATOM 5700 N N . PRO B 1 351 ? 15.633 -15.703 18.594 1 50.78 351 PRO B N 1
ATOM 5701 C CA . PRO B 1 351 ? 16.797 -16.578 18.609 1 50.78 351 PRO B CA 1
ATOM 5702 C C . PRO B 1 351 ? 16.438 -18.062 18.438 1 50.78 351 PRO B C 1
ATOM 5704 O O . PRO B 1 351 ? 15.445 -18.516 19 1 50.78 351 PRO B O 1
ATOM 5707 N N . VAL B 1 352 ? 16.75 -18.484 17.359 1 46.94 352 VAL B N 1
ATOM 5708 C CA . VAL B 1 352 ? 16.688 -19.938 17.234 1 46.94 352 VAL B CA 1
ATOM 5709 C C . VAL B 1 352 ? 17.453 -20.594 18.391 1 46.94 352 VAL B C 1
ATOM 5711 O O . VAL B 1 352 ? 18.562 -20.172 18.719 1 46.94 352 VAL B O 1
ATOM 5714 N N . PRO B 1 353 ? 16.906 -21.312 19.281 1 40.47 353 PRO B N 1
ATOM 5715 C CA . PRO B 1 353 ? 17.641 -21.938 20.391 1 40.47 353 PRO B CA 1
ATOM 5716 C C . PRO B 1 353 ? 19.031 -22.422 19.969 1 40.47 353 PRO B C 1
ATOM 5718 O O . PRO B 1 353 ? 19.969 -22.375 20.766 1 40.47 353 PRO B O 1
ATOM 5721 N N . GLY B 1 354 ? 19.203 -23.062 18.828 1 38.38 354 GLY B N 1
ATOM 5722 C CA . GLY B 1 354 ? 20.469 -23.703 18.547 1 38.38 354 GLY B CA 1
ATOM 5723 C C . GLY B 1 354 ? 21.609 -22.703 18.359 1 38.38 354 GLY B C 1
ATOM 5724 O O . GLY B 1 354 ? 22.766 -23.094 18.281 1 38.38 354 GLY B O 1
ATOM 5725 N N . ASP B 1 355 ? 21.359 -21.547 17.969 1 38.06 355 ASP B N 1
ATOM 5726 C CA . ASP B 1 355 ? 22.5 -20.656 17.688 1 38.06 355 ASP B CA 1
ATOM 5727 C C . ASP B 1 355 ? 23.094 -20.109 18.969 1 38.06 355 ASP B C 1
ATOM 5729 O O . ASP B 1 355 ? 24.094 -19.375 18.938 1 38.06 355 ASP B O 1
ATOM 5733 N N . LEU B 1 356 ? 22.5 -20.219 20.062 1 37.06 356 LEU B N 1
ATOM 5734 C CA . LEU B 1 356 ? 23.141 -19.875 21.328 1 37.06 356 LEU B CA 1
ATOM 5735 C C . LEU B 1 356 ? 24.297 -20.828 21.625 1 37.06 356 LEU B C 1
ATOM 5737 O O . LEU B 1 356 ? 25.141 -20.531 22.469 1 37.06 356 LEU B O 1
ATOM 5741 N N . GLU B 1 357 ? 24.219 -22.016 21.141 1 35.41 357 GLU B N 1
ATOM 5742 C CA . GLU B 1 357 ? 25.281 -22.938 21.578 1 35.41 357 GLU B CA 1
ATOM 5743 C C . GLU B 1 357 ? 26.609 -22.578 20.922 1 35.41 357 GLU B C 1
ATOM 5745 O O . GLU B 1 357 ? 27.672 -22.891 21.453 1 35.41 357 GLU B O 1
ATOM 5750 N N . ASN B 1 358 ? 26.641 -22.047 19.656 1 35.75 358 ASN B N 1
ATOM 5751 C CA . ASN B 1 358 ? 27.953 -22.062 19.031 1 35.75 358 ASN B CA 1
ATOM 5752 C C . ASN B 1 358 ? 28.781 -20.844 19.422 1 35.75 358 ASN B C 1
ATOM 5754 O O . ASN B 1 358 ? 29.922 -20.672 18.984 1 35.75 358 ASN B O 1
ATOM 5758 N N . THR B 1 359 ? 28.141 -19.797 19.984 1 36.75 359 THR B N 1
ATOM 5759 C CA . THR B 1 359 ? 29.031 -18.672 20.25 1 36.75 359 THR B CA 1
ATOM 5760 C C . THR B 1 359 ? 29.766 -18.859 21.578 1 36.75 359 THR B C 1
ATOM 5762 O O . THR B 1 359 ? 30.625 -18.047 21.938 1 36.75 359 THR B O 1
ATOM 5765 N N . GLY B 1 360 ? 29.344 -19.844 22.344 1 32.19 360 GLY B N 1
ATOM 5766 C CA . GLY B 1 360 ? 30.031 -19.953 23.625 1 32.19 360 GLY B CA 1
ATOM 5767 C C . GLY B 1 360 ? 31.453 -20.469 23.5 1 32.19 360 GLY B C 1
ATOM 5768 O O . GLY B 1 360 ? 32.312 -20.109 24.312 1 32.19 360 GLY B O 1
ATOM 5769 N N . ASP B 1 361 ? 31.656 -21.531 22.641 1 33.78 361 ASP B N 1
ATOM 5770 C CA . ASP B 1 361 ? 32.875 -22.281 22.875 1 33.78 361 ASP B CA 1
ATOM 5771 C C . ASP B 1 361 ? 34.062 -21.641 22.156 1 33.78 361 ASP B C 1
ATOM 5773 O O . ASP B 1 361 ? 35.219 -21.953 22.438 1 33.78 361 ASP B O 1
ATOM 5777 N N . GLU B 1 362 ? 33.844 -20.875 21.047 1 31.19 362 GLU B N 1
ATOM 5778 C CA . GLU B 1 362 ? 35.031 -20.531 20.312 1 31.19 362 GLU B CA 1
ATOM 5779 C C . GLU B 1 362 ? 35.812 -19.391 20.969 1 31.19 362 GLU B C 1
ATOM 5781 O O . GLU B 1 362 ? 36.938 -19.078 20.594 1 31.19 362 GLU B O 1
ATOM 5786 N N . ALA B 1 363 ? 35.094 -18.672 21.812 1 32.62 363 ALA B N 1
ATOM 5787 C CA . ALA B 1 363 ? 35.844 -17.562 22.406 1 32.62 363 ALA B CA 1
ATOM 5788 C C . ALA B 1 363 ? 36.938 -18.062 23.344 1 32.62 363 ALA B C 1
ATOM 5790 O O . ALA B 1 363 ? 37.812 -17.312 23.75 1 32.62 363 ALA B O 1
ATOM 5791 N N . ARG B 1 364 ? 36.594 -19.219 23.859 1 31.47 364 ARG B N 1
ATOM 5792 C CA . ARG B 1 364 ? 37.562 -19.625 24.906 1 31.47 364 ARG B CA 1
ATOM 5793 C C . ARG B 1 364 ? 38.812 -20.188 24.281 1 31.47 364 ARG B C 1
ATOM 5795 O O . ARG B 1 364 ? 39.781 -20.5 24.984 1 31.47 364 ARG B O 1
ATOM 5802 N N . ARG B 1 365 ? 38.625 -20.562 22.938 1 31.86 365 ARG B N 1
ATOM 5803 C CA . ARG B 1 365 ? 39.812 -21.344 22.5 1 31.86 365 ARG B CA 1
ATOM 5804 C C . ARG B 1 365 ? 40.969 -20.422 22.156 1 31.86 365 ARG B C 1
ATOM 5806 O O . ARG B 1 365 ? 42.125 -20.859 22.094 1 31.86 365 ARG B O 1
ATOM 5813 N N . GLY B 1 366 ? 40.594 -19.188 21.672 1 29.12 366 GLY B N 1
ATOM 5814 C CA . GLY B 1 366 ? 41.688 -18.578 20.922 1 29.12 366 GLY B CA 1
ATOM 5815 C C . GLY B 1 366 ? 42.781 -18.047 21.797 1 29.12 366 GLY B C 1
ATOM 5816 O O . GLY B 1 366 ? 43.75 -17.453 21.297 1 29.12 366 GLY B O 1
ATOM 5817 N N . ARG B 1 367 ? 42.375 -17.734 22.984 1 30.72 367 ARG B N 1
ATOM 5818 C CA . ARG B 1 367 ? 43.375 -16.906 23.625 1 30.72 367 ARG B CA 1
ATOM 5819 C C . ARG B 1 367 ? 44.562 -17.75 24.078 1 30.72 367 ARG B C 1
ATOM 5821 O O . ARG B 1 367 ? 45.438 -17.281 24.828 1 30.72 367 ARG B O 1
ATOM 5828 N N . GLY B 1 368 ? 44.406 -19.078 23.703 1 29.55 368 GLY B N 1
ATOM 5829 C CA . GLY B 1 368 ? 45.5 -19.859 24.266 1 29.55 368 GLY B CA 1
ATOM 5830 C C . GLY B 1 368 ? 46.844 -19.516 23.656 1 29.55 368 GLY B C 1
ATOM 5831 O O . GLY B 1 368 ? 47.438 -20.328 22.938 1 29.55 368 GLY B O 1
ATOM 5832 N N . GLY B 1 369 ? 47.031 -18.328 23.094 1 27.02 369 GLY B N 1
ATOM 5833 C CA . GLY B 1 369 ? 48.281 -18.156 22.406 1 27.02 369 GLY B CA 1
ATOM 5834 C C . GLY B 1 369 ? 49.469 -18.516 23.281 1 27.02 369 GLY B C 1
ATOM 5835 O O . GLY B 1 369 ? 49.375 -18.562 24.516 1 27.02 369 GLY B O 1
ATOM 5836 N N . GLY B 1 370 ? 50.625 -19.062 22.625 1 23.95 370 GLY B N 1
ATOM 5837 C CA . GLY B 1 370 ? 51.844 -19.812 22.844 1 23.95 370 GLY B CA 1
ATOM 5838 C C . GLY B 1 370 ? 52.844 -19.078 23.734 1 23.95 370 GLY B C 1
ATOM 5839 O O . GLY B 1 370 ? 53.188 -17.922 23.484 1 23.95 370 GLY B O 1
ATOM 5840 N N . LYS B 1 371 ? 52.719 -19.219 25.062 1 28.69 371 LYS B N 1
ATOM 5841 C CA . LYS B 1 371 ? 53.75 -18.812 26 1 28.69 371 LYS B CA 1
ATOM 5842 C C . LYS B 1 371 ? 55.156 -19.188 25.484 1 28.69 371 LYS B C 1
ATOM 5844 O O . LYS B 1 371 ? 55.469 -20.375 25.344 1 28.69 371 LYS B O 1
ATOM 5849 N N . GLU B 1 372 ? 55.688 -18.516 24.391 1 25.75 372 GLU B N 1
ATOM 5850 C CA . GLU B 1 372 ? 57.031 -18.75 23.938 1 25.75 372 GLU B CA 1
ATOM 5851 C C . GLU B 1 372 ? 58.031 -18.703 25.094 1 25.75 372 GLU B C 1
ATOM 5853 O O . GLU B 1 372 ? 58 -17.797 25.922 1 25.75 372 GLU B O 1
ATOM 5858 N N . ARG B 1 373 ? 58.625 -19.875 25.453 1 27.34 373 ARG B N 1
ATOM 5859 C CA . ARG B 1 373 ? 59.625 -20.266 26.453 1 27.34 373 ARG B CA 1
ATOM 5860 C C . ARG B 1 373 ? 60.844 -19.375 26.375 1 27.34 373 ARG B C 1
ATOM 5862 O O . ARG B 1 373 ? 61.312 -19.047 25.281 1 27.34 373 ARG B O 1
ATOM 5869 N N . PRO B 1 374 ? 61.094 -18.609 27.438 1 27.31 374 PRO B N 1
ATOM 5870 C CA . PRO B 1 374 ? 62.25 -17.703 27.578 1 27.31 374 PRO B CA 1
ATOM 5871 C C . PRO B 1 374 ? 63.562 -18.422 27.391 1 27.31 374 PRO B C 1
ATOM 5873 O O . PRO B 1 374 ? 63.719 -19.578 27.797 1 27.31 374 PRO B O 1
ATOM 5876 N N . GLY B 1 375 ? 64.25 -18.438 26.141 1 24.94 375 GLY B N 1
ATOM 5877 C CA . GLY B 1 375 ? 65.562 -18.922 25.828 1 24.94 375 GLY B CA 1
ATOM 5878 C C . GLY B 1 375 ? 66.625 -18.453 26.828 1 24.94 375 GLY B C 1
ATOM 5879 O O . GLY B 1 375 ? 66.875 -17.25 26.953 1 24.94 375 GLY B O 1
ATOM 5880 N N . GLY B 1 376 ? 66.625 -19.078 28.094 1 22.23 376 GLY B N 1
ATOM 5881 C CA . GLY B 1 376 ? 67.688 -18.797 29.062 1 22.23 376 GLY B CA 1
ATOM 5882 C C . GLY B 1 376 ? 69.062 -19.016 28.516 1 22.23 376 GLY B C 1
ATOM 5883 O O . GLY B 1 376 ? 69.312 -19.969 27.766 1 22.23 376 GLY B O 1
ATOM 5884 N N . GLY B 1 377 ? 69.938 -18.031 28.234 1 25.3 377 GLY B N 1
ATOM 5885 C CA . GLY B 1 377 ? 71.312 -17.812 27.859 1 25.3 377 GLY B CA 1
ATOM 5886 C C . GLY B 1 377 ? 72.312 -18.422 28.828 1 25.3 377 GLY B C 1
ATOM 5887 O O . GLY B 1 377 ? 73.5 -18.188 28.734 1 25.3 377 GLY B O 1
ATOM 5888 N N . GLY B 1 378 ? 72.062 -19.672 29.562 1 23.64 378 GLY B N 1
ATOM 5889 C CA . GLY B 1 378 ? 73.125 -19.922 30.531 1 23.64 378 GLY B CA 1
ATOM 5890 C C . GLY B 1 378 ? 74.5 -20.031 29.906 1 23.64 378 GLY B C 1
ATOM 5891 O O . GLY B 1 378 ? 74.625 -20.422 28.734 1 23.64 378 GLY B O 1
ATOM 5892 N N . PRO B 1 379 ? 75.5 -19.469 30.625 1 24.17 379 PRO B N 1
ATOM 5893 C CA . PRO B 1 379 ? 76.938 -19.172 30.547 1 24.17 379 PRO B CA 1
ATOM 5894 C C . PRO B 1 379 ? 77.812 -20.422 30.359 1 24.17 379 PRO B C 1
ATOM 5896 O O . PRO B 1 379 ? 77.312 -21.531 30.484 1 24.17 379 PRO B O 1
ATOM 5899 N N . LYS B 1 380 ? 79.25 -20.297 30.875 1 23.78 380 LYS B N 1
ATOM 5900 C CA . LYS B 1 380 ? 80.688 -20.141 30.688 1 23.78 380 LYS B CA 1
ATOM 5901 C C . LYS B 1 380 ? 81.438 -21.266 31.391 1 23.78 380 LYS B C 1
ATOM 5903 O O . LYS B 1 380 ? 82.625 -21.562 31.016 1 23.78 380 LYS B O 1
ATOM 5908 N N . GLY B 1 381 ? 81 -21.922 32.594 1 22.69 381 GLY B N 1
ATOM 5909 C CA . GLY B 1 381 ? 82.062 -22.219 33.562 1 22.69 381 GLY B CA 1
ATOM 5910 C C . GLY B 1 381 ? 82.875 -23.453 33.188 1 22.69 381 GLY B C 1
ATOM 5911 O O . GLY B 1 381 ? 82.312 -24.453 32.719 1 22.69 381 GLY B O 1
ATOM 5912 N N . PRO B 1 382 ? 84.375 -23.25 32.75 1 20.08 382 PRO B N 1
ATOM 5913 C CA . PRO B 1 382 ? 85.25 -23.656 33.844 1 20.08 382 PRO B CA 1
ATOM 5914 C C . PRO B 1 382 ? 84.875 -22.938 35.156 1 20.08 382 PRO B C 1
ATOM 5916 O O . PRO B 1 382 ? 84.312 -21.859 35.125 1 20.08 382 PRO B O 1
#

Organism: Cystobacter fuscus (strain ATCC 25194 / DSM 2262 / NBRC 100088 / M29) (NCBI:txid1242864)

InterPro domains:
  IPR000719 Protein kinase domain [PF00069] (26-253)
  IPR000719 Protein kinase domain [PS50011] (26-331)
  IPR011009 Protein kinase-like domain superfamily [SSF56112] (7-339)
  IPR017441 Protein kinase, ATP binding site [PS00107] (32-58)

Nearest PDB structures (foldseek):
  3q6w-assembly1_A  TM=7.341E-01  e=2.889E-11  Homo sapiens
  5mjb-assembly1_A  TM=7.618E-01  e=1.523E-10  Homo sapiens
  5mja-assembly1_A  TM=7.569E-01  e=2.842E-10  Homo sapiens
  7ju6-assembly1_A  TM=6.909E-01  e=6.196E-10  Homo sapiens
  5dg5-assembly1_A  TM=6.966E-01  e=3.498E-10  Homo sapiens

pLDDT: mean 75.91, std 23.71, range [20.08, 98.88]